Protein AF-0000000074468126 (afdb_homodimer)

pLDDT: mean 92.55, std 6.99, range [62.22, 98.62]

Organism: Aspergillus tubingensis (strain CBS 134.48) (NCBI:txid767770)

Radius of gyration: 21.04 Å; Cα contacts (8 Å, |Δi|>4): 903; chains: 2; bounding box: 59×58×47 Å

Nearest PDB structures (foldseek):
  3dtz-assembly1_A  TM=5.475E-01  e=6.975E-05  Thermoplasma acidophilum
  3dtz-assembly1_E  TM=5.423E-01  e=1.212E-04  Thermoplasma acidophilum
  3dtz-assembly1_C  TM=5.398E-01  e=1.212E-04  Thermoplasma acidophilum
  3dtz-assembly1_B  TM=5.451E-01  e=1.370E-04  Thermoplasma acidophilum
  4wws-assembly1_E  TM=4.731E-01  e=1.008E-04  Listeria monocytogenes EGD-e

Foldseek 3Di:
DKKKKKKFFPPPDFPVPDDPVLLVVLVVLVVVCVVVPQWDDKWFFADFPPRTGGMIITMGDDQDDPVSVVVVVCVRSCNVVPGIDMDMFAKAALPLLVVPPPPPCPCPPPAADAQPDDADDDPQKKKKKWKWFPDQVCCSVPASNQLSSLLVSCVVNQFWDGKIFGDPPITDIITIGGDRGDVSVCVSCCPRPCNVVPRIDMDMTITGDDDSCPVVD/DKKKKKKFFPPPDFPVPDDPVLLVVLVVLVVVCVVVPQWDDKWFFADFPPRTGGMIITMGDDQDDPVSVVVVVCVRSCNVVPGIDMDMFAKAALPLLVVVVPPPCPCPPPAADAQPDDADDDPQKKKKKWKWFPDQVCCSVPASNQLSSLLVSCVVNQFWDGKIFGDPPITDIITIGGDRGDVSVCVSCCPRPCNVVPRIDMDMTITGPDDSCPVVD

Sequence (434 aa):
MDYLFYDIFKEGKTLDDAPLALLRKESEFAWASTHSGETTRFFPSITDEENKVNGAVVHWRGIESPEQAESIKQEVPWIKHGFSDAKVIPIGNFTSVSKLFHQGGKYLHCEPVQRLQSFTTDPCVTWYVVIVARDASTYDARFEERDALHCVRLWKGGIAEEMFDVVHPQQGKVLRMKANDRAEVKQYVEEMPSLSEGAAEVDILRAKSHMVWEVFFMDYLFYDIFKEGKTLDDAPLALLRKESEFAWASTHSGETTRFFPSITDEENKVNGAVVHWRGIESPEQAESIKQEVPWIKHGFSDAKVIPIGNFTSVSKLFHQGGKYLHCEPVQRLQSFTTDPCVTWYVVIVARDASTYDARFEERDALHCVRLWKGGIAEEMFDVVHPQQGKVLRMKANDRAEVKQYVEEMPSLSEGAAEVDILRAKSHMVWEVFF

Structure (mmCIF, N/CA/C/O backbone):
data_AF-0000000074468126-model_v1
#
loop_
_entity.id
_entity.type
_entity.pdbx_description
1 polymer 'Uncharacterized protein'
#
loop_
_atom_site.group_PDB
_atom_site.id
_atom_site.type_symbol
_atom_site.label_atom_id
_atom_site.label_alt_id
_atom_site.label_comp_id
_atom_site.label_asym_id
_atom_site.label_entity_id
_atom_site.label_seq_id
_atom_site.pdbx_PDB_ins_code
_atom_site.Cartn_x
_atom_site.Cartn_y
_atom_site.Cartn_z
_atom_site.occupancy
_atom_site.B_iso_or_equiv
_atom_site.auth_seq_id
_atom_site.auth_comp_id
_atom_site.auth_asym_id
_atom_site.auth_atom_id
_atom_site.pdbx_PDB_model_num
ATOM 1 N N . MET A 1 1 ? -3.32 0.389 -17.797 1 90.38 1 MET A N 1
ATOM 2 C CA . MET A 1 1 ? -3.221 -0.844 -17.016 1 90.38 1 MET A CA 1
ATOM 3 C C . MET A 1 1 ? -2.105 -0.746 -15.984 1 90.38 1 MET A C 1
ATOM 5 O O . MET A 1 1 ? -1.161 0.028 -16.156 1 90.38 1 MET A O 1
ATOM 9 N N . ASP A 1 2 ? -2.293 -1.461 -14.922 1 96.25 2 ASP A N 1
ATOM 10 C CA . ASP A 1 2 ? -1.29 -1.501 -13.859 1 96.25 2 ASP A CA 1
ATOM 11 C C . ASP A 1 2 ? -0.469 -2.787 -13.93 1 96.25 2 ASP A C 1
ATOM 13 O O . ASP A 1 2 ? -0.967 -3.824 -14.375 1 96.25 2 ASP A O 1
ATOM 17 N N . TYR A 1 3 ? 0.753 -2.635 -13.562 1 98.25 3 TYR A N 1
ATOM 18 C CA . TYR A 1 3 ? 1.656 -3.781 -13.578 1 98.25 3 TYR A CA 1
ATOM 19 C C . TYR A 1 3 ? 2.477 -3.852 -12.297 1 98.25 3 TYR A C 1
ATOM 21 O O . TYR A 1 3 ? 2.762 -2.824 -11.68 1 98.25 3 TYR A O 1
ATOM 29 N N . LEU A 1 4 ? 2.75 -4.98 -11.922 1 98.5 4 LEU A N 1
ATOM 30 C CA . LEU A 1 4 ? 3.752 -5.23 -10.891 1 98.5 4 LEU A CA 1
ATOM 31 C C . LEU A 1 4 ? 5.07 -5.672 -11.508 1 98.5 4 LEU A C 1
ATOM 33 O O . LEU A 1 4 ? 5.129 -6.695 -12.195 1 98.5 4 LEU A O 1
ATOM 37 N N . PHE A 1 5 ? 6.035 -4.863 -11.32 1 98.38 5 PHE A N 1
ATOM 38 C CA . PHE A 1 5 ? 7.402 -5.203 -11.695 1 98.38 5 PHE A CA 1
ATOM 39 C C . PHE A 1 5 ? 8.195 -5.684 -10.484 1 98.38 5 PHE A C 1
ATOM 41 O O . PHE A 1 5 ? 8.102 -5.098 -9.406 1 98.38 5 PHE A O 1
ATOM 48 N N . TYR A 1 6 ? 8.914 -6.766 -10.648 1 98.12 6 TYR A N 1
ATOM 49 C CA . TYR A 1 6 ? 9.82 -7.152 -9.57 1 98.12 6 TYR A CA 1
ATOM 50 C C . TYR A 1 6 ? 11.055 -7.848 -10.125 1 98.12 6 TYR A C 1
ATOM 52 O O . TYR A 1 6 ? 10.992 -8.508 -11.164 1 98.12 6 TYR A O 1
ATOM 60 N N . ASP A 1 7 ? 12.172 -7.629 -9.469 1 97.06 7 ASP A N 1
ATOM 61 C CA . ASP A 1 7 ? 13.414 -8.266 -9.883 1 97.06 7 ASP A CA 1
ATOM 62 C C . ASP A 1 7 ? 14.203 -8.758 -8.672 1 97.06 7 ASP A C 1
ATOM 64 O O . ASP A 1 7 ? 13.898 -8.398 -7.535 1 97.06 7 ASP A O 1
ATOM 68 N N . ILE A 1 8 ? 15.047 -9.656 -8.938 1 96.62 8 ILE A N 1
ATOM 69 C CA . ILE A 1 8 ? 16.047 -10.164 -8 1 96.62 8 ILE A CA 1
ATOM 70 C C . ILE A 1 8 ? 17.422 -10.164 -8.656 1 96.62 8 ILE A C 1
ATOM 72 O O . ILE A 1 8 ? 17.562 -10.578 -9.812 1 96.62 8 ILE A O 1
ATOM 76 N N . PHE A 1 9 ? 18.344 -9.625 -7.938 1 97.25 9 PHE A N 1
ATOM 77 C CA . PHE A 1 9 ? 19.688 -9.602 -8.484 1 97.25 9 PHE A CA 1
ATOM 78 C C . PHE A 1 9 ? 20.219 -11.023 -8.711 1 97.25 9 PHE A C 1
ATOM 80 O O . PHE A 1 9 ? 19.969 -11.914 -7.898 1 97.25 9 PHE A O 1
ATOM 87 N N . LYS A 1 10 ? 20.969 -11.203 -9.742 1 96.69 10 LYS A N 1
ATOM 88 C CA . LYS A 1 10 ? 21.484 -12.516 -10.141 1 96.69 10 LYS A CA 1
ATOM 89 C C . LYS A 1 10 ? 22.609 -12.969 -9.211 1 96.69 10 LYS A C 1
ATOM 91 O O . LYS A 1 10 ? 23.328 -12.141 -8.648 1 96.69 10 LYS A O 1
ATOM 96 N N . GLU A 1 11 ? 22.703 -14.297 -9.047 1 95.94 11 GLU A N 1
ATOM 97 C CA . GLU A 1 11 ? 23.828 -14.961 -8.414 1 95.94 11 GLU A CA 1
ATOM 98 C C . GLU A 1 11 ? 24 -14.508 -6.973 1 95.94 11 GLU A C 1
ATOM 100 O O . GLU A 1 11 ? 25.141 -14.359 -6.492 1 95.94 11 GLU A O 1
ATOM 105 N N . GLY A 1 12 ? 22.938 -14.211 -6.324 1 93.56 12 GLY A N 1
ATOM 106 C CA . GLY A 1 12 ? 23 -13.883 -4.91 1 93.56 12 GLY A CA 1
ATOM 107 C C . GLY A 1 12 ? 23.578 -12.5 -4.641 1 93.56 12 GLY A C 1
ATOM 108 O O . GLY A 1 12 ? 23.844 -12.148 -3.492 1 93.56 12 GLY A O 1
ATOM 109 N N . LYS A 1 13 ? 23.719 -11.719 -5.707 1 95.44 13 LYS A N 1
ATOM 110 C CA . LYS A 1 13 ? 24.25 -10.367 -5.555 1 95.44 13 LYS A CA 1
ATOM 111 C C . LYS A 1 13 ? 23.312 -9.492 -4.73 1 95.44 13 LYS A C 1
ATOM 113 O O . LYS A 1 13 ? 22.109 -9.789 -4.617 1 95.44 13 LYS A O 1
ATOM 118 N N . THR A 1 14 ? 23.906 -8.5 -4.105 1 94.06 14 THR A N 1
ATOM 119 C CA . THR A 1 14 ? 23.188 -7.469 -3.379 1 94.06 14 THR A CA 1
ATOM 120 C C . THR A 1 14 ? 23.594 -6.078 -3.857 1 94.06 14 THR A C 1
ATOM 122 O O . THR A 1 14 ? 24.438 -5.949 -4.758 1 94.06 14 THR A O 1
ATOM 125 N N . LEU A 1 15 ? 22.953 -5.148 -3.305 1 91.19 15 LEU A N 1
ATOM 126 C CA . LEU A 1 15 ? 23.281 -3.773 -3.674 1 91.19 15 LEU A CA 1
ATOM 127 C C . LEU A 1 15 ? 24.75 -3.467 -3.4 1 91.19 15 LEU A C 1
ATOM 129 O O . LEU A 1 15 ? 25.344 -2.613 -4.062 1 91.19 15 LEU A O 1
ATOM 133 N N . ASP A 1 16 ? 25.375 -4.137 -2.449 1 89.62 16 ASP A N 1
ATOM 134 C CA . ASP A 1 16 ? 26.766 -3.945 -2.098 1 89.62 16 ASP A CA 1
ATOM 135 C C . ASP A 1 16 ? 27.688 -4.32 -3.262 1 89.62 16 ASP A C 1
ATOM 137 O O . ASP A 1 16 ? 28.828 -3.873 -3.326 1 89.62 16 ASP A O 1
ATOM 141 N N . ASP A 1 17 ? 27.219 -5.086 -4.184 1 93.69 17 ASP A N 1
ATOM 142 C CA . ASP A 1 17 ? 28 -5.57 -5.316 1 93.69 17 ASP A CA 1
ATOM 143 C C . ASP A 1 17 ? 27.797 -4.68 -6.539 1 93.69 17 ASP A C 1
ATOM 145 O O . ASP A 1 17 ? 28.453 -4.875 -7.566 1 93.69 17 ASP A O 1
ATOM 149 N N . ALA A 1 18 ? 26.891 -3.703 -6.418 1 91.5 18 ALA A N 1
ATOM 150 C CA . ALA A 1 18 ? 26.531 -2.887 -7.574 1 91.5 18 ALA A CA 1
ATOM 151 C C . ALA A 1 18 ? 27.594 -1.827 -7.852 1 91.5 18 ALA A C 1
ATOM 153 O O . ALA A 1 18 ? 27.984 -1.085 -6.949 1 91.5 18 ALA A O 1
ATOM 154 N N . PRO A 1 19 ? 28.031 -1.717 -9.148 1 91.62 19 PRO A N 1
ATOM 155 C CA . PRO A 1 19 ? 28.891 -0.583 -9.492 1 91.62 19 PRO A CA 1
ATOM 156 C C . PRO A 1 19 ? 28.203 0.765 -9.289 1 91.62 19 PRO A C 1
ATOM 158 O O . PRO A 1 19 ? 27.016 0.9 -9.555 1 91.62 19 PRO A O 1
ATOM 161 N N . LEU A 1 20 ? 28.969 1.745 -8.914 1 88.12 20 LEU A N 1
ATOM 162 C CA . LEU A 1 20 ? 28.422 3.066 -8.609 1 88.12 20 LEU A CA 1
ATOM 163 C C . LEU A 1 20 ? 27.75 3.672 -9.828 1 88.12 20 LEU A C 1
ATOM 165 O O . LEU A 1 20 ? 26.703 4.328 -9.703 1 88.12 20 LEU A O 1
ATOM 169 N N . ALA A 1 21 ? 28.359 3.504 -10.961 1 91.38 21 ALA A N 1
ATOM 170 C CA . ALA A 1 21 ? 27.781 4.047 -12.188 1 91.38 21 ALA A CA 1
ATOM 171 C C . ALA A 1 21 ? 26.391 3.477 -12.445 1 91.38 21 ALA A C 1
ATOM 173 O O . ALA A 1 21 ? 25.484 4.203 -12.859 1 91.38 21 ALA A O 1
ATOM 174 N N . LEU A 1 22 ? 26.203 2.219 -12.172 1 92.81 22 LEU A N 1
ATOM 175 C CA . LEU A 1 22 ? 24.922 1.565 -12.375 1 92.81 22 LEU A CA 1
ATOM 176 C C . LEU A 1 22 ? 23.906 2.025 -11.336 1 92.81 22 LEU A C 1
ATOM 178 O O . LEU A 1 22 ? 22.719 2.227 -11.656 1 92.81 22 LEU A O 1
ATOM 182 N N . LEU A 1 23 ? 24.391 2.184 -10.133 1 89.38 23 LEU A N 1
ATOM 183 C CA . LEU A 1 23 ? 23.547 2.707 -9.062 1 89.38 23 LEU A CA 1
ATOM 184 C C . LEU A 1 23 ? 22.984 4.082 -9.43 1 89.38 23 LEU A C 1
ATOM 186 O O . LEU A 1 23 ? 21.812 4.371 -9.188 1 89.38 23 LEU A O 1
ATOM 190 N N . ARG A 1 24 ? 23.797 4.887 -9.992 1 87.25 24 ARG A N 1
ATOM 191 C CA . ARG A 1 24 ? 23.375 6.223 -10.406 1 87.25 24 ARG A CA 1
ATOM 192 C C . ARG A 1 24 ? 22.312 6.145 -11.508 1 87.25 24 ARG A C 1
ATOM 194 O O . ARG A 1 24 ? 21.312 6.855 -11.453 1 87.25 24 ARG A O 1
ATOM 201 N N . LYS A 1 25 ? 22.578 5.32 -12.477 1 91.62 25 LYS A N 1
ATOM 202 C CA . LYS A 1 25 ? 21.625 5.156 -13.57 1 91.62 25 LYS A CA 1
ATOM 203 C C . LYS A 1 25 ? 20.266 4.684 -13.047 1 91.62 25 LYS A C 1
ATOM 205 O O . LYS A 1 25 ? 19.219 5.188 -13.477 1 91.62 25 LYS A O 1
ATOM 210 N N . GLU A 1 26 ? 20.328 3.682 -12.148 1 91.88 26 GLU A N 1
ATOM 211 C CA . GLU A 1 26 ? 19.109 3.158 -11.562 1 91.88 26 GLU A CA 1
ATOM 212 C C . GLU A 1 26 ? 18.359 4.238 -10.781 1 91.88 26 GLU A C 1
ATOM 214 O O . GLU A 1 26 ? 17.141 4.355 -10.875 1 91.88 26 GLU A O 1
ATOM 219 N N . SER A 1 27 ? 19.109 4.977 -10.016 1 86 27 SER A N 1
ATOM 220 C CA . SER A 1 27 ? 18.516 6.047 -9.227 1 86 27 SER A CA 1
ATOM 221 C C . SER A 1 27 ? 17.828 7.078 -10.117 1 86 27 SER A C 1
ATOM 223 O O . SER A 1 27 ? 16.719 7.531 -9.812 1 86 27 SER A O 1
ATOM 225 N N . GLU A 1 28 ? 18.469 7.445 -11.219 1 89.25 28 GLU A N 1
ATOM 226 C CA . GLU A 1 28 ? 17.906 8.406 -12.156 1 89.25 28 GLU A CA 1
ATOM 227 C C . GLU A 1 28 ? 16.641 7.855 -12.805 1 89.25 28 GLU A C 1
ATOM 229 O O . GLU A 1 28 ? 15.648 8.578 -12.953 1 89.25 28 GLU A O 1
ATOM 234 N N . PHE A 1 29 ? 16.672 6.637 -13.148 1 92.12 29 PHE A N 1
ATOM 235 C CA . PHE A 1 29 ? 15.523 5.988 -13.758 1 92.12 29 PHE A CA 1
ATOM 236 C C . PHE A 1 29 ? 14.352 5.934 -12.789 1 92.12 29 PHE A C 1
ATOM 238 O O . PHE A 1 29 ? 13.227 6.293 -13.141 1 92.12 29 PHE A O 1
ATOM 245 N N . ALA A 1 30 ? 14.664 5.441 -11.562 1 89.38 30 ALA A N 1
ATOM 246 C CA . ALA A 1 30 ? 13.633 5.348 -10.523 1 89.38 30 ALA A CA 1
ATOM 247 C C . ALA A 1 30 ? 13.047 6.719 -10.211 1 89.38 30 ALA A C 1
ATOM 249 O O . ALA A 1 30 ? 11.828 6.855 -10.047 1 89.38 30 ALA A O 1
ATOM 250 N N . TRP A 1 31 ? 13.883 7.719 -10.219 1 88.06 31 TRP A N 1
ATOM 251 C CA . TRP A 1 31 ? 13.414 9.07 -9.945 1 88.06 31 TRP A CA 1
ATOM 252 C C . TRP A 1 31 ? 12.484 9.562 -11.055 1 88.06 31 TRP A C 1
ATOM 254 O O . TRP A 1 31 ? 11.398 10.086 -10.781 1 88.06 31 TRP A O 1
ATOM 264 N N . ALA A 1 32 ? 12.883 9.43 -12.242 1 91.19 32 ALA A N 1
ATOM 265 C CA . ALA A 1 32 ? 12.102 9.898 -13.375 1 91.19 32 ALA A CA 1
ATOM 266 C C . ALA A 1 32 ? 10.719 9.258 -13.391 1 91.19 32 ALA A C 1
ATOM 268 O O . ALA A 1 32 ? 9.711 9.945 -13.578 1 91.19 32 ALA A O 1
ATOM 269 N N . SER A 1 33 ? 10.664 7.965 -13.164 1 91.38 33 SER A N 1
ATOM 270 C CA . SER A 1 33 ? 9.406 7.23 -13.195 1 91.38 33 SER A CA 1
ATOM 271 C C . SER A 1 33 ? 8.516 7.605 -12.016 1 91.38 33 SER A C 1
ATOM 273 O O . SER A 1 33 ? 7.289 7.629 -12.133 1 91.38 33 SER A O 1
ATOM 275 N N . THR A 1 34 ? 9.125 7.852 -10.844 1 90.19 34 THR A N 1
ATOM 276 C CA . THR A 1 34 ? 8.383 8.281 -9.672 1 90.19 34 THR A CA 1
ATOM 277 C C . THR A 1 34 ? 7.84 9.695 -9.859 1 90.19 34 THR A C 1
ATOM 279 O O . THR A 1 34 ? 6.68 9.969 -9.547 1 90.19 34 THR A O 1
ATOM 282 N N . HIS A 1 35 ? 8.664 10.516 -10.445 1 89.56 35 HIS A N 1
ATOM 283 C CA . HIS A 1 35 ? 8.312 11.914 -10.641 1 89.56 35 HIS A CA 1
ATOM 284 C C . HIS A 1 35 ? 7.188 12.062 -11.664 1 89.56 35 HIS A C 1
ATOM 286 O O . HIS A 1 35 ? 6.297 12.898 -11.492 1 89.56 35 HIS A O 1
ATOM 292 N N . SER A 1 36 ? 7.23 11.25 -12.648 1 90.62 36 SER A N 1
ATOM 293 C CA . SER A 1 36 ? 6.223 11.328 -13.695 1 90.62 36 SER A CA 1
ATOM 294 C C . SER A 1 36 ? 4.926 10.648 -13.281 1 90.62 36 SER A C 1
ATOM 296 O O . SER A 1 36 ? 3.893 10.812 -13.922 1 90.62 36 SER A O 1
ATOM 298 N N . GLY A 1 37 ? 5.02 9.812 -12.227 1 89.12 37 GLY A N 1
ATOM 299 C CA . GLY A 1 37 ? 3.812 9.195 -11.703 1 89.12 37 GLY A CA 1
ATOM 300 C C . GLY A 1 37 ? 3.6 7.781 -12.203 1 89.12 37 GLY A C 1
ATOM 301 O O . GLY A 1 37 ? 2.635 7.117 -11.82 1 89.12 37 GLY A O 1
ATOM 302 N N . GLU A 1 38 ? 4.469 7.316 -13.07 1 91.44 38 GLU A N 1
ATOM 303 C CA . GLU A 1 38 ? 4.363 5.949 -13.57 1 91.44 38 GLU A CA 1
ATOM 304 C C . GLU A 1 38 ? 4.605 4.934 -12.453 1 91.44 38 GLU A C 1
ATOM 306 O O . GLU A 1 38 ? 3.947 3.893 -12.398 1 91.44 38 GLU A O 1
ATOM 311 N N . THR A 1 39 ? 5.613 5.238 -11.664 1 92.94 39 THR A N 1
ATOM 312 C CA . THR A 1 39 ? 5.855 4.449 -10.461 1 92.94 39 THR A CA 1
ATOM 313 C C . THR A 1 39 ? 5.059 5 -9.281 1 92.94 39 THR A C 1
ATOM 315 O O . THR A 1 39 ? 5.258 6.148 -8.875 1 92.94 39 THR A O 1
ATOM 318 N N . THR A 1 40 ? 4.207 4.113 -8.758 1 91.88 40 THR A N 1
ATOM 319 C CA . THR A 1 40 ? 3.365 4.594 -7.668 1 91.88 40 THR A CA 1
ATOM 320 C C . THR A 1 40 ? 3.832 4.031 -6.328 1 91.88 40 THR A C 1
ATOM 322 O O . THR A 1 40 ? 3.553 4.605 -5.277 1 91.88 40 THR A O 1
ATOM 325 N N . ARG A 1 41 ? 4.457 2.922 -6.352 1 92.19 41 ARG A N 1
ATOM 326 C CA . ARG A 1 41 ? 5.062 2.314 -5.172 1 92.19 41 ARG A CA 1
ATOM 327 C C . ARG A 1 41 ? 6.391 1.65 -5.516 1 92.19 41 ARG A C 1
ATOM 329 O O . ARG A 1 41 ? 6.527 1.03 -6.574 1 92.19 41 ARG A O 1
ATOM 336 N N . PHE A 1 42 ? 7.324 1.832 -4.684 1 92.19 42 PHE A N 1
ATOM 337 C CA . PHE A 1 42 ? 8.648 1.245 -4.836 1 92.19 42 PHE A CA 1
ATOM 338 C C . PHE A 1 42 ? 9.133 0.655 -3.518 1 92.19 42 PHE A C 1
ATOM 340 O O . PHE A 1 42 ? 9.344 1.382 -2.543 1 92.19 42 PHE A O 1
ATOM 347 N N . PHE A 1 43 ? 9.359 -0.68 -3.502 1 92.75 43 PHE A N 1
ATOM 348 C CA . PHE A 1 43 ? 9.852 -1.37 -2.316 1 92.75 43 PHE A CA 1
ATOM 349 C C . PHE A 1 43 ? 11.102 -2.178 -2.645 1 92.75 43 PHE A C 1
ATOM 351 O O . PHE A 1 43 ? 11.062 -3.094 -3.469 1 92.75 43 PHE A O 1
ATOM 358 N N . PRO A 1 44 ? 12.172 -1.9 -2.023 1 92.81 44 PRO A N 1
ATOM 359 C CA . PRO A 1 44 ? 13.32 -2.785 -2.205 1 92.81 44 PRO A CA 1
ATOM 360 C C . PRO A 1 44 ? 13.062 -4.203 -1.703 1 92.81 44 PRO A C 1
ATOM 362 O O . PRO A 1 44 ? 12.422 -4.387 -0.663 1 92.81 44 PRO A O 1
ATOM 365 N N . SER A 1 45 ? 13.406 -5.133 -2.5 1 94.38 45 SER A N 1
ATOM 366 C CA . SER A 1 45 ? 13.469 -6.504 -2.004 1 94.38 45 SER A CA 1
ATOM 367 C C . SER A 1 45 ? 14.734 -6.734 -1.186 1 94.38 45 SER A C 1
ATOM 369 O O . SER A 1 45 ? 15.781 -6.164 -1.482 1 94.38 45 SER A O 1
ATOM 371 N N . ILE A 1 46 ? 14.633 -7.59 -0.165 1 94.5 46 ILE A N 1
ATOM 372 C CA . ILE A 1 46 ? 15.773 -7.824 0.718 1 94.5 46 ILE A CA 1
ATOM 373 C C . ILE A 1 46 ? 15.961 -9.328 0.933 1 94.5 46 ILE A C 1
ATOM 375 O O . ILE A 1 46 ? 15 -10.094 0.828 1 94.5 46 ILE A O 1
ATOM 379 N N . THR A 1 47 ? 17.109 -9.711 1.222 1 94.81 47 THR A N 1
ATOM 380 C CA . THR A 1 47 ? 17.422 -11.117 1.473 1 94.81 47 THR A CA 1
ATOM 381 C C . THR A 1 47 ? 16.766 -11.594 2.762 1 94.81 47 THR A C 1
ATOM 383 O O . THR A 1 47 ? 16.453 -10.797 3.645 1 94.81 47 THR A O 1
ATOM 386 N N . ASP A 1 48 ? 16.609 -12.82 2.965 1 93 48 ASP A N 1
ATOM 387 C CA . ASP A 1 48 ? 15.898 -13.414 4.09 1 93 48 ASP A CA 1
ATOM 388 C C . ASP A 1 48 ? 16.688 -13.258 5.387 1 93 48 ASP A C 1
ATOM 390 O O . ASP A 1 48 ? 16.109 -13.023 6.449 1 93 48 ASP A O 1
ATOM 394 N N . GLU A 1 49 ? 18.031 -13.336 5.371 1 87.12 49 GLU A N 1
ATOM 395 C CA . GLU A 1 49 ? 18.828 -13.406 6.594 1 87.12 49 GLU A CA 1
ATOM 396 C C . GLU A 1 49 ? 19.469 -12.062 6.918 1 87.12 49 GLU A C 1
ATOM 398 O O . GLU A 1 49 ? 19.391 -11.578 8.047 1 87.12 49 GLU A O 1
ATOM 403 N N . GLU A 1 50 ? 20.047 -11.305 6.016 1 85.25 50 GLU A N 1
ATOM 404 C CA . GLU A 1 50 ? 20.891 -10.141 6.309 1 85.25 50 GLU A CA 1
ATOM 405 C C . GLU A 1 50 ? 20.172 -8.844 5.941 1 85.25 50 GLU A C 1
ATOM 407 O O . GLU A 1 50 ? 20.703 -7.754 6.164 1 85.25 50 GLU A O 1
ATOM 412 N N . ASN A 1 51 ? 18.984 -8.898 5.434 1 88.31 51 ASN A N 1
ATOM 413 C CA . ASN A 1 51 ? 18.203 -7.734 5.047 1 88.31 51 ASN A CA 1
ATOM 414 C C . ASN A 1 51 ? 18.953 -6.848 4.066 1 88.31 51 ASN A C 1
ATOM 416 O O . ASN A 1 51 ? 18.875 -5.621 4.145 1 88.31 51 ASN A O 1
ATOM 420 N N . LYS A 1 52 ? 19.75 -7.496 3.262 1 91.44 52 LYS A N 1
ATOM 421 C CA . LYS A 1 52 ? 20.438 -6.754 2.205 1 91.44 52 LYS A CA 1
ATOM 422 C C . LYS A 1 52 ? 19.547 -6.613 0.971 1 91.44 52 LYS A C 1
ATOM 424 O O . LYS A 1 52 ? 18.844 -7.559 0.595 1 91.44 52 LYS A O 1
ATOM 429 N N . VAL A 1 53 ? 19.641 -5.461 0.421 1 91.94 53 VAL A N 1
ATOM 430 C CA . VAL A 1 53 ? 18.828 -5.219 -0.762 1 91.94 53 VAL A CA 1
ATOM 431 C C . VAL A 1 53 ? 19.297 -6.102 -1.912 1 91.94 53 VAL A C 1
ATOM 433 O O . VAL A 1 53 ? 20.484 -6.109 -2.24 1 91.94 53 VAL A O 1
ATOM 436 N N . ASN A 1 54 ? 18.391 -6.859 -2.547 1 95 54 ASN A N 1
ATOM 437 C CA . ASN A 1 54 ? 18.766 -7.758 -3.635 1 95 54 ASN A CA 1
ATOM 438 C C . ASN A 1 54 ? 17.797 -7.656 -4.805 1 95 54 ASN A C 1
ATOM 440 O O . ASN A 1 54 ? 17.688 -8.594 -5.602 1 95 54 ASN A O 1
ATOM 444 N N . GLY A 1 55 ? 17.047 -6.535 -4.895 1 94.88 55 GLY A N 1
ATOM 445 C CA . GLY A 1 55 ? 16.078 -6.277 -5.949 1 94.88 55 GLY A CA 1
ATOM 446 C C . GLY A 1 55 ? 15.016 -5.27 -5.551 1 94.88 55 GLY A C 1
ATOM 447 O O . GLY A 1 55 ? 15.258 -4.395 -4.719 1 94.88 55 GLY A O 1
ATOM 448 N N . ALA A 1 56 ? 13.867 -5.348 -6.223 1 95.38 56 ALA A N 1
ATOM 449 C CA . ALA A 1 56 ? 12.781 -4.418 -5.918 1 95.38 56 ALA A CA 1
ATOM 450 C C . ALA A 1 56 ? 11.438 -4.98 -6.371 1 95.38 56 ALA A C 1
ATOM 452 O O . ALA A 1 56 ? 11.383 -5.891 -7.203 1 95.38 56 ALA A O 1
ATOM 453 N N . VAL A 1 57 ? 10.445 -4.547 -5.746 1 96.75 57 VAL A N 1
ATOM 454 C CA . VAL A 1 57 ? 9.062 -4.703 -6.18 1 96.75 57 VAL A CA 1
ATOM 455 C C . VAL A 1 57 ? 8.453 -3.332 -6.457 1 96.75 57 VAL A C 1
ATOM 457 O O . VAL A 1 57 ? 8.43 -2.465 -5.582 1 96.75 57 VAL A O 1
ATOM 460 N N . VAL A 1 58 ? 7.922 -3.156 -7.652 1 96 58 VAL A N 1
ATOM 461 C CA . VAL A 1 58 ? 7.496 -1.827 -8.078 1 96 58 VAL A CA 1
ATOM 462 C C . VAL A 1 58 ? 6.094 -1.906 -8.688 1 96 58 VAL A C 1
ATOM 464 O O . VAL A 1 58 ? 5.816 -2.777 -9.508 1 96 58 VAL A O 1
ATOM 467 N N . HIS A 1 59 ? 5.215 -1.04 -8.219 1 96.19 59 HIS A N 1
ATOM 468 C CA . HIS A 1 59 ? 3.906 -0.875 -8.836 1 96.19 59 HIS A CA 1
ATOM 469 C C . HIS A 1 59 ? 3.941 0.2 -9.914 1 96.19 59 HIS A C 1
ATOM 471 O O . HIS A 1 59 ? 4.25 1.36 -9.633 1 96.19 59 HIS A O 1
ATOM 477 N N . TRP A 1 60 ? 3.629 -0.212 -11.117 1 96.94 60 TRP A N 1
ATOM 478 C CA . TRP A 1 60 ? 3.559 0.7 -12.258 1 96.94 60 TRP A CA 1
ATOM 479 C C . TRP A 1 60 ? 2.109 0.979 -12.641 1 96.94 60 TRP A C 1
ATOM 481 O O . TRP A 1 60 ? 1.24 0.119 -12.477 1 96.94 60 TRP A O 1
ATOM 491 N N . ARG A 1 61 ? 1.949 2.145 -13.102 1 94.81 61 ARG A N 1
ATOM 492 C CA . ARG A 1 61 ? 0.609 2.525 -13.539 1 94.81 61 ARG A CA 1
ATOM 493 C C . ARG A 1 61 ? 0.649 3.211 -14.898 1 94.81 61 ARG A C 1
ATOM 495 O O . ARG A 1 61 ? 1.673 3.781 -15.281 1 94.81 61 ARG A O 1
ATOM 502 N N . GLY A 1 62 ? -0.498 3.117 -15.594 1 89.31 62 GLY A N 1
ATOM 503 C CA . GLY A 1 62 ? -0.677 3.893 -16.812 1 89.31 62 GLY A CA 1
ATOM 504 C C . GLY A 1 62 ? 0.068 3.314 -18 1 89.31 62 GLY A C 1
ATOM 505 O O . GLY A 1 62 ? 0.52 4.055 -18.875 1 89.31 62 GLY A O 1
ATOM 506 N N . ILE A 1 63 ? 0.337 2.066 -17.906 1 94.31 63 ILE A N 1
ATOM 507 C CA . ILE A 1 63 ? 0.985 1.4 -19.031 1 94.31 63 ILE A CA 1
ATOM 508 C C . ILE A 1 63 ? -0.072 0.806 -19.969 1 94.31 63 ILE A C 1
ATOM 510 O O . ILE A 1 63 ? -0.94 0.05 -19.516 1 94.31 63 ILE A O 1
ATOM 514 N N . GLU A 1 64 ? 0.032 1.055 -21.203 1 92.75 64 GLU A N 1
ATOM 515 C CA . GLU A 1 64 ? -1.068 0.861 -22.141 1 92.75 64 GLU A CA 1
ATOM 516 C C . GLU A 1 64 ? -1.224 -0.61 -22.516 1 92.75 64 GLU A C 1
ATOM 518 O O . GLU A 1 64 ? -2.312 -1.049 -22.891 1 92.75 64 GLU A O 1
ATOM 523 N N . SER A 1 65 ? -0.093 -1.348 -22.562 1 94.25 65 SER A N 1
ATOM 524 C CA . SER A 1 65 ? -0.162 -2.73 -23.016 1 94.25 65 SER A CA 1
ATOM 525 C C . SER A 1 65 ? 0.935 -3.578 -22.375 1 94.25 65 SER A C 1
ATOM 527 O O . SER A 1 65 ? 1.94 -3.049 -21.906 1 94.25 65 SER A O 1
ATOM 529 N N . PRO A 1 66 ? 0.701 -4.906 -22.422 1 94.38 66 PRO A N 1
ATOM 530 C CA . PRO A 1 66 ? 1.759 -5.793 -21.938 1 94.38 66 PRO A CA 1
ATOM 531 C C . PRO A 1 66 ? 3.064 -5.637 -22.719 1 94.38 66 PRO A C 1
ATOM 533 O O . PRO A 1 66 ? 4.148 -5.758 -22.141 1 94.38 66 PRO A O 1
ATOM 536 N N . GLU A 1 67 ? 3.002 -5.391 -24 1 96.31 67 GLU A N 1
ATOM 537 C CA . GLU A 1 67 ? 4.195 -5.195 -24.812 1 96.31 67 GLU A CA 1
ATOM 538 C C . GLU A 1 67 ? 4.984 -3.971 -24.359 1 96.31 67 GLU A C 1
ATOM 540 O O . GLU A 1 67 ? 6.215 -4.008 -24.297 1 96.31 67 GLU A O 1
ATOM 545 N N . GLN A 1 68 ? 4.254 -2.967 -24.094 1 97 68 GLN A N 1
ATOM 546 C CA . GLN A 1 68 ? 4.918 -1.763 -23.609 1 97 68 GLN A CA 1
ATOM 547 C C . GLN A 1 68 ? 5.559 -2.004 -22.234 1 97 68 GLN A C 1
ATOM 549 O O . GLN A 1 68 ? 6.66 -1.517 -21.969 1 97 68 GLN A O 1
ATOM 554 N N . ALA A 1 69 ? 4.852 -2.715 -21.344 1 96.94 69 ALA A N 1
ATOM 555 C CA . ALA A 1 69 ? 5.406 -3.051 -20.031 1 96.94 69 ALA A CA 1
ATOM 556 C C . ALA A 1 69 ? 6.715 -3.816 -20.172 1 96.94 69 ALA A C 1
ATOM 558 O O . ALA A 1 69 ? 7.684 -3.539 -19.469 1 96.94 69 ALA A O 1
ATOM 559 N N . GLU A 1 70 ? 6.727 -4.734 -21.141 1 96.81 70 GLU A N 1
ATOM 560 C CA . GLU A 1 70 ? 7.941 -5.504 -21.406 1 96.81 70 GLU A CA 1
ATOM 561 C C . GLU A 1 70 ? 9.055 -4.605 -21.938 1 96.81 70 GLU A C 1
ATOM 563 O O . GLU A 1 70 ? 10.227 -4.781 -21.562 1 96.81 70 GLU A O 1
ATOM 568 N N . SER A 1 71 ? 8.672 -3.693 -22.734 1 96.5 71 SER A N 1
ATOM 569 C CA . SER A 1 71 ? 9.648 -2.75 -23.266 1 96.5 71 SER A CA 1
ATOM 570 C C . SER A 1 71 ? 10.266 -1.908 -22.156 1 96.5 71 SER A C 1
ATOM 572 O O . SER A 1 71 ? 11.484 -1.727 -22.109 1 96.5 71 SER A O 1
ATOM 574 N N . ILE A 1 72 ? 9.438 -1.386 -21.281 1 96.38 72 ILE A N 1
ATOM 575 C CA . ILE A 1 72 ? 9.914 -0.589 -20.156 1 96.38 72 ILE A CA 1
ATOM 576 C C . ILE A 1 72 ? 10.812 -1.44 -19.266 1 96.38 72 ILE A C 1
ATOM 578 O O . ILE A 1 72 ? 11.859 -0.976 -18.797 1 96.38 72 ILE A O 1
ATOM 582 N N . LYS A 1 73 ? 10.398 -2.672 -19 1 97.38 73 LYS A N 1
ATOM 583 C CA . LYS A 1 73 ? 11.188 -3.609 -18.203 1 97.38 73 LYS A CA 1
ATOM 584 C C . LYS A 1 73 ? 12.609 -3.727 -18.75 1 97.38 73 LYS A C 1
ATOM 586 O O . LYS A 1 73 ? 13.57 -3.688 -17.984 1 97.38 73 LYS A O 1
ATOM 591 N N . GLN A 1 74 ? 12.75 -3.773 -20.062 1 96.69 74 GLN A N 1
ATOM 592 C CA . GLN A 1 74 ? 14.062 -3.945 -20.688 1 96.69 74 GLN A CA 1
ATOM 593 C C . GLN A 1 74 ? 14.898 -2.68 -20.562 1 96.69 74 GLN A C 1
ATOM 595 O O . GLN A 1 74 ? 16.125 -2.721 -20.734 1 96.69 74 GLN A O 1
ATOM 600 N N . GLU A 1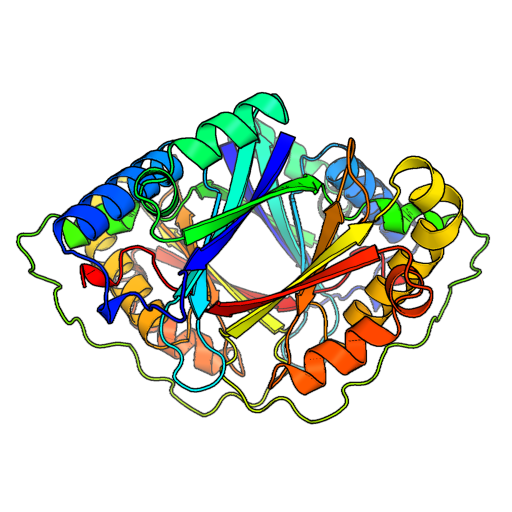 75 ? 14.289 -1.55 -20.25 1 96.31 75 GLU A N 1
ATOM 601 C CA . GLU A 1 75 ? 15 -0.282 -20.125 1 96.31 75 GLU A CA 1
ATOM 602 C C . GLU A 1 75 ? 15.469 -0.069 -18.688 1 96.31 75 GLU A C 1
ATOM 604 O O . GLU A 1 75 ? 16.266 0.835 -18.422 1 96.31 75 GLU A O 1
ATOM 609 N N . VAL A 1 76 ? 14.945 -0.835 -17.734 1 96.44 76 VAL A N 1
ATOM 610 C CA . VAL A 1 76 ? 15.414 -0.737 -16.359 1 96.44 76 VAL A CA 1
ATOM 611 C C . VAL A 1 76 ? 16.922 -1.026 -16.297 1 96.44 76 VAL A C 1
ATOM 613 O O . VAL A 1 76 ? 17.359 -2.086 -16.734 1 96.44 76 VAL A O 1
ATOM 616 N N . PRO A 1 77 ? 17.719 -0.178 -15.68 1 96.31 77 PRO A N 1
ATOM 617 C CA . PRO A 1 77 ? 19.188 -0.289 -15.766 1 96.31 77 PRO A CA 1
ATOM 618 C C . PRO A 1 77 ? 19.703 -1.621 -15.227 1 96.31 77 PRO A C 1
ATOM 620 O O . PRO A 1 77 ? 20.578 -2.24 -15.844 1 96.31 77 PRO A O 1
ATOM 623 N N . TRP A 1 78 ? 19.172 -2.137 -14.109 1 95.94 78 TRP A N 1
ATOM 624 C CA . TRP A 1 78 ? 19.594 -3.418 -13.555 1 95.94 78 TRP A CA 1
ATOM 625 C C . TRP A 1 78 ? 19.438 -4.535 -14.578 1 95.94 78 TRP A C 1
ATOM 627 O O . TRP A 1 78 ? 20.281 -5.438 -14.648 1 95.94 78 TRP A O 1
ATOM 637 N N . ILE A 1 79 ? 18.359 -4.449 -15.352 1 97.06 79 ILE A N 1
ATOM 638 C CA . ILE A 1 79 ? 18.047 -5.48 -16.328 1 97.06 79 ILE A CA 1
ATOM 639 C C . ILE A 1 79 ? 18.891 -5.281 -17.594 1 97.06 79 ILE A C 1
ATOM 641 O O . ILE A 1 79 ? 19.516 -6.223 -18.078 1 97.06 79 ILE A O 1
ATOM 645 N N . LYS A 1 80 ? 18.906 -4.109 -18.078 1 96.5 80 LYS A N 1
ATOM 646 C CA . LYS A 1 80 ? 19.609 -3.75 -19.312 1 96.5 80 LYS A CA 1
ATOM 647 C C . LYS A 1 80 ? 21.078 -4.164 -19.234 1 96.5 80 LYS A C 1
ATOM 649 O O . LYS A 1 80 ? 21.672 -4.543 -20.25 1 96.5 80 LYS A O 1
ATOM 654 N N . HIS A 1 81 ? 21.656 -4.148 -18.094 1 96.44 81 HIS A N 1
ATOM 655 C CA . HIS A 1 81 ? 23.078 -4.438 -17.938 1 96.44 81 HIS A CA 1
ATOM 656 C C . HIS A 1 81 ? 23.312 -5.828 -17.359 1 96.44 81 HIS A C 1
ATOM 658 O O . HIS A 1 81 ? 24.406 -6.148 -16.906 1 96.44 81 HIS A O 1
ATOM 664 N N . GLY A 1 82 ? 22.297 -6.645 -17.266 1 95.44 82 GLY A N 1
ATOM 665 C CA . GLY A 1 82 ? 22.406 -8.055 -16.922 1 95.44 82 GLY A CA 1
ATOM 666 C C . GLY A 1 82 ? 22.641 -8.289 -15.445 1 95.44 82 GLY A C 1
ATOM 667 O O . GLY A 1 82 ? 23.172 -9.336 -15.055 1 95.44 82 GLY A O 1
ATOM 668 N N . PHE A 1 83 ? 22.281 -7.336 -14.609 1 96.69 83 PHE A N 1
ATOM 669 C CA . PHE A 1 83 ? 22.531 -7.441 -13.18 1 96.69 83 PHE A CA 1
ATOM 670 C C . PHE A 1 83 ? 21.391 -8.188 -12.484 1 96.69 83 PHE A C 1
ATOM 672 O O . PHE A 1 83 ? 21.594 -8.836 -11.453 1 96.69 83 PHE A O 1
ATOM 679 N N . SER A 1 84 ? 20.234 -8.117 -13.055 1 96.19 84 SER A N 1
ATOM 680 C CA . SER A 1 84 ? 19.047 -8.695 -12.43 1 96.19 84 SER A CA 1
ATOM 681 C C . SER A 1 84 ? 18.172 -9.422 -13.453 1 96.19 84 SER A C 1
ATOM 683 O O . SER A 1 84 ? 18.328 -9.211 -14.656 1 96.19 84 SER A O 1
ATOM 685 N N . ASP A 1 85 ? 17.406 -10.328 -12.891 1 94.94 85 ASP A N 1
ATOM 686 C CA . ASP A 1 85 ? 16.281 -10.906 -13.609 1 94.94 85 ASP A CA 1
ATOM 687 C C . ASP A 1 85 ? 14.953 -10.328 -13.125 1 94.94 85 ASP A C 1
ATOM 689 O O . ASP A 1 85 ? 14.773 -10.117 -11.922 1 94.94 85 ASP A O 1
ATOM 693 N N . ALA A 1 86 ? 14.117 -10.031 -14.094 1 97.69 86 ALA A N 1
ATOM 694 C CA . ALA A 1 86 ? 12.883 -9.359 -13.68 1 97.69 86 ALA A CA 1
ATOM 695 C C . ALA A 1 86 ? 11.664 -10.016 -14.32 1 97.69 86 ALA A C 1
ATOM 697 O O . ALA A 1 86 ? 11.781 -10.703 -15.336 1 97.69 86 ALA A O 1
ATOM 698 N N . LYS A 1 87 ? 10.57 -9.875 -13.703 1 97.62 87 LYS A N 1
ATOM 699 C CA . LYS A 1 87 ? 9.25 -10.203 -14.234 1 97.62 87 LYS A CA 1
ATOM 700 C C . LYS A 1 87 ? 8.312 -9 -14.156 1 97.62 87 LYS A C 1
ATOM 702 O O . LYS A 1 87 ? 8.539 -8.078 -13.367 1 97.62 87 LYS A O 1
ATOM 707 N N . VAL A 1 88 ? 7.391 -8.969 -15.016 1 98.06 88 VAL A N 1
ATOM 708 C CA . VAL A 1 88 ? 6.332 -7.961 -15.016 1 98.06 88 VAL A CA 1
ATOM 709 C C . VAL A 1 88 ? 4.977 -8.633 -15.234 1 98.06 88 VAL A C 1
ATOM 711 O O . VAL A 1 88 ? 4.809 -9.414 -16.172 1 98.06 88 VAL A O 1
ATOM 714 N N . ILE A 1 89 ? 4.062 -8.383 -14.367 1 97.88 89 ILE A N 1
ATOM 715 C CA . ILE A 1 89 ? 2.76 -9.031 -14.438 1 97.88 89 ILE A CA 1
ATOM 716 C C . ILE A 1 89 ? 1.654 -7.98 -14.367 1 97.88 89 ILE A C 1
ATOM 718 O O . ILE A 1 89 ? 1.746 -7.027 -13.594 1 97.88 89 ILE A O 1
ATOM 722 N N . PRO A 1 90 ? 0.64 -8.125 -15.227 1 98.12 90 PRO A N 1
ATOM 723 C CA . PRO A 1 90 ? -0.49 -7.195 -15.125 1 98.12 90 PRO A CA 1
ATOM 724 C C . PRO A 1 90 ? -1.342 -7.434 -13.883 1 98.12 90 PRO A C 1
ATOM 726 O O . PRO A 1 90 ? -1.684 -8.578 -13.57 1 98.12 90 PRO A O 1
ATOM 729 N N . ILE A 1 91 ? -1.683 -6.387 -13.195 1 97.69 91 ILE A N 1
ATOM 730 C CA . ILE A 1 91 ? -2.469 -6.539 -11.977 1 97.69 91 ILE A CA 1
ATOM 731 C C . ILE A 1 91 ? -3.637 -5.559 -11.992 1 97.69 91 ILE A C 1
ATOM 733 O O . ILE A 1 91 ? -3.631 -4.586 -12.75 1 97.69 91 ILE A O 1
ATOM 737 N N . GLY A 1 92 ? -4.648 -5.844 -11.273 1 95.5 92 GLY A N 1
ATOM 738 C CA . GLY A 1 92 ? -5.785 -4.98 -10.992 1 95.5 92 GLY A CA 1
ATOM 739 C C . GLY A 1 92 ? -6.293 -5.109 -9.57 1 95.5 92 GLY A C 1
ATOM 740 O O . GLY A 1 92 ? -5.715 -5.84 -8.758 1 95.5 92 GLY A O 1
ATOM 741 N N . ASN A 1 93 ? -7.285 -4.312 -9.305 1 93.56 93 ASN A N 1
ATOM 742 C CA . ASN A 1 93 ? -7.922 -4.43 -7.992 1 93.56 93 ASN A CA 1
ATOM 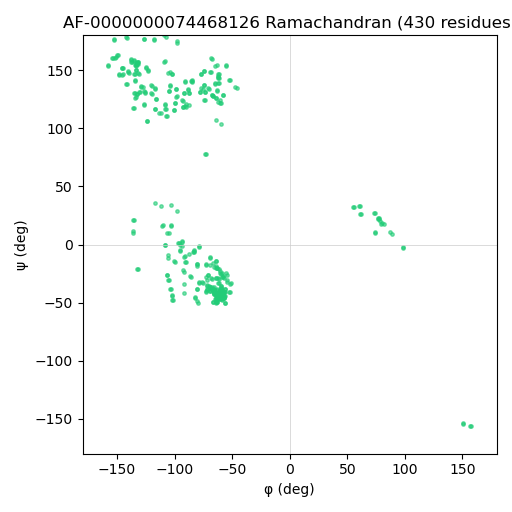743 C C . ASN A 1 93 ? -8.406 -5.852 -7.734 1 93.56 93 ASN A C 1
ATOM 745 O O . ASN A 1 93 ? -8.633 -6.617 -8.672 1 93.56 93 ASN A O 1
ATOM 749 N N . PHE A 1 94 ? -8.484 -6.203 -6.469 1 92.94 94 PHE A N 1
ATOM 750 C CA . PHE A 1 94 ? -8.992 -7.512 -6.062 1 92.94 94 PHE A CA 1
ATOM 751 C C . PHE A 1 94 ? -10.5 -7.586 -6.246 1 92.94 94 PHE A C 1
ATOM 753 O O . PHE A 1 94 ? -11.25 -7.633 -5.266 1 92.94 94 PHE A O 1
ATOM 760 N N . THR A 1 95 ? -10.953 -7.785 -7.484 1 90.69 95 THR A N 1
ATOM 761 C CA . THR A 1 95 ? -12.383 -7.762 -7.789 1 90.69 95 THR A CA 1
ATOM 762 C C . THR A 1 95 ? -12.938 -9.18 -7.895 1 90.69 95 THR A C 1
ATOM 764 O O . THR A 1 95 ? -14.148 -9.383 -7.848 1 90.69 95 THR A O 1
ATOM 767 N N . SER A 1 96 ? -12.07 -10.141 -8 1 90.25 96 SER A N 1
ATOM 768 C CA . SER A 1 96 ? -12.516 -11.531 -8.086 1 90.25 96 SER A CA 1
ATOM 769 C C . SER A 1 96 ? -13.234 -11.961 -6.812 1 90.25 96 SER A C 1
ATOM 771 O O . SER A 1 96 ? -13.922 -12.984 -6.793 1 90.25 96 SER A O 1
ATOM 773 N N . VAL A 1 97 ? -13.117 -11.203 -5.777 1 88.31 97 VAL A N 1
ATOM 774 C CA . VAL A 1 97 ? -13.82 -11.461 -4.527 1 88.31 97 VAL A CA 1
ATOM 775 C C . VAL A 1 97 ? -15.328 -11.43 -4.766 1 88.31 97 VAL A C 1
ATOM 777 O O . VAL A 1 97 ? -16.094 -12.008 -3.994 1 88.31 97 VAL A O 1
ATOM 780 N N . SER A 1 98 ? -15.75 -10.742 -5.793 1 85.38 98 SER A N 1
ATOM 781 C CA . SER A 1 98 ? -17.172 -10.656 -6.102 1 85.38 98 SER A CA 1
ATOM 782 C C . SER A 1 98 ? -17.781 -12.039 -6.332 1 85.38 98 SER A C 1
ATOM 784 O O . SER A 1 98 ? -18.984 -12.234 -6.145 1 85.38 98 SER A O 1
ATOM 786 N N . LYS A 1 99 ? -16.953 -12.922 -6.707 1 85.81 99 LYS A N 1
ATOM 787 C CA . LYS A 1 99 ? -17.422 -14.289 -6.93 1 85.81 99 LYS A CA 1
ATOM 788 C C . LYS A 1 99 ? -17.891 -14.93 -5.625 1 85.81 99 LYS A C 1
ATOM 790 O O . LYS A 1 99 ? -18.609 -15.93 -5.637 1 85.81 99 LYS A O 1
ATOM 795 N N . LEU A 1 100 ? -17.484 -14.398 -4.535 1 86 100 LEU A N 1
ATOM 796 C CA . LEU A 1 100 ? -17.812 -14.961 -3.229 1 86 100 LEU A CA 1
ATOM 797 C C . LEU A 1 100 ? -19.078 -14.344 -2.67 1 86 100 LEU A C 1
ATOM 799 O O . LEU A 1 100 ? -19.844 -15.008 -1.965 1 86 100 LEU A O 1
ATOM 803 N N . PHE A 1 101 ? -19.359 -13.125 -2.738 1 76.44 101 PHE A N 1
ATOM 804 C CA . PHE A 1 101 ? -20.453 -12.508 -1.996 1 76.44 101 PHE A CA 1
ATOM 805 C C . PHE A 1 101 ? -21.75 -12.594 -2.781 1 76.44 101 PHE A C 1
ATOM 807 O O . PHE A 1 101 ? -22.828 -12.398 -2.223 1 76.44 101 PHE A O 1
ATOM 814 N N . HIS A 1 102 ? -21.781 -13.039 -4.086 1 70.31 102 HIS A N 1
ATOM 815 C CA . HIS A 1 102 ? -23.016 -13.203 -4.828 1 70.31 102 HIS A CA 1
ATOM 816 C C . HIS A 1 102 ? -23.484 -14.656 -4.805 1 70.31 102 HIS A C 1
ATOM 818 O O . HIS A 1 102 ? -24.156 -15.109 -5.73 1 70.31 102 HIS A O 1
ATOM 824 N N . GLN A 1 103 ? -23.125 -15.336 -3.75 1 77.12 103 GLN A N 1
ATOM 825 C CA . GLN A 1 103 ? -23.438 -16.766 -3.721 1 77.12 103 GLN A CA 1
ATOM 826 C C . GLN A 1 103 ? -24.5 -17.078 -2.664 1 77.12 103 GLN A C 1
ATOM 828 O O . GLN A 1 103 ? -24.422 -18.109 -1.991 1 77.12 103 GLN A O 1
ATOM 833 N N . GLY A 1 104 ? -25.453 -16.109 -2.432 1 71.94 104 GLY A N 1
ATOM 834 C CA . GLY A 1 104 ? -26.531 -16.391 -1.505 1 71.94 104 GLY A CA 1
ATOM 835 C C . GLY A 1 104 ? -26.062 -16.656 -0.091 1 71.94 104 GLY A C 1
ATOM 836 O O . GLY A 1 104 ? -26.625 -17.516 0.601 1 71.94 104 GLY A O 1
ATOM 837 N N . GLY A 1 105 ? -24.859 -16.078 0.257 1 74.88 105 GLY A N 1
ATOM 838 C CA . GLY A 1 105 ? -24.359 -16.203 1.616 1 74.88 105 GLY A CA 1
ATOM 839 C C . GLY A 1 105 ? -23.516 -17.453 1.83 1 74.88 105 GLY A C 1
ATOM 840 O O . GLY A 1 105 ? -23.172 -17.797 2.967 1 74.88 105 GLY A O 1
ATOM 841 N N . LYS A 1 106 ? -23.156 -18.188 0.855 1 84 106 LYS A N 1
ATOM 842 C CA . LYS A 1 106 ? -22.391 -19.438 0.91 1 84 106 LYS A CA 1
ATOM 843 C C . LYS A 1 106 ? -21.109 -19.25 1.743 1 84 106 LYS A C 1
ATOM 845 O O . LYS A 1 106 ? -20.703 -20.172 2.461 1 84 106 LYS A O 1
ATOM 850 N N . TYR A 1 107 ? -20.578 -18.125 1.684 1 85.25 107 TYR A N 1
ATOM 851 C CA . TYR A 1 107 ? -19.281 -17.938 2.324 1 85.25 107 TYR A CA 1
ATOM 852 C C . TYR A 1 107 ? -19.406 -17.031 3.551 1 85.25 107 TYR A C 1
ATOM 854 O O . TYR A 1 107 ? -18.406 -16.547 4.07 1 85.25 107 TYR A O 1
ATOM 862 N N . LEU A 1 108 ? -20.609 -16.906 3.926 1 78.56 108 LEU A N 1
ATOM 863 C CA . LEU A 1 108 ? -20.844 -16.156 5.16 1 78.56 108 LEU A CA 1
ATOM 864 C C . LEU A 1 108 ? -20.156 -16.828 6.34 1 78.56 108 LEU A C 1
ATOM 866 O O . LEU A 1 108 ? -20.188 -18.062 6.465 1 78.56 108 LEU A O 1
ATOM 870 N N . HIS A 1 109 ? -19.344 -16.219 7.07 1 80.38 109 HIS A N 1
ATOM 871 C CA . HIS A 1 109 ? -18.672 -16.656 8.289 1 80.38 109 HIS A CA 1
ATOM 872 C C . HIS A 1 109 ? -17.5 -17.578 7.965 1 80.38 109 HIS A C 1
ATOM 874 O O . HIS A 1 109 ? -17.188 -18.5 8.719 1 80.38 109 HIS A O 1
ATOM 880 N N . CYS A 1 110 ? -17.078 -17.484 6.773 1 85.31 110 CYS A N 1
ATOM 881 C CA . CYS A 1 110 ? -15.859 -18.234 6.484 1 85.31 110 CYS A CA 1
ATOM 882 C C . CYS A 1 110 ? -14.805 -18 7.555 1 85.31 110 CYS A C 1
ATOM 884 O O . CYS A 1 110 ? -14.594 -16.859 7.98 1 85.31 110 CYS A O 1
ATOM 886 N N . GLU A 1 111 ? -14.164 -19.062 8 1 90.5 111 GLU A N 1
ATOM 887 C CA . GLU A 1 111 ? -13.188 -19 9.086 1 90.5 111 GLU A CA 1
ATOM 888 C C . GLU A 1 111 ? -11.875 -18.375 8.609 1 90.5 111 GLU A C 1
ATOM 890 O O . GLU A 1 111 ? -11.383 -18.703 7.527 1 90.5 111 GLU A O 1
ATOM 895 N N . PRO A 1 112 ? -11.344 -17.531 9.414 1 92.19 112 PRO A N 1
ATOM 896 C CA . PRO A 1 112 ? -10.047 -16.953 9.062 1 92.19 112 PRO A CA 1
ATOM 897 C C . PRO A 1 112 ? -8.914 -17.984 9.133 1 92.19 112 PRO A C 1
ATOM 899 O O . PRO A 1 112 ? -9.008 -18.969 9.867 1 92.19 112 PRO A O 1
ATOM 902 N N . VAL A 1 113 ? -7.949 -17.828 8.32 1 94.69 113 VAL A N 1
ATOM 903 C CA . VAL A 1 113 ? -6.691 -18.547 8.531 1 94.69 113 VAL A CA 1
ATOM 904 C C . VAL A 1 113 ? -6 -18.016 9.781 1 94.69 113 VAL A C 1
ATOM 906 O O . VAL A 1 113 ? -5.832 -16.812 9.953 1 94.69 113 VAL A O 1
ATOM 909 N N . GLN A 1 114 ? -5.645 -18.891 10.609 1 94.88 114 GLN A N 1
ATOM 910 C CA . GLN A 1 114 ? -4.996 -18.5 11.852 1 94.88 114 GLN A CA 1
ATOM 911 C C . GLN A 1 114 ? -3.494 -18.312 11.656 1 94.88 114 GLN A C 1
ATOM 913 O O . GLN A 1 114 ? -2.859 -19.078 10.938 1 94.88 114 GLN A O 1
ATOM 918 N N . ARG A 1 115 ? -3.043 -17.328 12.312 1 94.5 115 ARG A N 1
ATOM 919 C CA . ARG A 1 115 ? -1.594 -17.141 12.289 1 94.5 115 ARG A CA 1
ATOM 920 C C . ARG A 1 115 ? -0.889 -18.344 12.922 1 94.5 115 ARG A C 1
ATOM 922 O O . ARG A 1 115 ? -1.3 -18.812 13.984 1 94.5 115 ARG A O 1
ATOM 929 N N . LEU A 1 116 ? 0.128 -18.75 12.367 1 94.88 116 LEU A N 1
ATOM 930 C CA . LEU A 1 116 ? 0.859 -19.938 12.805 1 94.88 116 LEU A CA 1
ATOM 931 C C . LEU A 1 116 ? 1.665 -19.641 14.07 1 94.88 116 LEU A C 1
ATOM 933 O O . LEU A 1 116 ? 1.877 -20.531 14.898 1 94.88 116 LEU A O 1
ATOM 937 N N . GLN A 1 117 ? 2.16 -18.422 14.211 1 93.94 117 GLN A N 1
ATOM 938 C CA . GLN A 1 117 ? 2.949 -17.953 15.344 1 93.94 117 GLN A CA 1
ATOM 939 C C . GLN A 1 117 ? 2.799 -16.453 15.523 1 93.94 117 GLN A C 1
ATOM 941 O O . GLN A 1 117 ? 2.369 -15.742 14.602 1 93.94 117 GLN A O 1
ATOM 946 N N . SER A 1 118 ? 3.129 -16.016 16.688 1 93.19 118 SER A N 1
ATOM 947 C CA . SER A 1 118 ? 3.072 -14.578 16.938 1 93.19 118 SER A CA 1
ATOM 948 C C . SER A 1 118 ? 4.023 -13.812 16.031 1 93.19 118 SER A C 1
ATOM 950 O O . SER A 1 118 ? 5.121 -14.289 15.727 1 93.19 118 SER A O 1
ATOM 952 N N . PHE A 1 119 ? 3.633 -12.68 15.602 1 93.69 119 PHE A N 1
ATOM 953 C CA . PHE A 1 119 ? 4.461 -11.836 14.75 1 93.69 119 PHE A CA 1
ATOM 954 C C . PHE A 1 119 ? 5.578 -11.188 15.555 1 93.69 119 PHE A C 1
ATOM 956 O O . PHE A 1 119 ? 5.312 -10.445 16.516 1 93.69 119 PHE A O 1
ATOM 963 N N . THR A 1 120 ? 6.844 -11.336 15.195 1 91.19 120 THR A N 1
ATOM 964 C CA . THR A 1 120 ? 7.957 -10.875 16.016 1 91.19 120 THR A CA 1
ATOM 965 C C . THR A 1 120 ? 9.008 -10.172 15.164 1 91.19 120 THR A C 1
ATOM 967 O O . THR A 1 120 ? 10.148 -9.992 15.594 1 91.19 120 THR A O 1
ATOM 970 N N . THR A 1 121 ? 8.734 -9.867 13.977 1 89.81 121 THR A N 1
ATOM 971 C CA . THR A 1 121 ? 9.719 -9.281 13.078 1 89.81 121 THR A CA 1
ATOM 972 C C . THR A 1 121 ? 9.398 -7.816 12.805 1 89.81 121 THR A C 1
ATOM 974 O O . THR A 1 121 ? 8.492 -7.246 13.414 1 89.81 121 THR A O 1
ATOM 977 N N . ASP A 1 122 ? 10.25 -7.195 11.992 1 90.44 122 ASP A N 1
ATOM 978 C CA . ASP A 1 122 ? 10.102 -5.785 11.641 1 90.44 122 ASP A CA 1
ATOM 979 C C . ASP A 1 122 ? 8.773 -5.535 10.922 1 90.44 122 ASP A C 1
ATOM 981 O O . ASP A 1 122 ? 8.516 -6.109 9.867 1 90.44 122 ASP A O 1
ATOM 985 N N . PRO A 1 123 ? 7.977 -4.652 11.5 1 91.06 123 PRO A N 1
ATOM 986 C CA . PRO A 1 123 ? 6.641 -4.469 10.922 1 91.06 123 PRO A CA 1
ATOM 987 C C . PRO A 1 123 ? 6.676 -3.799 9.555 1 91.06 123 PRO A C 1
ATOM 989 O O . PRO A 1 123 ? 5.66 -3.77 8.852 1 91.06 123 PRO A O 1
ATOM 992 N N . CYS A 1 124 ? 7.809 -3.281 9.18 1 92.44 124 CYS A N 1
ATOM 993 C CA . CYS A 1 124 ? 7.902 -2.633 7.875 1 92.44 124 CYS A CA 1
ATOM 994 C C . CYS A 1 124 ? 8.398 -3.609 6.816 1 92.44 124 CYS A C 1
ATOM 996 O O . CYS A 1 124 ? 8.641 -3.221 5.668 1 92.44 124 CYS A O 1
ATOM 998 N N . VAL A 1 125 ? 8.586 -4.836 7.242 1 93.2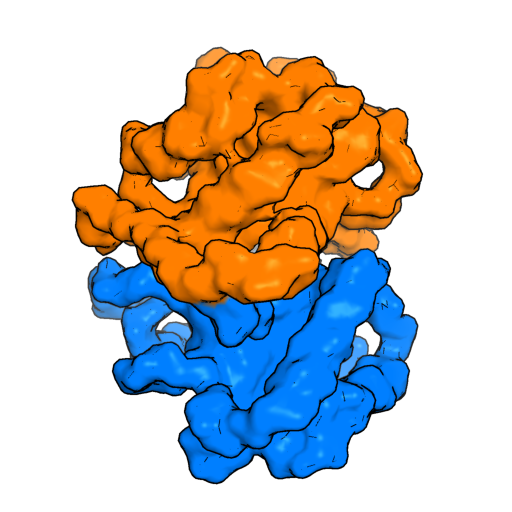5 125 VAL A N 1
ATOM 999 C CA . VAL A 1 125 ? 8.852 -5.902 6.289 1 93.25 125 VAL A CA 1
ATOM 1000 C C . VAL A 1 125 ? 7.543 -6.516 5.809 1 93.25 125 VAL A C 1
ATOM 1002 O O . VAL A 1 125 ? 6.625 -6.738 6.605 1 93.25 125 VAL A O 1
ATOM 1005 N N . THR A 1 126 ? 7.43 -6.68 4.562 1 95.31 126 THR A N 1
ATOM 1006 C CA . THR A 1 126 ? 6.25 -7.273 3.938 1 95.31 126 THR A CA 1
ATOM 1007 C C . THR A 1 126 ? 6.652 -8.312 2.896 1 95.31 126 THR A C 1
ATOM 1009 O O . THR A 1 126 ? 7.637 -8.125 2.176 1 95.31 126 THR A O 1
ATOM 1012 N N . TRP A 1 127 ? 5.906 -9.359 2.875 1 97.69 127 TRP A N 1
ATOM 1013 C CA . TRP A 1 127 ? 6.148 -10.383 1.865 1 97.69 127 TRP A CA 1
ATOM 1014 C C . TRP A 1 127 ? 5.203 -10.219 0.68 1 97.69 127 TRP A C 1
ATOM 1016 O O . TRP A 1 127 ? 3.994 -10.07 0.86 1 97.69 127 TRP A O 1
ATOM 1026 N N . TYR A 1 128 ? 5.73 -10.172 -0.486 1 98.12 128 TYR A N 1
ATOM 1027 C CA . TYR A 1 128 ? 4.941 -10.258 -1.709 1 98.12 128 TYR A CA 1
ATOM 1028 C C . TYR A 1 128 ? 4.867 -11.703 -2.203 1 98.12 128 TYR A C 1
ATOM 1030 O O . TYR A 1 128 ? 5.898 -12.344 -2.402 1 98.12 128 TYR A O 1
ATOM 1038 N N . VAL A 1 129 ? 3.709 -12.164 -2.371 1 98.62 129 VAL A N 1
ATOM 1039 C CA . VAL A 1 129 ? 3.455 -13.477 -2.953 1 98.62 129 VAL A CA 1
ATOM 1040 C C . VAL A 1 129 ? 2.766 -13.312 -4.309 1 98.62 129 VAL A C 1
ATOM 1042 O O . VAL A 1 129 ? 1.632 -12.836 -4.383 1 98.62 129 VAL A O 1
ATOM 1045 N N . VAL A 1 130 ? 3.467 -13.688 -5.332 1 98.56 130 VAL A N 1
ATOM 1046 C CA . VAL A 1 130 ? 2.949 -13.555 -6.691 1 98.56 130 VAL A CA 1
ATOM 1047 C C . VAL A 1 130 ? 2.586 -14.922 -7.246 1 98.56 130 VAL A C 1
ATOM 1049 O O . VAL A 1 130 ? 3.465 -15.75 -7.496 1 98.56 130 VAL A O 1
ATOM 1052 N N . ILE A 1 131 ? 1.356 -15.156 -7.406 1 98.44 131 ILE A N 1
ATOM 1053 C CA . ILE A 1 131 ? 0.832 -16.422 -7.906 1 98.44 131 ILE A CA 1
ATOM 1054 C C . ILE A 1 131 ? 0.299 -16.234 -9.328 1 98.44 131 ILE A C 1
ATOM 1056 O O . ILE A 1 131 ? -0.631 -15.461 -9.547 1 98.44 131 ILE A O 1
ATOM 1060 N N . VAL A 1 132 ? 0.836 -16.953 -10.234 1 98.38 132 VAL A N 1
ATOM 1061 C CA . VAL A 1 132 ? 0.419 -16.844 -11.633 1 98.38 132 VAL A CA 1
ATOM 1062 C C . VAL A 1 132 ? 0.031 -18.203 -12.18 1 98.38 132 VAL A C 1
ATOM 1064 O O . VAL A 1 132 ? 0.79 -19.172 -12.047 1 98.38 132 VAL A O 1
ATOM 1067 N N . ALA A 1 133 ? -1.094 -18.25 -12.789 1 98.5 133 ALA A N 1
ATOM 1068 C CA . ALA A 1 133 ? -1.593 -19.5 -13.367 1 98.5 133 ALA A CA 1
ATOM 1069 C C . ALA A 1 133 ? -0.688 -19.969 -14.5 1 98.5 133 ALA A C 1
ATOM 1071 O O . ALA A 1 133 ? -0.226 -19.172 -15.312 1 98.5 133 ALA A O 1
ATOM 1072 N N . ARG A 1 134 ? -0.431 -21.25 -14.562 1 97.69 134 ARG A N 1
ATOM 1073 C CA . ARG A 1 134 ? 0.322 -21.828 -15.672 1 97.69 134 ARG A CA 1
ATOM 1074 C C . ARG A 1 134 ? -0.475 -21.766 -16.969 1 97.69 134 ARG A C 1
ATOM 1076 O O . ARG A 1 134 ? 0.095 -21.547 -18.047 1 97.69 134 ARG A O 1
ATOM 1083 N N . ASP A 1 135 ? -1.756 -22 -16.781 1 96.31 135 ASP A N 1
ATOM 1084 C CA . ASP A 1 135 ? -2.709 -21.891 -17.875 1 96.31 135 ASP A CA 1
ATOM 1085 C C . ASP A 1 135 ? -3.83 -20.906 -17.531 1 96.31 135 ASP A C 1
ATOM 1087 O O . ASP A 1 135 ? -4.762 -21.25 -16.812 1 96.31 135 ASP A O 1
ATOM 1091 N N . ALA A 1 136 ? -3.82 -19.75 -18.109 1 94.31 136 ALA A N 1
ATOM 1092 C CA . ALA A 1 136 ? -4.758 -18.672 -17.812 1 94.31 136 ALA A CA 1
ATOM 1093 C C . ALA A 1 136 ? -6.172 -19.031 -18.266 1 94.31 136 ALA A C 1
ATOM 1095 O O . ALA A 1 136 ? -7.152 -18.594 -17.656 1 94.31 136 ALA A O 1
ATOM 1096 N N . SER A 1 137 ? -6.301 -19.797 -19.234 1 94.31 137 SER A N 1
ATOM 1097 C CA . SER A 1 137 ? -7.598 -20.062 -19.859 1 94.31 137 SER A CA 1
ATOM 1098 C C . SER A 1 137 ? -8.477 -20.906 -18.953 1 94.31 137 SER A C 1
ATOM 1100 O O . SER A 1 137 ? -9.711 -20.812 -19 1 94.31 137 SER A O 1
ATOM 1102 N N . THR A 1 138 ? -7.887 -21.688 -18.094 1 94.19 138 THR A N 1
ATOM 1103 C CA . THR A 1 138 ? -8.68 -22.594 -17.266 1 94.19 138 THR A CA 1
ATOM 1104 C C . THR A 1 138 ? -8.75 -22.078 -15.836 1 94.19 138 THR A C 1
ATOM 1106 O O . THR A 1 138 ? -9.57 -22.547 -15.047 1 94.19 138 THR A O 1
ATOM 1109 N N . TYR A 1 139 ? -7.992 -21.125 -15.477 1 96.81 139 TYR A N 1
ATOM 1110 C CA . TYR A 1 139 ? -7.824 -20.688 -14.094 1 96.81 139 TYR A CA 1
ATOM 1111 C C . TYR A 1 139 ? -9.133 -20.156 -13.531 1 96.81 139 TYR A C 1
ATOM 1113 O O . TYR A 1 139 ? -9.555 -20.562 -12.445 1 96.81 139 TYR A O 1
ATOM 1121 N N . ASP A 1 140 ? -9.75 -19.281 -14.266 1 94.44 140 ASP A N 1
ATOM 1122 C CA . ASP A 1 140 ? -10.953 -18.625 -13.773 1 94.44 140 ASP A CA 1
ATOM 1123 C C . ASP A 1 140 ? -12.023 -19.656 -13.406 1 94.44 140 ASP A C 1
ATOM 1125 O O . ASP A 1 140 ? -12.586 -19.609 -12.305 1 94.44 140 ASP A O 1
ATOM 1129 N N . ALA A 1 141 ? -12.234 -20.609 -14.25 1 94.12 141 ALA A N 1
ATOM 1130 C CA . ALA A 1 141 ? -13.297 -21.578 -14.062 1 94.12 141 ALA A CA 1
ATOM 1131 C C . ALA A 1 141 ? -12.953 -22.562 -12.938 1 94.12 141 ALA A C 1
ATOM 1133 O O . ALA A 1 141 ? -13.836 -22.984 -12.188 1 94.12 141 ALA A O 1
ATOM 1134 N N . ARG A 1 142 ? -11.727 -22.797 -12.719 1 95.81 142 ARG A N 1
ATOM 1135 C CA . ARG A 1 142 ? -11.367 -23.922 -11.852 1 95.81 142 ARG A CA 1
ATOM 1136 C C . ARG A 1 142 ? -10.891 -23.422 -10.492 1 95.81 142 ARG A C 1
ATOM 1138 O O . ARG A 1 142 ? -11.07 -24.109 -9.484 1 95.81 142 ARG A O 1
ATOM 1145 N N . PHE A 1 143 ? -10.258 -22.203 -10.445 1 96.69 143 PHE A N 1
ATOM 1146 C CA . PHE A 1 143 ? -9.523 -21.922 -9.227 1 96.69 143 PHE A CA 1
ATOM 1147 C C . PHE A 1 143 ? -9.867 -20.531 -8.703 1 96.69 143 PHE A C 1
ATOM 1149 O O . PHE A 1 143 ? -9.672 -20.234 -7.52 1 96.69 143 PHE A O 1
ATOM 1156 N N . GLU A 1 144 ? -10.367 -19.641 -9.523 1 96.44 144 GLU A N 1
ATOM 1157 C CA . GLU A 1 144 ? -10.508 -18.234 -9.156 1 96.44 144 GLU A CA 1
ATOM 1158 C C . GLU A 1 144 ? -11.336 -18.078 -7.887 1 96.44 144 GLU A C 1
ATOM 1160 O O . GLU A 1 144 ? -10.938 -17.359 -6.961 1 96.44 144 GLU A O 1
ATOM 1165 N N . GLU A 1 145 ? -12.484 -18.703 -7.867 1 93.69 145 GLU A N 1
ATOM 1166 C CA . GLU A 1 145 ? -13.359 -18.594 -6.707 1 93.69 145 GLU A CA 1
ATOM 1167 C C . GLU A 1 145 ? -12.68 -19.141 -5.449 1 93.69 145 GLU A C 1
ATOM 1169 O O . GLU A 1 145 ? -12.68 -18.469 -4.41 1 93.69 145 GLU A O 1
ATOM 1174 N N . ARG A 1 146 ? -12.031 -20.25 -5.496 1 95.12 146 ARG A N 1
ATOM 1175 C CA . ARG A 1 146 ? -11.414 -20.906 -4.352 1 95.12 146 ARG A CA 1
ATOM 1176 C C . ARG A 1 146 ? -10.172 -20.172 -3.891 1 95.12 146 ARG A C 1
ATOM 1178 O O . ARG A 1 146 ? -9.914 -20.047 -2.689 1 95.12 146 ARG A O 1
ATOM 1185 N N . ASP A 1 147 ? -9.383 -19.703 -4.82 1 97 147 ASP A N 1
ATOM 1186 C CA . ASP A 1 147 ? -8.219 -18.891 -4.473 1 97 147 ASP A CA 1
ATOM 1187 C C . ASP A 1 147 ? -8.641 -17.594 -3.807 1 97 147 ASP A C 1
ATOM 1189 O O . ASP A 1 147 ? -8.039 -17.172 -2.818 1 97 147 ASP A O 1
ATOM 1193 N N . ALA A 1 148 ? -9.688 -16.953 -4.434 1 94.06 148 ALA A N 1
ATOM 1194 C CA . ALA A 1 148 ? -10.203 -15.727 -3.838 1 94.06 148 ALA A CA 1
ATOM 1195 C C . ALA A 1 148 ? -10.664 -15.961 -2.404 1 94.06 148 ALA A C 1
ATOM 1197 O O . ALA A 1 148 ? -10.406 -15.141 -1.518 1 94.06 148 ALA A O 1
ATOM 1198 N N . LEU A 1 149 ? -11.297 -17.062 -2.195 1 93.31 149 LEU A N 1
ATOM 1199 C CA . LEU A 1 149 ? -11.75 -17.406 -0.851 1 93.31 149 LEU A CA 1
ATOM 1200 C C . LEU A 1 149 ? -10.57 -17.547 0.103 1 93.31 149 LEU A C 1
ATOM 1202 O O . LEU A 1 149 ? -10.602 -17.016 1.221 1 93.31 149 LEU A O 1
ATOM 1206 N N . HIS A 1 150 ? -9.594 -18.203 -0.277 1 95.38 150 HIS A N 1
ATOM 1207 C CA . HIS A 1 150 ? -8.422 -18.375 0.573 1 95.38 150 HIS A CA 1
ATOM 1208 C C . HIS A 1 150 ? -7.766 -17.031 0.88 1 95.38 150 HIS A C 1
ATOM 1210 O O . HIS A 1 150 ? -7.344 -16.781 2.012 1 95.38 150 HIS A O 1
ATOM 1216 N N . CYS A 1 151 ? -7.68 -16.172 -0.152 1 93.81 151 CYS A N 1
ATOM 1217 C CA . CYS A 1 151 ? -7.16 -14.82 0.053 1 93.81 151 CYS A CA 1
ATOM 1218 C C . CYS A 1 151 ? -7.961 -14.086 1.122 1 93.81 151 CYS A C 1
ATOM 1220 O O . CYS A 1 151 ? -7.383 -13.469 2.02 1 93.81 151 CYS A O 1
ATOM 1222 N N . VAL A 1 152 ? -9.258 -14.203 1.035 1 91.25 152 VAL A N 1
ATOM 1223 C CA . VAL A 1 152 ? -10.133 -13.547 2 1 91.25 152 VAL A CA 1
ATOM 1224 C C . VAL A 1 152 ? -9.883 -14.117 3.395 1 91.25 152 VAL A C 1
ATOM 1226 O O . VAL A 1 152 ? -9.844 -13.367 4.379 1 91.25 152 VAL A O 1
ATOM 1229 N N . ARG A 1 153 ? -9.68 -15.359 3.498 1 93 153 ARG A N 1
ATOM 1230 C CA . ARG A 1 153 ? -9.422 -15.992 4.789 1 93 153 ARG A CA 1
ATOM 1231 C C . ARG A 1 153 ? -8.102 -15.516 5.379 1 93 153 ARG A C 1
ATOM 1233 O O . ARG A 1 153 ? -7.98 -15.352 6.598 1 93 153 ARG A O 1
ATOM 1240 N N . LEU A 1 154 ? -7.121 -15.367 4.512 1 94.25 154 LEU A N 1
ATOM 1241 C CA . LEU A 1 154 ? -5.844 -14.82 4.961 1 94.25 154 LEU A CA 1
ATOM 1242 C C . LEU A 1 154 ? -6 -13.383 5.43 1 94.25 154 LEU A C 1
ATOM 1244 O O . LEU A 1 154 ? -5.375 -12.977 6.414 1 94.25 154 LEU A O 1
ATOM 1248 N N . TRP A 1 155 ? -6.734 -12.672 4.703 1 91.5 155 TRP A N 1
ATOM 1249 C CA . TRP A 1 155 ? -7.039 -11.297 5.07 1 91.5 155 TRP A CA 1
ATOM 1250 C C . TRP A 1 155 ? -7.727 -11.234 6.434 1 91.5 155 TRP A C 1
ATOM 1252 O O . TRP A 1 155 ? -7.324 -10.461 7.305 1 91.5 155 TRP A O 1
ATOM 1262 N N . LYS A 1 156 ? -8.719 -12.023 6.68 1 87.81 156 LYS A N 1
ATOM 1263 C CA . LYS A 1 156 ? -9.469 -12.086 7.934 1 87.81 156 LYS A CA 1
ATOM 1264 C C . LYS A 1 156 ? -8.57 -12.492 9.094 1 87.81 156 LYS A C 1
ATOM 1266 O O . LYS A 1 156 ? -8.781 -12.07 10.234 1 87.81 156 LYS A O 1
ATOM 1271 N N . GLY A 1 157 ? -7.637 -13.305 8.773 1 90.19 157 GLY A N 1
ATOM 1272 C CA . GLY A 1 157 ? -6.727 -13.805 9.797 1 90.19 157 GLY A CA 1
ATOM 1273 C C . GLY A 1 157 ? -5.645 -12.805 10.164 1 90.19 157 GLY A C 1
ATOM 1274 O O . GLY A 1 157 ? -4.805 -13.078 11.023 1 90.19 157 GLY A O 1
ATOM 1275 N N . GLY A 1 158 ? -5.637 -11.672 9.523 1 90.31 158 GLY A N 1
ATOM 1276 C CA . GLY A 1 158 ? -4.605 -10.68 9.781 1 90.31 158 GLY A CA 1
ATOM 1277 C C . GLY A 1 158 ? -3.254 -11.062 9.219 1 90.31 158 GLY A C 1
ATOM 1278 O O . GLY A 1 158 ? -2.217 -10.727 9.789 1 90.31 158 GLY A O 1
ATOM 1279 N N . ILE A 1 159 ? -3.266 -11.836 8.203 1 94.69 159 ILE A N 1
ATOM 1280 C CA . ILE A 1 159 ? -2.037 -12.281 7.555 1 94.69 159 ILE A CA 1
ATOM 1281 C C . ILE A 1 159 ? -1.794 -11.469 6.285 1 94.69 159 ILE A C 1
ATOM 1283 O O . ILE A 1 159 ? -0.681 -10.992 6.051 1 94.69 159 ILE A O 1
ATOM 1287 N N . ALA A 1 160 ? -2.791 -11.32 5.469 1 94.31 160 ALA A N 1
ATOM 1288 C CA . ALA A 1 160 ? -2.686 -10.516 4.25 1 94.31 160 ALA A CA 1
ATOM 1289 C C . ALA A 1 160 ? -3.098 -9.07 4.504 1 94.31 160 ALA A C 1
ATOM 1291 O O . ALA A 1 160 ? -4.074 -8.812 5.215 1 94.31 160 ALA A O 1
ATOM 1292 N N . GLU A 1 161 ? -2.365 -8.172 3.889 1 92.38 161 GLU A N 1
ATOM 1293 C CA . GLU A 1 161 ? -2.662 -6.75 4.016 1 92.38 161 GLU A CA 1
ATOM 1294 C C . GLU A 1 161 ? -3.34 -6.215 2.76 1 92.38 161 GLU A C 1
ATOM 1296 O O . GLU A 1 161 ? -4.18 -5.312 2.836 1 92.38 161 GLU A O 1
ATOM 1301 N N . GLU A 1 162 ? -2.932 -6.668 1.683 1 93.12 162 GLU A N 1
ATOM 1302 C CA . GLU A 1 162 ? -3.447 -6.238 0.386 1 93.12 162 GLU A CA 1
ATOM 1303 C C . GLU A 1 162 ? -3.471 -7.395 -0.609 1 93.12 162 GLU A C 1
ATOM 1305 O O . GLU A 1 162 ? -2.604 -8.273 -0.572 1 93.12 162 GLU A O 1
ATOM 1310 N N . MET A 1 163 ? -4.445 -7.324 -1.411 1 93.94 163 MET A N 1
ATOM 1311 C CA . MET A 1 163 ? -4.578 -8.336 -2.457 1 93.94 163 MET A CA 1
ATOM 1312 C C . MET A 1 163 ? -4.82 -7.684 -3.814 1 93.94 163 MET A C 1
ATOM 1314 O O . MET A 1 163 ? -5.488 -6.652 -3.904 1 93.94 163 MET A O 1
ATOM 1318 N N . PHE A 1 164 ? -4.316 -8.305 -4.84 1 96.38 164 PHE A N 1
ATOM 1319 C CA . PHE A 1 164 ? -4.551 -7.918 -6.223 1 96.38 164 PHE A CA 1
ATOM 1320 C C . PHE A 1 164 ? -4.91 -9.133 -7.074 1 96.38 164 PHE A C 1
ATOM 1322 O O . PHE A 1 164 ? -4.523 -10.258 -6.754 1 96.38 164 PHE A O 1
ATOM 1329 N N . ASP A 1 165 ? -5.684 -8.867 -8.07 1 97.19 165 ASP A N 1
ATOM 1330 C CA . ASP A 1 165 ? -5.867 -9.859 -9.125 1 97.19 165 ASP A CA 1
ATOM 1331 C C . ASP A 1 165 ? -4.797 -9.719 -10.203 1 97.19 165 ASP A C 1
ATOM 1333 O O . ASP A 1 165 ? -4.434 -8.602 -10.586 1 97.19 165 ASP A O 1
ATOM 1337 N N . VAL A 1 166 ? -4.203 -10.82 -10.523 1 98.19 166 VAL A N 1
ATOM 1338 C CA . VAL A 1 166 ? -3.498 -10.844 -11.797 1 98.19 166 VAL A CA 1
ATOM 1339 C C . VAL A 1 166 ? -4.504 -10.914 -12.945 1 98.19 166 VAL A C 1
ATOM 1341 O O . VAL A 1 166 ? -5.41 -11.75 -12.93 1 98.19 166 VAL A O 1
ATOM 1344 N N . VAL A 1 167 ? -4.344 -10.07 -13.93 1 96.31 167 VAL A N 1
ATOM 1345 C CA . VAL A 1 167 ? -5.41 -9.945 -14.922 1 96.31 167 VAL A CA 1
ATOM 1346 C C . VAL A 1 167 ? -4.895 -10.359 -16.297 1 96.31 167 VAL A C 1
ATOM 1348 O O . VAL A 1 167 ? -3.74 -10.766 -16.438 1 96.31 167 VAL A O 1
ATOM 1351 N N . HIS A 1 168 ? -5.742 -10.359 -17.281 1 93.69 168 HIS A N 1
ATOM 1352 C CA . HIS A 1 168 ? -5.438 -10.789 -18.641 1 93.69 168 HIS A CA 1
ATOM 1353 C C . HIS A 1 168 ? -4.207 -10.07 -19.188 1 93.69 168 HIS A C 1
ATOM 1355 O O . HIS A 1 168 ? -4.059 -8.859 -19 1 93.69 168 HIS A O 1
ATOM 1361 N N . PRO A 1 169 ? -3.438 -10.781 -19.906 1 94.5 169 PRO A N 1
ATOM 1362 C CA . PRO A 1 169 ? -3.543 -12.133 -20.469 1 94.5 169 PRO A CA 1
ATOM 1363 C C . PRO A 1 169 ? -3.15 -13.219 -19.469 1 94.5 169 PRO A C 1
ATOM 1365 O O . PRO A 1 169 ? -3.27 -14.406 -19.766 1 94.5 169 PRO A O 1
ATOM 1368 N N . GLN A 1 170 ? -2.701 -12.867 -18.344 1 96.06 170 GLN A N 1
ATOM 1369 C CA . GLN A 1 170 ? -2.391 -13.812 -17.281 1 96.06 170 GLN A CA 1
ATOM 1370 C C . GLN A 1 170 ? -3.531 -13.906 -16.266 1 96.06 170 GLN A C 1
ATOM 1372 O O . GLN A 1 170 ? -4.582 -13.289 -16.453 1 96.06 170 GLN A O 1
ATOM 1377 N N . GLN A 1 171 ? -3.426 -14.797 -15.312 1 97.88 171 GLN A N 1
ATOM 1378 C CA . GLN A 1 171 ? -4.371 -14.93 -14.211 1 97.88 171 GLN A CA 1
ATOM 1379 C C . GLN A 1 171 ? -3.668 -15.367 -12.93 1 97.88 171 GLN A C 1
ATOM 1381 O O . GLN A 1 171 ? -2.617 -16.016 -12.984 1 97.88 171 GLN A O 1
ATOM 1386 N N . GLY A 1 172 ? -4.262 -14.969 -11.859 1 98.25 172 GLY A N 1
ATOM 1387 C CA . GLY A 1 172 ? -3.686 -15.328 -10.578 1 98.25 172 GLY A CA 1
ATOM 1388 C C . GLY A 1 172 ? -3.963 -14.312 -9.484 1 98.25 172 GLY A C 1
ATOM 1389 O O . GLY A 1 172 ? -5.004 -13.656 -9.5 1 98.25 172 GLY A O 1
ATOM 1390 N N . LYS A 1 173 ? -3.07 -14.273 -8.492 1 98.12 173 LYS A N 1
ATOM 1391 C CA . LYS A 1 173 ? -3.211 -13.383 -7.34 1 98.12 173 LYS A CA 1
ATOM 1392 C C . LYS A 1 173 ? -1.861 -12.797 -6.93 1 98.12 173 LYS A C 1
ATOM 1394 O O . LYS A 1 173 ? -0.818 -13.414 -7.156 1 98.12 173 LYS A O 1
ATOM 1399 N N . VAL A 1 174 ? -1.917 -11.656 -6.449 1 98.25 174 VAL A N 1
ATOM 1400 C CA . VAL A 1 174 ? -0.786 -11.094 -5.715 1 98.25 174 VAL A CA 1
ATOM 1401 C C . VAL A 1 174 ? -1.215 -10.742 -4.293 1 98.25 174 VAL A C 1
ATOM 1403 O O . VAL A 1 174 ? -2.25 -10.102 -4.094 1 98.25 174 VAL A O 1
ATOM 1406 N N . LEU A 1 175 ? -0.443 -11.188 -3.33 1 97.38 175 LEU A N 1
ATOM 1407 C CA . LEU A 1 175 ? -0.721 -10.883 -1.93 1 97.38 175 LEU A CA 1
ATOM 1408 C C . LEU A 1 175 ? 0.449 -10.148 -1.292 1 97.38 175 LEU A C 1
ATOM 1410 O O . LEU A 1 175 ? 1.61 -10.477 -1.541 1 97.38 175 LEU A O 1
ATOM 1414 N N . ARG A 1 176 ? 0.167 -9.164 -0.54 1 96.56 176 ARG A N 1
ATOM 1415 C CA . ARG A 1 176 ? 1.081 -8.586 0.443 1 96.56 176 ARG A CA 1
ATOM 1416 C C . ARG A 1 176 ? 0.77 -9.102 1.845 1 96.56 176 ARG A C 1
ATOM 1418 O O . ARG A 1 176 ? -0.328 -8.883 2.361 1 96.56 176 ARG A O 1
ATOM 1425 N N . MET A 1 177 ? 1.756 -9.719 2.449 1 96.12 177 MET A N 1
ATOM 1426 C CA . MET A 1 177 ? 1.471 -10.445 3.682 1 96.12 177 MET A CA 1
ATOM 1427 C C . MET A 1 177 ? 2.486 -10.094 4.766 1 96.12 177 MET A C 1
ATOM 1429 O O . MET A 1 177 ? 3.592 -9.641 4.465 1 96.12 177 MET A O 1
ATOM 1433 N N . LYS A 1 178 ? 2.051 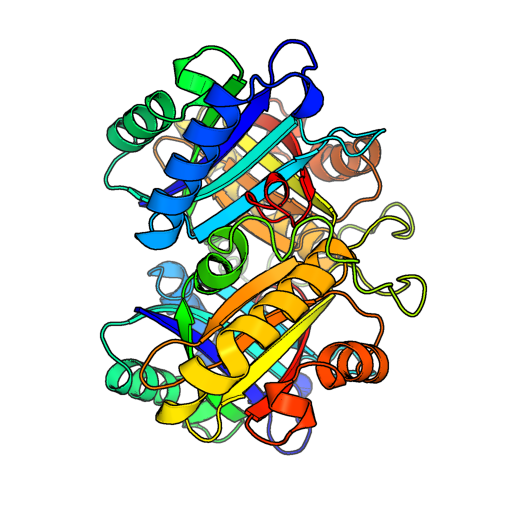-10.297 5.949 1 96.06 178 LYS A N 1
ATOM 1434 C CA . LYS A 1 178 ? 2.902 -10.18 7.129 1 96.06 178 LYS A CA 1
ATOM 1435 C C . LYS A 1 178 ? 3.205 -11.547 7.73 1 96.06 178 LYS A C 1
ATOM 1437 O O . LYS A 1 178 ? 2.295 -12.25 8.164 1 96.06 178 LYS A O 1
ATOM 1442 N N . ALA A 1 179 ? 4.383 -11.922 7.734 1 96.69 179 ALA A N 1
ATOM 1443 C CA . ALA A 1 179 ? 4.891 -13.18 8.289 1 96.69 179 ALA A CA 1
ATOM 1444 C C . ALA A 1 179 ? 6.324 -13.016 8.781 1 96.69 179 ALA A C 1
ATOM 1446 O O . ALA A 1 179 ? 7.004 -12.047 8.43 1 96.69 179 ALA A O 1
ATOM 1447 N N . ASN A 1 180 ? 6.746 -13.938 9.586 1 95.94 180 ASN A N 1
ATOM 1448 C CA . ASN A 1 180 ? 8.062 -13.805 10.195 1 95.94 180 ASN A CA 1
ATOM 1449 C C . ASN A 1 180 ? 9.172 -14.242 9.242 1 95.94 180 ASN A C 1
ATOM 1451 O O . ASN A 1 180 ? 10.25 -13.648 9.227 1 95.94 180 ASN A O 1
ATOM 1455 N N . ASP A 1 181 ? 8.938 -15.281 8.492 1 96.75 181 ASP A N 1
ATOM 1456 C CA . ASP A 1 181 ? 9.961 -15.797 7.586 1 96.75 181 ASP A CA 1
ATOM 1457 C C . ASP A 1 181 ? 9.336 -16.5 6.391 1 96.75 181 ASP A C 1
ATOM 1459 O O . ASP A 1 181 ? 8.109 -16.609 6.297 1 96.75 181 ASP A O 1
ATOM 1463 N N . ARG A 1 182 ? 10.18 -16.938 5.5 1 97.31 182 ARG A N 1
ATOM 1464 C CA . ARG A 1 182 ? 9.734 -17.531 4.246 1 97.31 182 ARG A CA 1
ATOM 1465 C C . ARG A 1 182 ? 8.992 -18.828 4.496 1 97.31 182 ARG A C 1
ATOM 1467 O O . ARG A 1 182 ? 8.039 -19.156 3.785 1 97.31 182 ARG A O 1
ATOM 1474 N N . ALA A 1 183 ? 9.453 -19.594 5.406 1 97.12 183 ALA A N 1
ATOM 1475 C CA . ALA A 1 183 ? 8.797 -20.875 5.723 1 97.12 183 ALA A CA 1
ATOM 1476 C C . ALA A 1 183 ? 7.352 -20.641 6.152 1 97.12 183 ALA A C 1
ATOM 1478 O O . ALA A 1 183 ? 6.453 -21.375 5.73 1 97.12 183 ALA A O 1
ATOM 1479 N N . GLU A 1 184 ? 7.137 -19.672 6.996 1 97.5 184 GLU A N 1
ATOM 1480 C CA . GLU A 1 184 ? 5.781 -19.328 7.422 1 97.5 184 GLU A CA 1
ATOM 1481 C C . GLU A 1 184 ? 4.914 -18.922 6.234 1 97.5 184 GLU A C 1
ATOM 1483 O O . GLU A 1 184 ? 3.779 -19.375 6.102 1 97.5 184 GLU A O 1
ATOM 1488 N N . VAL A 1 185 ? 5.449 -18.062 5.344 1 97.88 185 VAL A N 1
ATOM 1489 C CA . VAL A 1 185 ? 4.727 -17.625 4.152 1 97.88 185 VAL A CA 1
ATOM 1490 C C . VAL A 1 185 ? 4.328 -18.828 3.314 1 97.88 185 VAL A C 1
ATOM 1492 O O . VAL A 1 185 ? 3.176 -18.953 2.887 1 97.88 185 VAL A O 1
ATOM 1495 N N . LYS A 1 186 ? 5.242 -19.703 3.117 1 97.75 186 LYS A N 1
ATOM 1496 C CA . LYS A 1 186 ? 4.996 -20.891 2.303 1 97.75 186 LYS A CA 1
ATOM 1497 C C . LYS A 1 186 ? 3.855 -21.734 2.877 1 97.75 186 LYS A C 1
ATOM 1499 O O . LYS A 1 186 ? 3.016 -22.234 2.133 1 97.75 186 LYS A O 1
ATOM 1504 N N . GLN A 1 187 ? 3.777 -21.828 4.133 1 96.81 187 GLN A N 1
ATOM 1505 C CA . GLN A 1 187 ? 2.723 -22.609 4.777 1 96.81 187 GLN A CA 1
ATOM 1506 C C . GLN A 1 187 ? 1.351 -21.984 4.52 1 96.81 187 GLN A C 1
ATOM 1508 O O . GLN A 1 187 ? 0.377 -22.703 4.281 1 96.81 187 GLN A O 1
ATOM 1513 N N . TYR A 1 188 ? 1.261 -20.672 4.578 1 96.75 188 TYR A N 1
ATOM 1514 C CA . TYR A 1 188 ? -0.013 -20.016 4.328 1 96.75 188 TYR A CA 1
ATOM 1515 C C . TYR A 1 188 ? -0.457 -20.203 2.885 1 96.75 188 TYR A C 1
ATOM 1517 O O . TYR A 1 188 ? -1.647 -20.375 2.611 1 96.75 188 TYR A O 1
ATOM 1525 N N . VAL A 1 189 ? 0.516 -20.188 1.92 1 95.38 189 VAL A N 1
ATOM 1526 C CA . VAL A 1 189 ? 0.174 -20.094 0.505 1 95.38 189 VAL A CA 1
ATOM 1527 C C . VAL A 1 189 ? 0.04 -21.5 -0.086 1 95.38 189 VAL A C 1
ATOM 1529 O O . VAL A 1 189 ? -0.637 -21.688 -1.099 1 95.38 189 VAL A O 1
ATOM 1532 N N . GLU A 1 190 ? 0.667 -22.438 0.537 1 92.75 190 GLU A N 1
ATOM 1533 C CA . GLU A 1 190 ? 0.591 -23.812 0.042 1 92.75 190 GLU A CA 1
ATOM 1534 C C . GLU A 1 190 ? -0.844 -24.328 0.066 1 92.75 190 GLU A C 1
ATOM 1536 O O . GLU A 1 190 ? -1.187 -25.266 -0.668 1 92.75 190 GLU A O 1
ATOM 1541 N N . GLU A 1 191 ? -1.647 -23.75 0.837 1 91 191 GLU A N 1
ATOM 1542 C CA . GLU A 1 191 ? -3.043 -24.156 0.951 1 91 191 GLU A CA 1
ATOM 1543 C C . GLU A 1 191 ? -3.895 -23.531 -0.149 1 91 191 GLU A C 1
ATOM 1545 O O . GLU A 1 191 ? -5.078 -23.859 -0.288 1 91 191 GLU A O 1
ATOM 1550 N N . MET A 1 192 ? -3.318 -22.656 -0.911 1 95.44 192 MET A N 1
ATOM 1551 C CA . MET A 1 192 ? -4.023 -22.109 -2.066 1 95.44 192 MET A CA 1
ATOM 1552 C C . MET A 1 192 ? -4.312 -23.188 -3.094 1 95.44 192 MET A C 1
ATOM 1554 O O . MET A 1 192 ? -3.396 -23.875 -3.561 1 95.44 192 MET A O 1
ATOM 1558 N N . PRO A 1 193 ? -5.484 -23.359 -3.498 1 96.5 193 PRO A N 1
ATOM 1559 C CA . PRO A 1 193 ? -5.867 -24.484 -4.363 1 96.5 193 PRO A CA 1
ATOM 1560 C C . PRO A 1 193 ? -5.078 -24.516 -5.672 1 96.5 193 PRO A C 1
ATOM 1562 O O . PRO A 1 193 ? -4.617 -25.578 -6.094 1 96.5 193 PRO A O 1
ATOM 1565 N N . SER A 1 194 ? -4.914 -23.375 -6.363 1 97.62 194 SER A N 1
ATOM 1566 C CA . SER A 1 194 ? -4.188 -23.359 -7.629 1 97.62 194 SER A CA 1
ATOM 1567 C C . SER A 1 194 ? -2.742 -23.812 -7.441 1 97.62 194 SER A C 1
ATOM 1569 O O . SER A 1 194 ? -2.143 -24.375 -8.359 1 97.62 194 SER A O 1
ATOM 1571 N N . LEU A 1 195 ? -2.178 -23.562 -6.266 1 97.31 195 LEU A N 1
ATOM 1572 C CA . LEU A 1 195 ? -0.802 -23.953 -5.988 1 97.31 195 LEU A CA 1
ATOM 1573 C C . LEU A 1 195 ? -0.73 -25.422 -5.574 1 97.31 195 LEU A C 1
ATOM 1575 O O . LEU A 1 195 ? 0.12 -26.172 -6.066 1 97.31 195 LEU A O 1
ATOM 1579 N N . SER A 1 196 ? -1.618 -25.828 -4.711 1 96.38 196 SER A N 1
ATOM 1580 C CA . SER A 1 196 ? -1.607 -27.203 -4.203 1 96.38 196 SER A CA 1
ATOM 1581 C C . SER A 1 196 ? -1.874 -28.203 -5.32 1 96.38 196 SER A C 1
ATOM 1583 O O . SER A 1 196 ? -1.375 -29.328 -5.281 1 96.38 196 SER A O 1
ATOM 1585 N N . GLU A 1 197 ? -2.578 -27.844 -6.316 1 96.56 197 GLU A N 1
ATOM 1586 C CA . GLU A 1 197 ? -2.918 -28.75 -7.414 1 96.56 197 GLU A CA 1
ATOM 1587 C C . GLU A 1 197 ? -1.962 -28.578 -8.586 1 96.56 197 GLU A C 1
ATOM 1589 O O . GLU A 1 197 ? -2.164 -29.156 -9.656 1 96.56 197 GLU A O 1
ATOM 1594 N N . GLY A 1 198 ? -1.003 -27.688 -8.422 1 95.81 198 GLY A N 1
ATOM 1595 C CA . GLY A 1 198 ? 0.064 -27.531 -9.398 1 95.81 198 GLY A CA 1
ATOM 1596 C C . GLY A 1 198 ? -0.348 -26.719 -10.609 1 95.81 198 GLY A C 1
ATOM 1597 O O . GLY A 1 198 ? 0.305 -26.781 -11.656 1 95.81 198 GLY A O 1
ATOM 1598 N N . ALA A 1 199 ? -1.41 -25.969 -10.516 1 97.69 199 ALA A N 1
ATOM 1599 C CA . ALA A 1 199 ? -1.962 -25.234 -11.656 1 97.69 199 ALA A CA 1
ATOM 1600 C C . ALA A 1 199 ? -1.366 -23.828 -11.734 1 97.69 199 ALA A C 1
ATOM 1602 O O . ALA A 1 199 ? -1.568 -23.125 -12.727 1 97.69 199 ALA A O 1
ATOM 1603 N N . ALA A 1 200 ? -0.647 -23.391 -10.734 1 98 200 ALA A N 1
ATOM 1604 C CA . ALA A 1 200 ? -0.02 -22.078 -10.695 1 98 200 ALA A CA 1
ATOM 1605 C C . ALA A 1 200 ? 1.413 -22.172 -10.18 1 98 200 ALA A C 1
ATOM 1607 O O . ALA A 1 200 ? 1.817 -23.188 -9.617 1 98 200 ALA A O 1
ATOM 1608 N N . GLU A 1 201 ? 2.164 -21.203 -10.492 1 97.44 201 GLU A N 1
ATOM 1609 C CA . GLU A 1 201 ? 3.496 -21 -9.93 1 97.44 201 GLU A CA 1
ATOM 1610 C C . GLU A 1 201 ? 3.518 -19.797 -8.984 1 97.44 201 GLU A C 1
ATOM 1612 O O . GLU A 1 201 ? 2.623 -18.953 -9.031 1 97.44 201 GLU A O 1
ATOM 1617 N N . VAL A 1 202 ? 4.5 -19.828 -8.094 1 98.12 202 VAL A N 1
ATOM 1618 C CA . VAL A 1 202 ? 4.508 -18.797 -7.07 1 98.12 202 VAL A CA 1
ATOM 1619 C C . VAL A 1 202 ? 5.918 -18.219 -6.918 1 98.12 202 VAL A C 1
ATOM 1621 O O . VAL A 1 202 ? 6.898 -18.969 -6.957 1 98.12 202 VAL A O 1
ATOM 1624 N N . ASP A 1 203 ? 6.059 -16.922 -6.926 1 97.81 203 ASP A N 1
ATOM 1625 C CA . ASP A 1 203 ? 7.242 -16.203 -6.48 1 97.81 203 ASP A CA 1
ATOM 1626 C C . ASP A 1 203 ? 7.008 -15.539 -5.125 1 97.81 203 ASP A C 1
ATOM 1628 O O . ASP A 1 203 ? 5.957 -14.93 -4.902 1 97.81 203 ASP A O 1
ATOM 1632 N N . ILE A 1 204 ? 7.914 -15.688 -4.184 1 98 204 ILE A N 1
ATOM 1633 C CA . ILE A 1 204 ? 7.82 -15.094 -2.854 1 98 204 ILE A CA 1
ATOM 1634 C C . ILE A 1 204 ? 8.969 -14.109 -2.646 1 98 204 ILE A C 1
ATOM 1636 O O . ILE A 1 204 ? 10.141 -14.5 -2.676 1 98 204 ILE A O 1
ATOM 1640 N N . LEU A 1 205 ? 8.664 -12.867 -2.467 1 97.94 205 LEU A N 1
ATOM 1641 C CA . LEU A 1 205 ? 9.664 -11.82 -2.287 1 97.94 205 LEU A CA 1
ATOM 1642 C C . LEU A 1 205 ? 9.531 -11.18 -0.911 1 97.94 205 LEU A C 1
ATOM 1644 O O . LEU A 1 205 ? 8.414 -10.914 -0.449 1 97.94 205 LEU A O 1
ATOM 1648 N N . ARG A 1 206 ? 10.648 -11 -0.262 1 97.31 206 ARG A N 1
ATOM 1649 C CA . ARG A 1 206 ? 10.727 -10.227 0.978 1 97.31 206 ARG A CA 1
ATOM 1650 C C . ARG A 1 206 ? 11.078 -8.773 0.7 1 97.31 206 ARG A C 1
ATOM 1652 O O . ARG A 1 206 ? 12.086 -8.484 0.047 1 97.31 206 ARG A O 1
ATOM 1659 N N . ALA A 1 207 ? 10.195 -7.906 1.065 1 95.12 207 ALA A N 1
ATOM 1660 C CA . ALA A 1 207 ? 10.398 -6.492 0.759 1 95.12 207 ALA A CA 1
ATOM 1661 C C . ALA A 1 207 ? 10.367 -5.648 2.029 1 95.12 207 ALA A C 1
ATOM 1663 O O . ALA A 1 207 ? 9.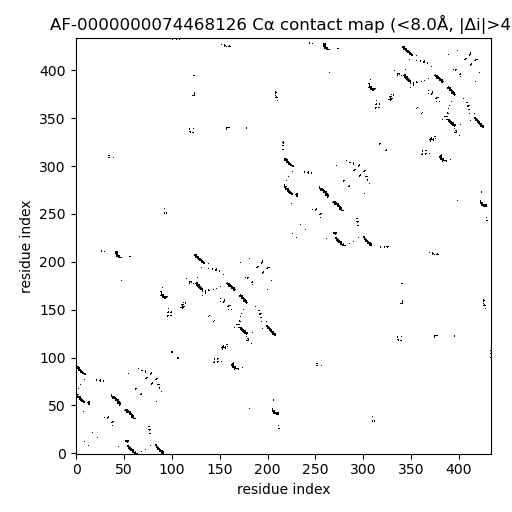742 -6.023 3.02 1 95.12 207 ALA A O 1
ATOM 1664 N N . LYS A 1 208 ? 11.062 -4.613 1.998 1 90.69 208 LYS A N 1
ATOM 1665 C CA . LYS A 1 208 ? 11.055 -3.652 3.098 1 90.69 208 LYS A CA 1
ATOM 1666 C C . LYS A 1 208 ? 10.766 -2.24 2.594 1 90.69 208 LYS A C 1
ATOM 1668 O O . LYS A 1 208 ? 11.219 -1.857 1.513 1 90.69 208 LYS A O 1
ATOM 1673 N N . SER A 1 209 ? 9.922 -1.636 3.338 1 78.31 209 SER A N 1
ATOM 1674 C CA . SER A 1 209 ? 9.656 -0.245 2.979 1 78.31 209 SER A CA 1
ATOM 1675 C C . SER A 1 209 ? 10.914 0.608 3.135 1 78.31 209 SER A C 1
ATOM 1677 O O . SER A 1 209 ? 11.477 0.701 4.227 1 78.31 209 SER A O 1
ATOM 1679 N N . HIS A 1 210 ? 11.492 0.978 2.023 1 68.5 210 HIS A N 1
ATOM 1680 C CA . HIS A 1 210 ? 12.688 1.812 1.984 1 68.5 210 HIS A CA 1
ATOM 1681 C C . HIS A 1 210 ? 12.672 2.736 0.771 1 68.5 210 HIS A C 1
ATOM 1683 O O . HIS A 1 210 ? 12.016 2.443 -0.229 1 68.5 210 HIS A O 1
ATOM 1689 N N . MET A 1 211 ? 13.305 3.75 1.005 1 66.12 211 MET A N 1
ATOM 1690 C CA . MET A 1 211 ? 13.422 4.676 -0.12 1 66.12 211 MET A CA 1
ATOM 1691 C C . MET A 1 211 ? 14.469 4.188 -1.116 1 66.12 211 MET A C 1
ATOM 1693 O O . MET A 1 211 ? 15.531 3.709 -0.72 1 66.12 211 MET A O 1
ATOM 1697 N N . VAL A 1 212 ? 14.156 4.238 -2.346 1 63.88 212 VAL A N 1
ATOM 1698 C CA . VAL A 1 212 ? 15.078 3.859 -3.41 1 63.88 212 VAL A CA 1
ATOM 1699 C C . VAL A 1 212 ? 16.375 4.648 -3.275 1 63.88 212 VAL A C 1
ATOM 1701 O O . VAL A 1 212 ? 17.453 4.145 -3.604 1 63.88 212 VAL A O 1
ATOM 1704 N N . TRP A 1 213 ? 16.234 5.809 -2.664 1 70.38 213 TRP A N 1
ATOM 1705 C CA . TRP A 1 213 ? 17.359 6.727 -2.709 1 70.38 213 TRP A CA 1
ATOM 1706 C C . TRP A 1 213 ? 18.109 6.734 -1.379 1 70.38 213 TRP A C 1
ATOM 1708 O O . TRP A 1 213 ? 18.969 7.594 -1.145 1 70.38 213 TRP A O 1
ATOM 1718 N N . GLU A 1 214 ? 17.812 5.691 -0.652 1 71 214 GLU A N 1
ATOM 1719 C CA . GLU A 1 214 ? 18.469 5.617 0.649 1 71 214 GLU A CA 1
ATOM 1720 C C . GLU A 1 214 ? 19.984 5.637 0.5 1 71 214 GLU A C 1
ATOM 1722 O O . GLU A 1 214 ? 20.703 6.172 1.358 1 71 214 GLU A O 1
ATOM 1727 N N . VAL A 1 215 ? 20.391 5.18 -0.573 1 65.25 215 VAL A N 1
ATOM 1728 C CA . VAL A 1 215 ? 21.828 5.047 -0.787 1 65.25 215 VAL A CA 1
ATOM 1729 C C . VAL A 1 215 ? 22.469 6.434 -0.905 1 65.25 215 VAL A C 1
ATOM 1731 O O . VAL A 1 215 ? 23.672 6.582 -0.724 1 65.25 215 VAL A O 1
ATOM 1734 N N . PHE A 1 216 ? 21.594 7.344 -1.155 1 64.88 216 PHE A N 1
ATOM 1735 C CA . PHE A 1 216 ? 22.141 8.688 -1.299 1 64.88 216 PHE A CA 1
ATOM 1736 C C . PHE A 1 216 ? 22.094 9.43 0.028 1 64.88 216 PHE A C 1
ATOM 1738 O O . PHE A 1 216 ? 22.484 10.602 0.101 1 64.88 216 PHE A O 1
ATOM 1745 N N . PHE A 1 217 ? 21.562 8.727 0.996 1 69.25 217 PHE A N 1
ATOM 1746 C CA . PHE A 1 217 ? 21.578 9.273 2.346 1 69.25 217 PHE A CA 1
ATOM 1747 C C . PHE A 1 217 ? 22.578 8.531 3.225 1 69.25 217 PHE A C 1
ATOM 1749 O O . PHE A 1 217 ? 23.156 9.117 4.148 1 69.25 217 PHE A O 1
ATOM 1756 N N . MET B 1 1 ? -5.34 13.266 -11.086 1 90.31 1 MET B N 1
ATOM 1757 C CA . MET B 1 1 ? -4.797 13.531 -9.758 1 90.31 1 MET B CA 1
ATOM 1758 C C . MET B 1 1 ? -5.277 12.492 -8.758 1 90.31 1 MET B C 1
ATOM 1760 O O . MET B 1 1 ? -6.336 11.883 -8.938 1 90.31 1 MET B O 1
ATOM 1764 N N . ASP B 1 2 ? -4.445 12.266 -7.789 1 96.19 2 ASP B N 1
ATOM 1765 C CA . ASP B 1 2 ? -4.785 11.312 -6.734 1 96.19 2 ASP B CA 1
ATOM 1766 C C . ASP B 1 2 ? -5.23 12.039 -5.465 1 96.19 2 ASP B C 1
ATOM 1768 O O . ASP B 1 2 ? -4.797 13.164 -5.199 1 96.19 2 ASP B O 1
ATOM 1772 N N . TYR B 1 3 ? -6.125 11.398 -4.797 1 98.25 3 TYR B N 1
ATOM 1773 C CA . TYR B 1 3 ? -6.645 11.977 -3.562 1 98.25 3 TYR B CA 1
ATOM 1774 C C . TYR B 1 3 ? -6.711 10.922 -2.459 1 98.25 3 TYR B C 1
ATOM 1776 O O . TYR B 1 3 ? -6.883 9.734 -2.734 1 98.25 3 TYR B O 1
ATOM 1784 N N . LEU B 1 4 ? -6.504 11.352 -1.328 1 98.44 4 LEU B N 1
ATOM 1785 C CA . LEU B 1 4 ? -6.797 10.555 -0.14 1 98.44 4 LEU B CA 1
ATOM 1786 C C . LEU B 1 4 ? -8.117 10.992 0.491 1 98.44 4 LEU B C 1
ATOM 1788 O O . LEU B 1 4 ? -8.266 12.148 0.892 1 98.44 4 LEU B O 1
ATOM 1792 N N . PHE B 1 5 ? -9.023 10.109 0.486 1 98.38 5 PHE B N 1
ATOM 1793 C CA . PHE B 1 5 ? -10.289 10.289 1.191 1 98.38 5 PHE B CA 1
ATOM 1794 C C . PHE B 1 5 ? -10.266 9.57 2.535 1 98.38 5 PHE B C 1
ATOM 1796 O O . PHE B 1 5 ? -9.797 8.438 2.629 1 98.38 5 PHE B O 1
ATOM 1803 N N . TYR B 1 6 ? -10.703 10.242 3.555 1 98.12 6 TYR B N 1
ATOM 1804 C CA . TYR B 1 6 ? -10.867 9.523 4.816 1 98.12 6 TYR B CA 1
ATOM 1805 C C . TYR B 1 6 ? -12.023 10.102 5.621 1 98.12 6 TYR B C 1
ATOM 1807 O O . TYR B 1 6 ? -12.312 11.297 5.531 1 98.12 6 TYR B O 1
ATOM 1815 N N . ASP B 1 7 ? -12.688 9.242 6.336 1 97.12 7 ASP B N 1
ATOM 1816 C CA . ASP B 1 7 ? -13.797 9.672 7.176 1 97.12 7 ASP B CA 1
ATOM 1817 C C . ASP B 1 7 ? -13.773 8.969 8.531 1 97.12 7 ASP B C 1
ATOM 1819 O O . ASP B 1 7 ? -13.055 7.98 8.711 1 97.12 7 ASP B O 1
ATOM 1823 N N . ILE B 1 8 ? -14.422 9.555 9.445 1 96.69 8 ILE B N 1
ATOM 1824 C CA . ILE B 1 8 ? -14.703 9 10.766 1 96.69 8 ILE B CA 1
ATOM 1825 C C . ILE B 1 8 ? -16.188 9.156 11.086 1 96.69 8 ILE B C 1
ATOM 1827 O O . ILE B 1 8 ? -16.766 10.219 10.859 1 96.69 8 ILE B O 1
ATOM 1831 N N . PHE B 1 9 ? -16.734 8.078 11.523 1 97.31 9 PHE B N 1
ATOM 1832 C CA . PHE B 1 9 ? -18.156 8.141 11.875 1 97.31 9 PHE B CA 1
ATOM 1833 C C . PHE B 1 9 ? -18.375 9.125 13.016 1 97.31 9 PHE B C 1
ATOM 1835 O O . PHE B 1 9 ? -17.578 9.203 13.953 1 97.31 9 PHE B O 1
ATOM 1842 N N . LYS B 1 10 ? -19.484 9.805 12.977 1 96.75 10 LYS B N 1
ATOM 1843 C CA . LYS B 1 10 ? -19.812 10.844 13.953 1 96.75 10 LYS B CA 1
ATOM 1844 C C . LYS B 1 10 ? -20.219 10.227 15.297 1 96.75 10 LYS B C 1
ATOM 1846 O O . LYS B 1 10 ? -20.719 9.109 15.344 1 96.75 10 LYS B O 1
ATOM 1851 N N . GLU B 1 11 ? -19.922 10.984 16.344 1 95.88 11 GLU B N 1
ATOM 1852 C CA . GLU B 1 11 ? -20.422 10.727 17.703 1 95.88 11 GLU B CA 1
ATOM 1853 C C . GLU B 1 11 ? -19.969 9.359 18.203 1 95.88 11 GLU B C 1
ATOM 1855 O O . GLU B 1 11 ? -20.719 8.656 18.875 1 95.88 11 GLU B O 1
ATOM 1860 N N . GLY B 1 12 ? -18.797 8.938 17.797 1 93.5 12 GLY B N 1
ATOM 1861 C CA . GLY B 1 12 ? -18.234 7.699 18.312 1 93.5 12 GLY B CA 1
ATOM 1862 C C . GLY B 1 12 ? -18.906 6.457 17.75 1 93.5 12 GLY B C 1
ATOM 1863 O O . GLY B 1 12 ? -18.656 5.344 18.219 1 93.5 12 GLY B O 1
ATOM 1864 N N . LYS B 1 13 ? -19.75 6.66 16.734 1 95.5 13 LYS B N 1
ATOM 1865 C CA . LYS B 1 13 ? -20.422 5.531 16.109 1 95.5 13 LYS B CA 1
ATOM 1866 C C . LYS B 1 13 ? -19.422 4.578 15.461 1 95.5 13 LYS B C 1
ATOM 1868 O O . LYS B 1 13 ? -18.297 4.969 15.148 1 95.5 13 LYS B O 1
ATOM 1873 N N . THR B 1 14 ? -19.844 3.348 15.352 1 94.06 14 THR B N 1
ATOM 1874 C CA . THR B 1 14 ? -19.109 2.305 14.641 1 94.06 14 THR B CA 1
ATOM 1875 C C . THR B 1 14 ? -20.016 1.629 13.602 1 94.06 14 THR B C 1
ATOM 1877 O O . THR B 1 14 ? -21.188 1.987 13.461 1 94.06 14 THR B O 1
ATOM 1880 N N . LEU B 1 15 ? -19.422 0.76 12.914 1 91.06 15 LEU B N 1
ATOM 1881 C CA . LEU B 1 15 ? -20.172 0.038 11.898 1 91.06 15 LEU B CA 1
ATOM 1882 C C . LEU B 1 15 ? -21.359 -0.694 12.523 1 91.06 15 LEU B C 1
ATOM 1884 O O . LEU B 1 15 ? -22.375 -0.929 11.859 1 91.06 15 LEU B O 1
ATOM 1888 N N . ASP B 1 16 ? -21.281 -1.073 13.781 1 89.56 16 ASP B N 1
ATOM 1889 C CA . ASP B 1 16 ? -22.344 -1.771 14.5 1 89.56 16 ASP B CA 1
ATOM 1890 C C . ASP B 1 16 ? -23.594 -0.9 14.609 1 89.56 16 ASP B C 1
ATOM 1892 O O . ASP B 1 16 ? -24.703 -1.413 14.797 1 89.56 16 ASP B O 1
ATOM 1896 N N . ASP B 1 17 ? -23.453 0.372 14.461 1 93.56 17 ASP B N 1
ATOM 1897 C CA . ASP B 1 17 ? -24.562 1.318 14.609 1 93.56 17 ASP B CA 1
ATOM 1898 C C . ASP B 1 17 ? -25.188 1.643 13.266 1 93.56 17 ASP B C 1
ATOM 1900 O O . ASP B 1 17 ? -26.203 2.354 13.195 1 93.56 17 ASP B O 1
ATOM 1904 N N . ALA B 1 18 ? -24.594 1.13 12.172 1 91.5 18 ALA B N 1
ATOM 1905 C CA . ALA B 1 18 ? -25.031 1.498 10.836 1 91.5 18 ALA B CA 1
ATOM 1906 C C . ALA B 1 18 ? -26.312 0.745 10.453 1 91.5 18 ALA B C 1
ATOM 1908 O O . ALA B 1 18 ? -26.375 -0.482 10.562 1 91.5 18 ALA B O 1
ATOM 1909 N N . PRO B 1 19 ? -27.328 1.506 9.938 1 91.31 19 PRO B N 1
ATOM 1910 C CA . PRO B 1 19 ? -28.484 0.796 9.367 1 91.31 19 PRO B CA 1
ATOM 1911 C C . PRO B 1 19 ? -28.109 -0.087 8.18 1 91.31 19 PRO B C 1
ATOM 1913 O O . PRO B 1 19 ? -27.25 0.29 7.371 1 91.31 19 PRO B O 1
ATOM 1916 N N . LEU B 1 20 ? -28.797 -1.192 8.039 1 87.75 20 LEU B N 1
ATOM 1917 C CA . LEU B 1 20 ? -28.484 -2.168 6.996 1 87.75 20 LEU B CA 1
ATOM 1918 C C . LEU B 1 20 ? -28.641 -1.546 5.613 1 87.75 20 LEU B C 1
ATOM 1920 O O . LEU B 1 20 ? -27.844 -1.836 4.711 1 87.75 20 LEU B O 1
ATOM 1924 N N . ALA B 1 21 ? -29.641 -0.766 5.438 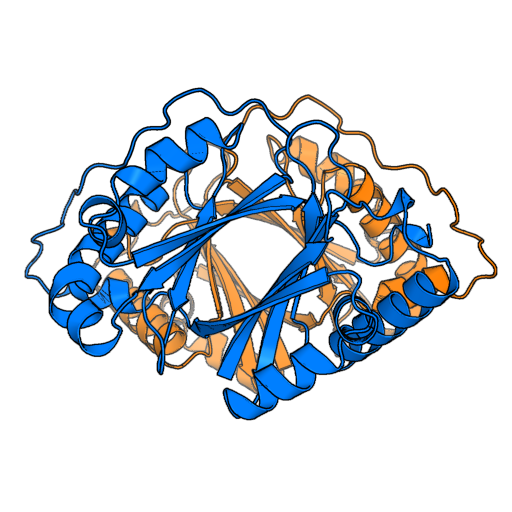1 90.81 21 ALA B N 1
ATOM 1925 C CA . ALA B 1 21 ? -29.875 -0.121 4.148 1 90.81 21 ALA B CA 1
ATOM 1926 C C . ALA B 1 21 ? -28.688 0.753 3.754 1 90.81 21 ALA B C 1
ATOM 1928 O O . ALA B 1 21 ? -28.281 0.772 2.59 1 90.81 21 ALA B O 1
ATOM 1929 N N . LEU B 1 22 ? -28.109 1.449 4.703 1 92.69 22 LEU B N 1
ATOM 1930 C CA . LEU B 1 22 ? -26.969 2.324 4.449 1 92.69 22 LEU B CA 1
ATOM 1931 C C . LEU B 1 22 ? -25.719 1.51 4.176 1 92.69 22 LEU B C 1
ATOM 1933 O O . LEU B 1 22 ? -24.906 1.873 3.312 1 92.69 22 LEU B O 1
ATOM 1937 N N . LEU B 1 23 ? -25.578 0.433 4.902 1 89.12 23 LEU B N 1
ATOM 1938 C CA . LEU B 1 23 ? -24.469 -0.483 4.68 1 89.12 23 LEU B CA 1
ATOM 1939 C C . LEU B 1 23 ? -24.484 -1.014 3.248 1 89.12 23 LEU B C 1
ATOM 1941 O O . LEU B 1 23 ? -23.422 -1.116 2.611 1 89.12 23 LEU B O 1
ATOM 1945 N N . ARG B 1 24 ? -25.625 -1.34 2.779 1 86.88 24 ARG B N 1
ATOM 1946 C CA . ARG B 1 24 ? -25.766 -1.841 1.415 1 86.88 24 ARG B CA 1
ATOM 1947 C C . ARG B 1 24 ? -25.375 -0.774 0.398 1 86.88 24 ARG B C 1
ATOM 1949 O O . ARG B 1 24 ? -24.641 -1.057 -0.559 1 86.88 24 ARG B O 1
ATOM 1956 N N . LYS B 1 25 ? -25.875 0.414 0.601 1 91.38 25 LYS B N 1
ATOM 1957 C CA . LYS B 1 25 ? -25.562 1.514 -0.303 1 91.38 25 LYS B CA 1
ATOM 1958 C C . LYS B 1 25 ? -24.062 1.769 -0.346 1 91.38 25 LYS B C 1
ATOM 1960 O O . LYS B 1 25 ? -23.484 1.969 -1.42 1 91.38 25 LYS B O 1
ATOM 1965 N N . GLU B 1 26 ? -23.438 1.786 0.855 1 91.69 26 GLU B N 1
ATOM 1966 C CA . GLU B 1 26 ? -22 1.996 0.948 1 91.69 26 GLU B CA 1
ATOM 1967 C C . GLU B 1 26 ? -21.234 0.886 0.234 1 91.69 26 GLU B C 1
ATOM 1969 O O . GLU B 1 26 ? -20.266 1.153 -0.479 1 91.69 26 GLU B O 1
ATOM 1974 N N . SER B 1 27 ? -21.656 -0.312 0.453 1 85.75 27 SER B N 1
ATOM 1975 C CA . SER B 1 27 ? -21 -1.457 -0.177 1 85.75 27 SER B CA 1
ATOM 1976 C C . SER B 1 27 ? -21.078 -1.366 -1.697 1 85.75 27 SER B C 1
ATOM 1978 O O . SER B 1 27 ? -20.094 -1.635 -2.389 1 85.75 27 SER B O 1
ATOM 1980 N N . GLU B 1 28 ? -22.25 -0.989 -2.223 1 88.56 28 GLU B N 1
ATOM 1981 C CA . GLU B 1 28 ? -22.438 -0.839 -3.662 1 88.56 28 GLU B CA 1
ATOM 1982 C C . GLU B 1 28 ? -21.547 0.274 -4.219 1 88.56 28 GLU B C 1
ATOM 1984 O O . GLU B 1 28 ? -20.938 0.119 -5.281 1 88.56 28 GLU B O 1
ATOM 1989 N N . PHE B 1 29 ? -21.484 1.345 -3.512 1 91.56 29 PHE B N 1
ATOM 1990 C CA . PHE B 1 29 ? -20.656 2.473 -3.926 1 91.56 29 PHE B CA 1
ATOM 1991 C C . PHE B 1 29 ? -19.188 2.086 -3.953 1 91.56 29 PHE B C 1
ATOM 1993 O O . PHE B 1 29 ? -18.484 2.346 -4.938 1 91.56 29 PHE B O 1
ATOM 2000 N N . ALA B 1 30 ? -18.734 1.461 -2.82 1 89.06 30 ALA B N 1
ATOM 2001 C CA . ALA B 1 30 ? -17.344 1.021 -2.713 1 89.06 30 ALA B CA 1
ATOM 2002 C C . ALA B 1 30 ? -17 0.014 -3.807 1 89.06 30 ALA B C 1
ATOM 2004 O O . ALA B 1 30 ? -15.922 0.075 -4.398 1 89.06 30 ALA B O 1
ATOM 2005 N N . TRP B 1 31 ? -17.938 -0.833 -4.113 1 87.62 31 TRP B N 1
ATOM 2006 C CA . TRP B 1 31 ? -17.719 -1.828 -5.16 1 87.62 31 TRP B CA 1
ATOM 2007 C C . TRP B 1 31 ? -17.578 -1.163 -6.523 1 87.62 31 TRP B C 1
ATOM 2009 O O . TRP B 1 31 ? -16.656 -1.468 -7.277 1 87.62 31 TRP B O 1
ATOM 2019 N N . ALA B 1 32 ? -18.469 -0.32 -6.844 1 90.81 32 ALA B N 1
ATOM 2020 C CA . ALA B 1 32 ? -18.469 0.351 -8.141 1 90.81 32 ALA B CA 1
ATOM 2021 C C . ALA B 1 32 ? -17.156 1.107 -8.359 1 90.81 32 ALA B C 1
ATOM 2023 O O . ALA B 1 32 ? -16.547 1.01 -9.422 1 90.81 32 ALA B O 1
ATOM 2024 N N . SER B 1 33 ? -16.703 1.818 -7.344 1 90.88 33 SER B N 1
ATOM 2025 C CA . SER B 1 33 ? -15.492 2.619 -7.445 1 90.88 33 SER B CA 1
ATOM 2026 C C . SER B 1 33 ? -14.258 1.733 -7.535 1 90.88 33 SER B C 1
ATOM 2028 O O . SER B 1 33 ? -13.281 2.086 -8.203 1 90.88 33 SER B O 1
ATOM 2030 N N . THR B 1 34 ? -14.258 0.599 -6.832 1 89.88 34 THR B N 1
ATOM 2031 C CA . THR B 1 34 ? -13.156 -0.353 -6.895 1 89.88 34 THR B CA 1
ATOM 2032 C C . THR B 1 34 ? -13.109 -1.034 -8.258 1 89.88 34 THR B C 1
ATOM 2034 O O . THR B 1 34 ? -12.039 -1.175 -8.852 1 89.88 34 THR B O 1
ATOM 2037 N N . HIS B 1 35 ? -14.281 -1.346 -8.742 1 89.06 35 HIS B N 1
ATOM 2038 C CA . HIS B 1 35 ? -14.391 -2.061 -10.008 1 89.06 35 HIS B CA 1
ATOM 2039 C C . HIS B 1 35 ? -13.969 -1.176 -11.18 1 89.06 35 HIS B C 1
ATOM 2041 O O . HIS B 1 35 ? -13.328 -1.648 -12.117 1 89.06 35 HIS B O 1
ATOM 2047 N N . SER B 1 36 ? -14.297 0.053 -11.078 1 90.19 36 SER B N 1
ATOM 2048 C CA . SER B 1 36 ? -13.977 0.975 -12.164 1 90.19 36 SER B CA 1
ATOM 2049 C C . SER B 1 36 ? -12.516 1.419 -12.094 1 90.19 36 SER B C 1
ATOM 2051 O O . SER B 1 36 ? -11.992 2 -13.047 1 90.19 36 SER B O 1
ATOM 2053 N N . GLY B 1 37 ? -11.883 1.206 -10.898 1 88.69 37 GLY B N 1
ATOM 2054 C CA . GLY B 1 37 ? -10.469 1.533 -10.773 1 88.69 37 GLY B CA 1
ATOM 2055 C C . GLY B 1 37 ? -10.227 2.885 -10.133 1 88.69 37 GLY B C 1
ATOM 2056 O O . GLY B 1 37 ? -9.078 3.283 -9.922 1 88.69 37 GLY B O 1
ATOM 2057 N N . GLU B 1 38 ? -11.273 3.611 -9.82 1 91.06 38 GLU B N 1
ATOM 2058 C CA . GLU B 1 38 ? -11.133 4.902 -9.148 1 91.06 38 GLU B CA 1
ATOM 2059 C C . GLU B 1 38 ? -10.57 4.734 -7.742 1 91.06 38 GLU B C 1
ATOM 2061 O O . GLU B 1 38 ? -9.766 5.547 -7.289 1 91.06 38 GLU B O 1
ATOM 2066 N N . THR B 1 39 ? -11.086 3.713 -7.082 1 92.56 39 THR B N 1
ATOM 2067 C CA . THR B 1 39 ? -10.531 3.332 -5.785 1 92.56 39 THR B CA 1
ATOM 2068 C C . THR B 1 39 ? -9.414 2.303 -5.957 1 92.56 39 THR B C 1
ATOM 2070 O O . THR B 1 39 ? -9.648 1.207 -6.469 1 92.56 39 THR B O 1
ATOM 2073 N N . THR B 1 40 ? -8.25 2.715 -5.461 1 91.75 40 THR B N 1
ATOM 2074 C CA . THR B 1 40 ? -7.125 1.805 -5.648 1 91.75 40 THR B CA 1
ATOM 2075 C C . THR B 1 40 ? -6.758 1.124 -4.336 1 91.75 40 THR B C 1
ATOM 2077 O O . THR B 1 40 ? -6.152 0.05 -4.332 1 91.75 40 THR B O 1
ATOM 2080 N N . ARG B 1 41 ? -7.047 1.739 -3.271 1 91.94 41 ARG B N 1
ATOM 2081 C CA . ARG B 1 41 ? -6.855 1.17 -1.941 1 91.94 41 ARG B CA 1
ATOM 2082 C C . ARG B 1 41 ? -8 1.555 -1.011 1 91.94 41 ARG B C 1
ATOM 2084 O O . ARG B 1 41 ? -8.484 2.688 -1.048 1 91.94 41 ARG B O 1
ATOM 2091 N N . PHE B 1 42 ? -8.43 0.637 -0.26 1 91.62 42 PHE B N 1
ATOM 2092 C CA . PHE B 1 42 ? -9.492 0.837 0.717 1 91.62 42 PHE B CA 1
ATOM 2093 C C . PHE B 1 42 ? -9.141 0.177 2.045 1 91.62 42 PHE B C 1
ATOM 2095 O O . PHE B 1 42 ? -9.016 -1.047 2.123 1 91.62 42 PHE B O 1
ATOM 2102 N N . PHE B 1 43 ? -9.023 0.991 3.105 1 92.25 43 PHE B N 1
ATOM 2103 C CA . PHE B 1 43 ? -8.719 0.49 4.441 1 92.25 43 PHE B CA 1
ATOM 2104 C C . PHE B 1 43 ? -9.75 0.974 5.449 1 92.25 43 PHE B C 1
ATOM 2106 O O . PHE B 1 43 ? -9.914 2.18 5.652 1 92.25 43 PHE B O 1
ATOM 2113 N N . PRO B 1 44 ? -10.406 0.13 6.098 1 92.31 44 PRO B N 1
ATOM 2114 C CA . PRO B 1 44 ? -11.266 0.586 7.191 1 92.31 44 PRO B CA 1
ATOM 2115 C C . PRO B 1 44 ? -10.477 1.236 8.328 1 92.31 44 PRO B C 1
ATOM 2117 O O . PRO B 1 44 ? -9.398 0.763 8.688 1 92.31 44 PRO B O 1
ATOM 2120 N N . SER B 1 45 ? -10.938 2.34 8.727 1 94.12 45 SER B N 1
ATOM 2121 C CA . SER B 1 45 ? -10.445 2.881 9.984 1 94.12 45 SER B CA 1
ATOM 2122 C C . SER B 1 45 ? -11.07 2.16 11.18 1 94.12 45 SER B C 1
ATOM 2124 O O . SER B 1 45 ? -12.227 1.748 11.125 1 94.12 45 SER B O 1
ATOM 2126 N N . ILE B 1 46 ? -10.305 2.023 12.273 1 94.31 46 ILE B N 1
ATOM 2127 C CA . ILE B 1 46 ? -10.789 1.293 13.438 1 94.31 46 ILE B CA 1
ATOM 2128 C C . ILE B 1 46 ? -10.5 2.094 14.711 1 94.31 46 ILE B C 1
ATOM 2130 O O . ILE B 1 46 ? -9.562 2.896 14.742 1 94.31 46 ILE B O 1
ATOM 2134 N N . THR B 1 47 ? -11.25 1.896 15.688 1 94.88 47 THR B N 1
ATOM 2135 C CA . THR B 1 47 ? -11.078 2.574 16.969 1 94.88 47 THR B CA 1
ATOM 2136 C C . THR B 1 47 ? -9.797 2.119 17.656 1 94.88 47 THR B C 1
ATOM 2138 O O . THR B 1 47 ? -9.305 1.019 17.391 1 94.88 47 THR B O 1
ATOM 2141 N N . ASP B 1 48 ? -9.281 2.826 18.531 1 93.12 48 ASP B N 1
ATOM 2142 C CA . ASP B 1 48 ? -7.996 2.578 19.172 1 93.12 48 ASP B CA 1
ATOM 2143 C C . ASP B 1 48 ? -8.078 1.379 20.125 1 93.12 48 ASP B C 1
ATOM 2145 O O . ASP B 1 48 ? -7.145 0.584 20.203 1 93.12 48 ASP B O 1
ATOM 2149 N N . GLU B 1 49 ? -9.211 1.166 20.812 1 87.25 49 GLU B N 1
ATOM 2150 C CA . GLU B 1 49 ? -9.281 0.172 21.891 1 87.25 49 GLU B CA 1
ATOM 2151 C C . GLU B 1 49 ? -9.969 -1.102 21.406 1 87.25 49 GLU B C 1
ATOM 2153 O O . GLU B 1 49 ? -9.469 -2.205 21.625 1 87.25 49 GLU B O 1
ATOM 2158 N N . GLU B 1 50 ? -11.062 -1.108 20.688 1 85.81 50 GLU B N 1
ATOM 2159 C CA . GLU B 1 50 ? -11.898 -2.277 20.422 1 85.81 50 GLU B CA 1
ATOM 2160 C C . GLU B 1 50 ? -11.766 -2.73 18.969 1 85.81 50 GLU B C 1
ATOM 2162 O O . GLU B 1 50 ? -12.367 -3.729 18.562 1 85.81 50 GLU B O 1
ATOM 2167 N N . ASN B 1 51 ? -10.984 -2.062 18.156 1 88.44 51 ASN B N 1
ATOM 2168 C CA . ASN B 1 51 ? -10.773 -2.391 16.766 1 88.44 51 ASN B CA 1
ATOM 2169 C C . ASN B 1 51 ? -12.086 -2.453 15.992 1 88.44 51 ASN B C 1
ATOM 2171 O O . ASN B 1 51 ? -12.266 -3.303 15.117 1 88.44 51 ASN B O 1
ATOM 2175 N N . LYS B 1 52 ? -13.008 -1.623 16.422 1 91.19 52 LYS B N 1
ATOM 2176 C CA . LYS B 1 52 ? -14.266 -1.518 15.68 1 91.19 52 LYS B CA 1
ATOM 2177 C C . LYS B 1 52 ? -14.141 -0.533 14.523 1 91.19 52 LYS B C 1
ATOM 2179 O O . LYS B 1 52 ? -13.508 0.521 14.664 1 91.19 52 LYS B O 1
ATOM 2184 N N . VAL B 1 53 ? -14.75 -0.941 13.461 1 91.62 53 VAL B N 1
ATOM 2185 C CA . VAL B 1 53 ? -14.68 -0.076 12.289 1 91.62 53 VAL B CA 1
ATOM 2186 C C . VAL B 1 53 ? -15.438 1.223 12.555 1 91.62 53 VAL B C 1
ATOM 2188 O O . VAL B 1 53 ? -16.594 1.196 12.961 1 91.62 53 VAL B O 1
ATOM 2191 N N . ASN B 1 54 ? -14.805 2.387 12.328 1 94.81 54 ASN B N 1
ATOM 2192 C CA . ASN B 1 54 ? -15.438 3.674 12.594 1 94.81 54 ASN B CA 1
ATOM 2193 C C . ASN B 1 54 ? -15.195 4.664 11.461 1 94.81 54 ASN B C 1
ATOM 2195 O O . ASN B 1 54 ? -15.266 5.879 11.664 1 94.81 54 ASN B O 1
ATOM 2199 N N . GLY B 1 55 ? -14.859 4.145 10.234 1 94.62 55 GLY B N 1
ATOM 2200 C CA . GLY B 1 55 ? -14.609 4.945 9.047 1 94.62 55 GLY B CA 1
ATOM 2201 C C . GLY B 1 55 ? -13.75 4.234 8.023 1 94.62 55 GLY B C 1
ATOM 2202 O O . GLY B 1 55 ? -13.75 3.006 7.941 1 94.62 55 GLY B O 1
ATOM 2203 N N . ALA B 1 56 ? -13.086 5.027 7.191 1 95.25 56 ALA B N 1
ATOM 2204 C CA . ALA B 1 56 ? -12.234 4.441 6.164 1 95.25 56 ALA B CA 1
ATOM 2205 C C . ALA B 1 56 ? -11.18 5.438 5.691 1 95.25 56 ALA B C 1
ATOM 2207 O O . ALA B 1 56 ? -11.328 6.645 5.879 1 95.25 56 ALA B O 1
ATOM 2208 N N . VAL B 1 57 ? -10.133 4.914 5.23 1 96.56 57 VAL B N 1
ATOM 2209 C CA . VAL B 1 57 ? -9.133 5.637 4.457 1 96.56 57 VAL B CA 1
ATOM 2210 C C . VAL B 1 57 ? -9.055 5.062 3.045 1 96.56 57 VAL B C 1
ATOM 2212 O O . VAL B 1 57 ? -8.82 3.865 2.865 1 96.56 57 VAL B O 1
ATOM 2215 N N . VAL B 1 58 ? -9.219 5.922 2.045 1 95.75 58 VAL B N 1
ATOM 2216 C CA . VAL B 1 58 ? -9.367 5.441 0.676 1 95.75 58 VAL B CA 1
ATOM 2217 C C . VAL B 1 58 ? -8.453 6.238 -0.252 1 95.75 58 VAL B C 1
ATOM 2219 O O . VAL B 1 58 ? -8.422 7.473 -0.19 1 95.75 58 VAL B O 1
ATOM 2222 N N . HIS B 1 59 ? -7.676 5.535 -1.046 1 96.06 59 HIS B N 1
ATOM 2223 C CA . HIS B 1 59 ? -6.898 6.16 -2.111 1 96.06 59 HIS B CA 1
ATOM 2224 C C . HIS B 1 59 ? -7.691 6.207 -3.414 1 96.06 59 HIS B C 1
ATOM 2226 O O . HIS B 1 59 ? -8.078 5.164 -3.949 1 96.06 59 HIS B O 1
ATOM 2232 N N . TRP B 1 60 ? -7.926 7.418 -3.879 1 96.81 60 TRP B N 1
ATOM 2233 C CA . TRP B 1 60 ? -8.617 7.633 -5.145 1 96.81 60 TRP B CA 1
ATOM 2234 C C . TRP B 1 60 ? -7.637 8.039 -6.238 1 96.81 60 TRP B C 1
ATOM 2236 O O . TRP B 1 60 ? -6.617 8.68 -5.961 1 96.81 60 TRP B O 1
ATOM 2246 N N . ARG B 1 61 ? -7.992 7.629 -7.379 1 94.75 61 ARG B N 1
ATOM 2247 C CA . ARG B 1 61 ? -7.152 7.973 -8.523 1 94.75 61 ARG B CA 1
ATOM 2248 C C . ARG B 1 61 ? -7.996 8.469 -9.688 1 94.75 61 ARG B C 1
ATOM 2250 O O . ARG B 1 61 ? -9.18 8.141 -9.797 1 94.75 61 ARG B O 1
ATOM 2257 N N . GLY B 1 62 ? -7.344 9.289 -10.531 1 89.38 62 GLY B N 1
ATOM 2258 C CA . GLY B 1 62 ? -7.953 9.68 -11.797 1 89.38 62 GLY B CA 1
ATOM 2259 C C . GLY B 1 62 ? -9.023 10.75 -11.633 1 89.38 62 GLY B C 1
ATOM 2260 O O . GLY B 1 62 ? -9.992 10.781 -12.391 1 89.38 62 GLY B O 1
ATOM 2261 N N . ILE B 1 63 ? -8.93 11.453 -10.57 1 94.44 63 ILE B N 1
ATOM 2262 C CA . ILE B 1 63 ? -9.867 12.547 -10.359 1 94.44 63 ILE B CA 1
ATOM 2263 C C . ILE B 1 63 ? -9.281 13.844 -10.922 1 94.44 63 ILE B C 1
ATOM 2265 O O . ILE B 1 63 ? -8.172 14.234 -10.57 1 94.44 63 ILE B O 1
ATOM 2269 N N . GLU B 1 64 ? -10.016 14.523 -11.688 1 93 64 GLU B N 1
ATOM 2270 C CA . GLU B 1 64 ? -9.492 15.57 -12.562 1 93 64 GLU B CA 1
ATOM 2271 C C . GLU B 1 64 ? -9.219 16.859 -11.781 1 93 64 GLU B C 1
ATOM 2273 O O . GLU B 1 64 ? -8.375 17.656 -12.18 1 93 64 GLU B O 1
ATOM 2278 N N . SER B 1 65 ? -10.039 17.109 -10.734 1 94.19 65 SER B N 1
ATOM 2279 C CA . SER B 1 65 ? -9.906 18.375 -10.016 1 94.19 65 SER B CA 1
ATOM 2280 C C . SER B 1 65 ? -10.336 18.234 -8.562 1 94.19 65 SER B C 1
ATOM 2282 O O . SER B 1 65 ? -11.062 17.312 -8.211 1 94.19 65 SER B O 1
ATOM 2284 N N . PRO B 1 66 ? -9.859 19.219 -7.762 1 94.44 66 PRO B N 1
ATOM 2285 C CA . PRO B 1 66 ? -10.32 19.219 -6.371 1 94.44 66 PRO B CA 1
ATOM 2286 C C . PRO B 1 66 ? -11.836 19.359 -6.254 1 94.44 66 PRO B C 1
ATOM 2288 O O . PRO B 1 66 ? -12.445 18.781 -5.348 1 94.44 66 PRO B O 1
ATOM 2291 N N . GLU B 1 67 ? -12.453 20.125 -7.113 1 96.25 67 GLU B N 1
ATOM 2292 C CA . GLU B 1 67 ? -13.898 20.297 -7.098 1 96.25 67 GLU B CA 1
ATOM 2293 C C . GLU B 1 67 ? -14.625 18.984 -7.355 1 96.25 67 GLU B C 1
ATOM 2295 O O . GLU B 1 67 ? -15.625 18.672 -6.703 1 96.25 67 GLU B O 1
ATOM 2300 N N . GLN B 1 68 ? -14.102 18.266 -8.273 1 97.06 68 GLN B N 1
ATOM 2301 C CA . GLN B 1 68 ? -14.695 16.969 -8.547 1 97.06 68 GLN B CA 1
ATOM 2302 C C . GLN B 1 68 ? -14.523 16.031 -7.363 1 97.06 68 GLN B C 1
ATOM 2304 O O . GLN B 1 68 ? -15.438 15.266 -7.035 1 97.06 68 GLN B O 1
ATOM 2309 N N . ALA B 1 69 ? -13.328 16.031 -6.754 1 97.06 69 ALA B N 1
ATOM 2310 C CA . ALA B 1 69 ? -13.094 15.211 -5.574 1 97.06 69 ALA B CA 1
ATOM 2311 C C . ALA B 1 69 ? -14.102 15.523 -4.469 1 97.06 69 ALA B C 1
ATOM 2313 O O . ALA B 1 69 ? -14.641 14.617 -3.836 1 97.06 69 ALA B O 1
ATOM 2314 N N . GLU B 1 70 ? -14.367 16.828 -4.316 1 96.88 70 GLU B N 1
ATOM 2315 C CA . GLU B 1 70 ? -15.352 17.25 -3.322 1 96.88 70 GLU B CA 1
ATOM 2316 C C . GLU B 1 70 ? -16.75 16.766 -3.689 1 96.88 70 GLU B C 1
ATOM 2318 O O . GLU B 1 70 ? -17.531 16.359 -2.816 1 96.88 70 GLU B O 1
ATOM 2323 N N . SER B 1 71 ? -17.016 16.812 -4.934 1 96.56 71 SER B N 1
ATOM 2324 C CA . SER B 1 71 ? -18.312 16.344 -5.402 1 96.56 71 SER B CA 1
ATOM 2325 C C . SER B 1 71 ? -18.484 14.844 -5.129 1 96.56 71 SER B C 1
ATOM 2327 O O . SER B 1 71 ? -19.531 14.414 -4.652 1 96.56 71 SER B O 1
ATOM 2329 N N . ILE B 1 72 ? -17.484 14.07 -5.441 1 96.38 72 ILE B N 1
ATOM 2330 C CA . ILE B 1 72 ? -17.531 12.633 -5.195 1 96.38 72 ILE B CA 1
ATOM 2331 C C . ILE B 1 72 ? -17.672 12.367 -3.699 1 96.38 72 ILE B C 1
ATOM 2333 O O . ILE B 1 72 ? -18.438 11.492 -3.287 1 96.38 72 ILE B O 1
ATOM 2337 N N . LYS B 1 73 ? -16.906 13.109 -2.887 1 97.31 73 LYS B N 1
ATOM 2338 C CA . LYS B 1 73 ? -16.984 12.992 -1.434 1 97.31 73 LYS B CA 1
ATOM 2339 C C . LYS B 1 73 ? -18.422 13.133 -0.947 1 97.31 73 LYS B C 1
ATOM 2341 O O . LYS B 1 73 ? -18.875 12.352 -0.113 1 97.31 73 LYS B O 1
ATOM 2346 N N . GLN B 1 74 ? -19.172 14.062 -1.532 1 96.75 74 GLN B N 1
ATOM 2347 C CA . GLN B 1 74 ? -20.547 14.328 -1.106 1 96.75 74 GLN B CA 1
ATOM 2348 C C . GLN B 1 74 ? -21.484 13.203 -1.535 1 96.75 74 GLN B C 1
ATOM 2350 O O . GLN B 1 74 ? -22.594 13.078 -1.003 1 96.75 74 GLN B O 1
ATOM 2355 N N . GLU B 1 75 ? -21.062 12.383 -2.479 1 96.31 75 GLU B N 1
ATOM 2356 C CA . GLU B 1 75 ? -21.891 11.281 -2.965 1 96.31 75 GLU B CA 1
ATOM 2357 C C . GLU B 1 75 ? -21.656 10.008 -2.154 1 96.31 75 GLU B C 1
ATOM 2359 O O . GLU B 1 75 ? -22.391 9.039 -2.277 1 96.31 75 GLU B O 1
ATOM 2364 N N . VAL B 1 76 ? -20.578 9.969 -1.371 1 96.38 76 VAL B N 1
ATOM 2365 C CA . VAL B 1 76 ? -20.328 8.82 -0.507 1 96.38 76 VAL B CA 1
ATOM 2366 C C . VAL B 1 76 ? -21.5 8.625 0.446 1 96.38 76 VAL B C 1
ATOM 2368 O O . VAL B 1 76 ? -21.875 9.547 1.188 1 96.38 76 VAL B O 1
ATOM 2371 N N . PRO B 1 77 ? -22.078 7.457 0.549 1 96.12 77 PRO B N 1
ATOM 2372 C CA . PRO B 1 77 ? -23.328 7.258 1.286 1 96.12 77 PRO B CA 1
ATOM 2373 C C . PRO B 1 77 ? -23.203 7.645 2.758 1 96.12 77 PRO B C 1
ATOM 2375 O O . PRO B 1 77 ? -24.109 8.289 3.303 1 96.12 77 PRO B O 1
ATOM 2378 N N . TRP B 1 78 ? -22.094 7.309 3.43 1 95.94 78 TRP B N 1
ATOM 2379 C CA . TRP B 1 78 ? -21.891 7.672 4.828 1 95.94 78 TRP B CA 1
ATOM 2380 C C . TRP B 1 78 ? -22.016 9.18 5.023 1 95.94 78 TRP B C 1
ATOM 2382 O O . TRP B 1 78 ? -22.562 9.641 6.027 1 95.94 78 TRP B O 1
ATOM 2392 N N . ILE B 1 79 ? -21.5 9.914 4.059 1 97.12 79 ILE B N 1
ATOM 2393 C CA . ILE B 1 79 ? -21.453 11.375 4.133 1 97.12 79 ILE B CA 1
ATOM 2394 C C . ILE B 1 79 ? -22.828 11.945 3.756 1 97.12 79 ILE B C 1
ATOM 2396 O O . ILE B 1 79 ? -23.375 12.781 4.473 1 97.12 79 ILE B O 1
ATOM 2400 N N . LYS B 1 80 ? -23.344 11.508 2.678 1 96.5 80 LYS B N 1
ATOM 2401 C CA . LYS B 1 80 ? -24.609 11.977 2.137 1 96.5 80 LYS B CA 1
ATOM 2402 C C . LYS B 1 80 ? -25.734 11.867 3.174 1 96.5 80 LYS B C 1
ATOM 2404 O O . LYS B 1 80 ? -26.641 12.703 3.207 1 96.5 80 LYS B O 1
ATOM 2409 N N . HIS B 1 81 ? -25.656 10.93 4.035 1 96.5 81 HIS B N 1
ATOM 2410 C CA . HIS B 1 81 ? -26.734 10.688 4.992 1 96.5 81 HIS B CA 1
ATOM 2411 C C . HIS B 1 81 ? -26.328 11.141 6.395 1 96.5 81 HIS B C 1
ATOM 2413 O O . HIS B 1 81 ? -26.969 10.766 7.379 1 96.5 81 HIS B O 1
ATOM 2419 N N . GLY B 1 82 ? -25.25 11.828 6.543 1 95.56 82 GLY B N 1
ATOM 2420 C CA . GLY B 1 82 ? -24.859 12.5 7.773 1 95.56 82 GLY B CA 1
ATOM 2421 C C . GLY B 1 82 ? -24.297 11.547 8.812 1 95.56 82 GLY B C 1
ATOM 2422 O O . GLY B 1 82 ? -24.328 11.844 10.008 1 95.56 82 GLY B O 1
ATOM 2423 N N . PHE B 1 83 ? -23.812 10.398 8.375 1 96.75 83 PHE B N 1
ATOM 2424 C CA . PHE B 1 83 ? -23.297 9.391 9.297 1 96.75 83 PHE B CA 1
ATOM 2425 C C . PHE B 1 83 ? -21.844 9.656 9.633 1 96.75 83 PHE B C 1
ATOM 2427 O O . PHE B 1 83 ? -21.375 9.289 10.711 1 96.75 83 PHE B O 1
ATOM 2434 N N . SER B 1 84 ? -21.125 10.281 8.734 1 96.31 84 SER B N 1
ATOM 2435 C CA . SER B 1 84 ? -19.688 10.484 8.891 1 96.31 84 SER B CA 1
ATOM 2436 C C . SER B 1 84 ? -19.297 11.891 8.477 1 96.31 84 SER B C 1
ATOM 2438 O O . SER B 1 84 ? -20.047 12.586 7.781 1 96.31 84 SER B O 1
ATOM 2440 N N . ASP B 1 85 ? -18.172 12.273 9.039 1 95.19 85 ASP B N 1
ATOM 2441 C CA . ASP B 1 85 ? -17.422 13.43 8.531 1 95.19 85 ASP B CA 1
ATOM 2442 C C . ASP B 1 85 ? -16.203 12.992 7.73 1 95.19 85 ASP B C 1
ATOM 2444 O O . ASP B 1 85 ? -15.523 12.031 8.102 1 95.19 85 ASP B O 1
ATOM 2448 N N . ALA B 1 86 ? -16.016 13.672 6.625 1 97.75 86 ALA B N 1
ATOM 2449 C CA . ALA B 1 86 ? -14.93 13.211 5.77 1 97.75 86 ALA B CA 1
ATOM 2450 C C . ALA B 1 86 ? -14.062 14.375 5.316 1 97.75 86 ALA B C 1
ATOM 2452 O O . ALA B 1 86 ? -14.492 15.531 5.344 1 97.75 86 ALA B O 1
ATOM 2453 N N . LYS B 1 87 ? -12.875 14.102 5 1 97.62 87 LYS B N 1
ATOM 2454 C CA . LYS B 1 87 ? -11.938 14.992 4.324 1 97.62 87 LYS B CA 1
ATOM 2455 C C . LYS B 1 87 ? -11.375 14.352 3.057 1 97.62 87 LYS B C 1
ATOM 2457 O O . LYS B 1 87 ? -11.391 13.125 2.918 1 97.62 87 LYS B O 1
ATOM 2462 N N . VAL B 1 88 ? -11.031 15.156 2.148 1 98.06 88 VAL B N 1
ATOM 2463 C CA . VAL B 1 88 ? -10.359 14.727 0.924 1 98.06 88 VAL B CA 1
ATOM 2464 C C . VAL B 1 88 ? -9.164 15.641 0.646 1 98.06 88 VAL B C 1
ATOM 2466 O O . VAL B 1 88 ? -9.305 16.859 0.635 1 98.06 88 VAL B O 1
ATOM 2469 N N . ILE B 1 89 ? -8.023 15.062 0.471 1 97.81 89 ILE B N 1
ATOM 2470 C CA . ILE B 1 89 ? -6.809 15.836 0.273 1 97.81 89 ILE B CA 1
ATOM 2471 C C . ILE B 1 89 ? -6.074 15.344 -0.969 1 97.81 89 ILE B C 1
ATOM 2473 O O . ILE B 1 89 ? -5.988 14.133 -1.206 1 97.81 89 ILE B O 1
ATOM 2477 N N . PRO B 1 90 ? -5.598 16.266 -1.794 1 98.12 90 PRO B N 1
ATOM 2478 C CA . PRO B 1 90 ? -4.797 15.844 -2.943 1 98.12 90 PRO B CA 1
ATOM 2479 C C . PRO B 1 90 ? -3.424 15.312 -2.543 1 98.12 90 PRO B C 1
ATOM 2481 O O . PRO B 1 90 ? -2.732 15.93 -1.73 1 98.12 90 PRO B O 1
ATOM 2484 N N . ILE B 1 91 ? -3.041 14.203 -3.109 1 97.81 91 ILE B N 1
ATOM 2485 C CA . ILE B 1 91 ? -1.753 13.617 -2.752 1 97.81 91 ILE B CA 1
ATOM 2486 C C . ILE B 1 91 ? -0.991 13.242 -4.02 1 97.81 91 ILE B C 1
ATOM 2488 O O . ILE B 1 91 ? -1.58 13.125 -5.098 1 97.81 91 ILE B O 1
ATOM 2492 N N . GLY B 1 92 ? 0.268 13.156 -3.943 1 95.62 92 GLY B N 1
ATOM 2493 C CA . GLY B 1 92 ? 1.174 12.633 -4.953 1 95.62 92 GLY B CA 1
ATOM 2494 C C . GLY B 1 92 ? 2.32 11.828 -4.371 1 95.62 92 GLY B C 1
ATOM 2495 O O . GLY B 1 92 ? 2.389 11.625 -3.158 1 95.62 92 GLY B O 1
ATOM 2496 N N . ASN B 1 93 ? 3.119 11.312 -5.281 1 93.75 93 ASN B N 1
ATOM 2497 C CA . ASN B 1 93 ? 4.312 10.609 -4.824 1 93.75 93 ASN B CA 1
ATOM 2498 C C . ASN B 1 93 ? 5.172 11.492 -3.924 1 93.75 93 ASN B C 1
ATOM 2500 O O . ASN B 1 93 ? 5.074 12.719 -3.979 1 93.75 93 ASN B O 1
ATOM 2504 N N . PHE B 1 94 ? 5.934 10.859 -3.062 1 93.31 94 PHE B N 1
ATOM 2505 C CA . PHE B 1 94 ? 6.844 11.57 -2.172 1 93.31 94 PHE B CA 1
ATOM 2506 C C . PHE B 1 94 ? 8.055 12.086 -2.938 1 93.31 94 PHE B C 1
ATOM 2508 O O . PHE B 1 94 ? 9.172 11.609 -2.744 1 93.31 94 PHE B O 1
ATOM 2515 N N . THR B 1 95 ? 7.875 13.195 -3.674 1 91 95 THR B N 1
ATOM 2516 C CA . THR B 1 95 ? 8.93 13.719 -4.539 1 91 95 THR B CA 1
ATOM 2517 C C . THR B 1 95 ? 9.664 14.867 -3.863 1 91 95 THR B C 1
ATOM 2519 O O . THR B 1 95 ? 10.758 15.25 -4.285 1 91 95 THR B O 1
ATOM 2522 N N . SER B 1 96 ? 9.086 15.398 -2.822 1 90.75 96 SER B N 1
ATOM 2523 C CA . SER B 1 96 ? 9.727 16.5 -2.105 1 90.75 96 SER B CA 1
ATOM 2524 C C . SER B 1 96 ? 11.047 16.047 -1.483 1 90.75 96 SER B C 1
ATOM 2526 O O . SER B 1 96 ? 11.859 16.875 -1.077 1 90.75 96 SER B O 1
ATOM 2528 N N . VAL B 1 97 ? 11.281 14.789 -1.415 1 88.81 97 VAL B N 1
ATOM 2529 C CA . VAL B 1 97 ? 12.531 14.234 -0.907 1 88.81 97 VAL B CA 1
ATOM 2530 C C . VAL B 1 97 ? 13.695 14.711 -1.775 1 88.81 97 VAL B C 1
ATOM 2532 O O . VAL B 1 97 ? 14.844 14.734 -1.327 1 88.81 97 VAL B O 1
ATOM 2535 N N . SER B 1 98 ? 13.414 15.086 -3.006 1 86.12 98 SER B N 1
ATOM 2536 C CA . SER B 1 98 ? 14.453 15.555 -3.912 1 86.12 98 SER B CA 1
ATOM 2537 C C . SER B 1 98 ? 15.156 16.781 -3.355 1 86.12 98 SER B C 1
ATOM 2539 O O . SER B 1 98 ? 16.312 17.062 -3.699 1 86.12 98 SER B O 1
ATOM 2541 N N . LYS B 1 99 ? 14.461 17.469 -2.539 1 86.5 99 LYS B N 1
ATOM 2542 C CA . LYS B 1 99 ? 15.047 18.656 -1.917 1 86.5 99 LYS B CA 1
ATOM 2543 C C . LYS B 1 99 ? 16.234 18.281 -1.023 1 86.5 99 LYS B C 1
ATOM 2545 O O . LYS B 1 99 ? 17.047 19.125 -0.683 1 86.5 99 LYS B O 1
ATOM 2550 N N . LEU B 1 100 ? 16.297 17.047 -0.665 1 86.94 100 LEU B N 1
ATOM 2551 C CA . LEU B 1 100 ? 17.344 16.578 0.239 1 86.94 100 LEU B CA 1
ATOM 2552 C C . LEU B 1 100 ? 18.547 16.078 -0.542 1 86.94 100 LEU B C 1
ATOM 2554 O O . LEU B 1 100 ? 19.688 16.125 -0.043 1 86.94 100 LEU B O 1
ATOM 2558 N N . PHE B 1 101 ? 18.484 15.461 -1.713 1 77.69 101 PHE B N 1
ATOM 2559 C CA . PHE B 1 101 ? 19.562 14.781 -2.441 1 77.69 101 PHE B CA 1
ATOM 2560 C C . PHE B 1 101 ? 20.422 15.789 -3.188 1 77.69 101 PHE B C 1
ATOM 2562 O O . PHE B 1 101 ? 21.594 15.523 -3.457 1 77.69 101 PHE B O 1
ATOM 2569 N N . HIS B 1 102 ? 19.984 17.031 -3.457 1 69.88 102 HIS B N 1
ATOM 2570 C CA . HIS B 1 102 ? 20.734 17.984 -4.266 1 69.88 102 HIS B CA 1
ATOM 2571 C C . HIS B 1 102 ? 21.406 19.031 -3.391 1 69.88 102 HIS B C 1
ATOM 2573 O O . HIS B 1 102 ? 21.547 20.188 -3.801 1 69.88 102 HIS B O 1
ATOM 2579 N N . GLN B 1 103 ? 21.812 18.5 -2.193 1 77.94 103 GLN B N 1
ATOM 2580 C CA . GLN B 1 103 ? 22.359 19.5 -1.285 1 77.94 103 GLN B CA 1
ATOM 2581 C C . GLN B 1 103 ? 23.828 19.219 -0.975 1 77.94 103 GLN B C 1
ATOM 2583 O O . GLN B 1 103 ? 24.266 19.359 0.167 1 77.94 103 GLN B O 1
ATOM 2588 N N . GLY B 1 104 ? 24.594 18.688 -2.01 1 72.44 104 GLY B N 1
ATOM 2589 C CA . GLY B 1 104 ? 26.016 18.469 -1.808 1 72.44 104 GLY B CA 1
ATOM 2590 C C . GLY B 1 104 ? 26.312 17.5 -0.687 1 72.44 104 GLY B C 1
ATOM 2591 O O . GLY B 1 104 ? 27.281 17.672 0.052 1 72.44 104 GLY B O 1
ATOM 2592 N N . GLY B 1 105 ? 25.328 16.594 -0.44 1 75.5 105 GLY B N 1
ATOM 2593 C CA . GLY B 1 105 ? 25.562 15.555 0.559 1 75.5 105 GLY B CA 1
ATOM 2594 C C . GLY B 1 105 ? 25.203 16 1.966 1 75.5 105 GLY B C 1
ATOM 2595 O O . GLY B 1 105 ? 25.531 15.32 2.939 1 75.5 105 GLY B O 1
ATOM 2596 N N . LYS B 1 106 ? 24.578 17.062 2.166 1 84.25 106 LYS B N 1
ATOM 2597 C CA . LYS B 1 106 ? 24.219 17.656 3.453 1 84.25 106 LYS B CA 1
ATOM 2598 C C . LYS B 1 106 ? 23.5 16.641 4.336 1 84.25 106 LYS B C 1
ATOM 2600 O O . LYS B 1 106 ? 23.703 16.609 5.555 1 84.25 106 LYS B O 1
ATOM 2605 N N . TYR B 1 107 ? 22.766 15.805 3.74 1 85.69 107 TYR B N 1
ATOM 2606 C CA . TYR B 1 107 ? 21.938 14.906 4.535 1 85.69 107 TYR B CA 1
ATOM 2607 C C . TYR B 1 107 ? 22.453 13.477 4.453 1 85.69 107 TYR B C 1
ATOM 2609 O O . TYR B 1 107 ? 21.75 12.531 4.828 1 85.69 107 TYR B O 1
ATOM 2617 N N . LEU B 1 108 ? 23.656 13.461 4 1 79.75 108 LEU B N 1
ATOM 2618 C CA . LEU B 1 108 ? 24.281 12.148 3.982 1 79.75 108 LEU B CA 1
ATOM 2619 C C . LEU B 1 108 ? 24.406 11.586 5.395 1 79.75 108 LEU B C 1
ATOM 2621 O O . LEU B 1 108 ? 24.812 12.297 6.32 1 79.75 108 LEU B O 1
ATOM 2625 N N . HIS B 1 109 ? 23.906 10.5 5.73 1 80.94 109 HIS B N 1
ATOM 2626 C CA . HIS B 1 109 ? 24.016 9.766 6.988 1 80.94 109 HIS B CA 1
ATOM 2627 C C . HIS B 1 109 ? 23.047 10.305 8.031 1 80.94 109 HIS B C 1
ATOM 2629 O O . HIS B 1 109 ? 23.359 10.305 9.227 1 80.94 109 HIS B O 1
ATOM 2635 N N . CYS B 1 110 ? 22.125 11 7.57 1 86.44 110 CYS B N 1
ATOM 2636 C CA . CYS B 1 110 ? 21.109 11.398 8.539 1 86.44 110 CYS B CA 1
ATOM 2637 C C . CYS B 1 110 ? 20.688 10.227 9.414 1 86.44 110 CYS B C 1
ATOM 2639 O O . CYS B 1 110 ? 20.484 9.117 8.914 1 86.44 110 CYS B O 1
ATOM 2641 N N . GLU B 1 111 ? 20.594 10.453 10.719 1 90.94 111 GLU B N 1
ATOM 2642 C CA . GLU B 1 111 ? 20.281 9.406 11.688 1 90.94 111 GLU B CA 1
ATOM 2643 C C . GLU B 1 111 ? 18.812 9.016 11.633 1 90.94 111 GLU B C 1
ATOM 2645 O O . GLU B 1 111 ? 17.938 9.883 11.539 1 90.94 111 GLU B O 1
ATOM 2650 N N . PRO B 1 112 ? 18.578 7.758 11.695 1 92.38 112 PRO B N 1
ATOM 2651 C CA . PRO B 1 112 ? 17.172 7.32 11.75 1 92.38 112 PRO B CA 1
ATOM 2652 C C . PRO B 1 112 ? 16.484 7.703 13.055 1 92.38 112 PRO B C 1
ATOM 2654 O O . PRO B 1 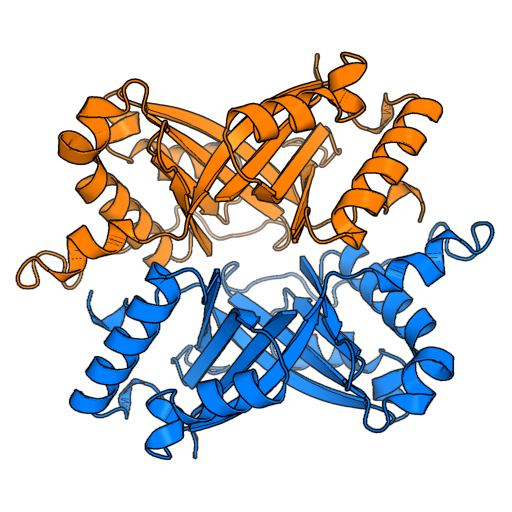112 ? 17.141 7.859 14.086 1 92.38 112 PRO B O 1
ATOM 2657 N N . VAL B 1 113 ? 15.242 7.953 12.984 1 94.75 113 VAL B N 1
ATOM 2658 C CA . VAL B 1 113 ? 14.438 7.996 14.203 1 94.75 113 VAL B CA 1
ATOM 2659 C C . VAL B 1 113 ? 14.344 6.598 14.812 1 94.75 113 VAL B C 1
ATOM 2661 O O . VAL B 1 113 ? 14.023 5.633 14.117 1 94.75 113 VAL B O 1
ATOM 2664 N N . GLN B 1 114 ? 14.641 6.52 16.047 1 94.88 114 GLN B N 1
ATOM 2665 C CA . GLN B 1 114 ? 14.602 5.219 16.719 1 94.88 114 GLN B CA 1
ATOM 2666 C C . GLN B 1 114 ? 13.195 4.898 17.219 1 94.88 114 GLN B C 1
ATOM 2668 O O . GLN B 1 114 ? 12.484 5.781 17.703 1 94.88 114 GLN B O 1
ATOM 2673 N N . ARG B 1 115 ? 12.906 3.674 17.062 1 94.56 115 ARG B N 1
ATOM 2674 C CA . ARG B 1 115 ? 11.633 3.242 17.625 1 94.56 115 ARG B CA 1
ATOM 2675 C C . ARG B 1 115 ? 11.609 3.432 19.141 1 94.56 115 ARG B C 1
ATOM 2677 O O . ARG B 1 115 ? 12.578 3.105 19.828 1 94.56 115 ARG B O 1
ATOM 2684 N N . LEU B 1 116 ? 10.562 3.861 19.641 1 95 116 LEU B N 1
ATOM 2685 C CA . LEU B 1 116 ? 10.414 4.176 21.062 1 95 116 LEU B CA 1
ATOM 2686 C C . LEU B 1 116 ? 10.266 2.904 21.891 1 95 116 LEU B C 1
ATOM 2688 O O . LEU B 1 116 ? 10.664 2.865 23.062 1 95 116 LEU B O 1
ATOM 2692 N N . GLN B 1 117 ? 9.656 1.876 21.328 1 94 117 GLN B N 1
ATOM 2693 C CA . GLN B 1 117 ? 9.43 0.575 21.953 1 94 117 GLN B CA 1
ATOM 2694 C C . GLN B 1 117 ? 9.305 -0.523 20.906 1 94 117 GLN B C 1
ATOM 2696 O O . GLN B 1 117 ? 9.07 -0.239 19.719 1 94 117 GLN B O 1
ATOM 2701 N N . SER B 1 118 ? 9.492 -1.715 21.359 1 93.12 118 SER B N 1
ATOM 2702 C CA . SER B 1 118 ? 9.344 -2.838 20.438 1 93.12 118 SER B CA 1
ATOM 2703 C C . SER B 1 118 ? 7.922 -2.92 19.891 1 93.12 118 SER B C 1
ATOM 2705 O O . SER B 1 118 ? 6.957 -2.648 20.609 1 93.12 118 SER B O 1
ATOM 2707 N N . PHE B 1 119 ? 7.781 -3.287 18.672 1 93.69 119 PHE B N 1
ATOM 2708 C CA . PHE B 1 119 ? 6.477 -3.439 18.031 1 93.69 119 PHE B CA 1
ATOM 2709 C C . PHE B 1 119 ? 5.777 -4.699 18.531 1 93.69 119 PHE B C 1
ATOM 2711 O O . PHE B 1 119 ? 6.305 -5.805 18.391 1 93.69 119 PHE B O 1
ATOM 2718 N N . THR B 1 120 ? 4.547 -4.617 19.062 1 90.94 120 THR B N 1
ATOM 2719 C CA . THR B 1 120 ? 3.898 -5.762 19.688 1 90.94 120 THR B CA 1
ATOM 2720 C C . THR B 1 120 ? 2.441 -5.867 19.25 1 90.94 120 THR B C 1
ATOM 2722 O O . THR B 1 120 ? 1.65 -6.586 19.859 1 90.94 120 THR B O 1
ATOM 2725 N N . THR B 1 121 ? 2.041 -5.141 18.312 1 89.5 121 THR B N 1
ATOM 2726 C CA . THR B 1 121 ? 0.638 -5.117 17.906 1 89.5 121 THR B CA 1
ATOM 2727 C C . THR B 1 121 ? 0.446 -5.82 16.562 1 89.5 121 THR B C 1
ATOM 2729 O O . THR B 1 121 ? 1.384 -6.414 16.031 1 89.5 121 THR B O 1
ATOM 2732 N N . ASP B 1 122 ? -0.82 -5.867 16.125 1 90.31 122 ASP B N 1
ATOM 2733 C CA . ASP B 1 122 ? -1.186 -6.523 14.867 1 90.31 122 ASP B CA 1
ATOM 2734 C C . ASP B 1 122 ? -0.465 -5.883 13.688 1 90.31 122 ASP B C 1
ATOM 2736 O O . ASP B 1 122 ? -0.626 -4.691 13.422 1 90.31 122 ASP B O 1
ATOM 2740 N N . PRO B 1 123 ? 0.297 -6.699 12.977 1 91.38 123 PRO B N 1
ATOM 2741 C CA . PRO B 1 123 ? 1.111 -6.113 11.906 1 91.38 123 PRO B CA 1
ATOM 2742 C C . PRO B 1 123 ? 0.272 -5.602 10.734 1 91.38 123 PRO B C 1
ATOM 2744 O O . PRO B 1 123 ? 0.788 -4.898 9.867 1 91.38 123 PRO B O 1
ATOM 2747 N N . CYS B 1 124 ? -0.987 -5.934 10.719 1 92.44 124 CYS B N 1
ATOM 2748 C CA . CYS B 1 124 ? -1.841 -5.469 9.633 1 92.44 124 CYS B CA 1
ATOM 2749 C C . CYS B 1 124 ? -2.547 -4.172 10.016 1 92.44 124 CYS B C 1
ATOM 2751 O O . CYS B 1 124 ? -3.377 -3.668 9.25 1 92.44 124 CYS B O 1
ATOM 2753 N N . VAL B 1 125 ? -2.225 -3.701 11.195 1 93.25 125 VAL B N 1
ATOM 2754 C CA . VAL B 1 125 ? -2.672 -2.369 11.586 1 93.25 125 VAL B CA 1
ATOM 2755 C C . VAL B 1 125 ? -1.653 -1.325 11.133 1 93.25 125 VAL B C 1
ATOM 2757 O O . VAL B 1 125 ? -0.444 -1.535 11.258 1 93.25 125 VAL B O 1
ATOM 2760 N N . THR B 1 126 ? -2.127 -0.301 10.562 1 95.25 126 THR B N 1
ATOM 2761 C CA . THR B 1 126 ? -1.3 0.806 10.094 1 95.25 126 THR B CA 1
ATOM 2762 C C . THR B 1 126 ? -1.908 2.145 10.5 1 95.25 126 THR B C 1
ATOM 2764 O O . THR B 1 126 ? -3.131 2.309 10.484 1 95.25 126 THR B O 1
ATOM 2767 N N . TRP B 1 127 ? -1.046 3.037 10.859 1 97.62 127 TRP B N 1
ATOM 2768 C CA . TRP B 1 127 ? -1.508 4.379 11.203 1 97.62 127 TRP B CA 1
ATOM 2769 C C . TRP B 1 127 ? -1.317 5.332 10.023 1 97.62 127 TRP B C 1
ATOM 2771 O O . TRP B 1 127 ? -0.234 5.395 9.438 1 97.62 127 TRP B O 1
ATOM 2781 N N . TYR B 1 128 ? -2.34 6 9.641 1 98.06 128 TYR B N 1
ATOM 2782 C CA . TYR B 1 128 ? -2.244 7.113 8.703 1 98.06 128 TYR B CA 1
ATOM 2783 C C . TYR B 1 128 ? -2.104 8.438 9.438 1 98.06 128 TYR B C 1
ATOM 2785 O O . TYR B 1 128 ? -2.93 8.773 10.297 1 98.06 128 TYR B O 1
ATOM 2793 N N . VAL B 1 129 ? -1.087 9.141 9.141 1 98.56 129 VAL B N 1
ATOM 2794 C CA . VAL B 1 129 ? -0.861 10.484 9.656 1 98.56 129 VAL B CA 1
ATOM 2795 C C . VAL B 1 129 ? -0.969 11.5 8.523 1 98.56 129 VAL B C 1
ATOM 2797 O O . VAL B 1 129 ? -0.156 11.492 7.598 1 98.56 129 VAL B O 1
ATOM 2800 N N . VAL B 1 130 ? -1.979 12.305 8.602 1 98.56 130 VAL B N 1
ATOM 2801 C CA . VAL B 1 130 ? -2.229 13.297 7.562 1 98.56 130 VAL B CA 1
ATOM 2802 C C . VAL B 1 130 ? -1.879 14.695 8.078 1 98.56 130 VAL B C 1
ATOM 2804 O O . VAL B 1 130 ? -2.553 15.219 8.969 1 98.56 130 VAL B O 1
ATOM 2807 N N . ILE B 1 131 ? -0.858 15.242 7.57 1 98.44 131 ILE B N 1
ATOM 2808 C CA . ILE B 1 131 ? -0.367 16.562 7.965 1 98.44 131 ILE B CA 1
ATOM 2809 C C . ILE B 1 131 ? -0.64 17.562 6.852 1 98.44 131 ILE B C 1
ATOM 2811 O O . ILE B 1 131 ? -0.134 17.422 5.738 1 98.44 131 ILE B O 1
ATOM 2815 N N . VAL B 1 132 ? -1.38 18.562 7.148 1 98.38 132 VAL B N 1
ATOM 2816 C CA . VAL B 1 132 ? -1.726 19.578 6.152 1 98.38 132 VAL B CA 1
ATOM 2817 C C . VAL B 1 132 ? -1.348 20.953 6.664 1 98.38 132 VAL B C 1
ATOM 2819 O O . VAL B 1 132 ? -1.712 21.344 7.781 1 98.38 132 VAL B O 1
ATOM 2822 N N . ALA B 1 133 ? -0.674 21.688 5.844 1 98.5 133 ALA B N 1
ATOM 2823 C CA . ALA B 1 133 ? -0.246 23.047 6.199 1 98.5 133 ALA B CA 1
ATOM 2824 C C . ALA B 1 133 ? -1.446 23.969 6.398 1 98.5 133 ALA B C 1
ATOM 2826 O O . ALA B 1 133 ? -2.408 23.906 5.629 1 98.5 133 ALA B O 1
ATOM 2827 N N . ARG B 1 134 ? -1.399 24.797 7.398 1 97.75 134 ARG B N 1
ATOM 2828 C CA . ARG B 1 134 ? -2.438 25.812 7.609 1 97.75 134 ARG B CA 1
ATOM 2829 C C . ARG B 1 134 ? -2.408 26.859 6.516 1 97.75 134 ARG B C 1
ATOM 2831 O O . ARG B 1 134 ? -3.457 27.359 6.09 1 97.75 134 ARG B O 1
ATOM 2838 N N . ASP B 1 135 ? -1.184 27.172 6.148 1 96.38 135 ASP B N 1
ATOM 2839 C CA . ASP B 1 135 ? -0.937 28.094 5.047 1 96.38 135 ASP B CA 1
ATOM 2840 C C . ASP B 1 135 ? -0.051 27.453 3.982 1 96.38 135 ASP B C 1
ATOM 2842 O O . ASP B 1 135 ? 1.167 27.375 4.148 1 96.38 135 ASP B O 1
ATOM 2846 N N . ALA B 1 136 ? -0.613 27.094 2.867 1 94.44 136 ALA B N 1
ATOM 2847 C CA . ALA B 1 136 ? 0.077 26.375 1.797 1 94.44 136 ALA B CA 1
ATOM 2848 C C . ALA B 1 136 ? 1.139 27.266 1.143 1 94.44 136 ALA B C 1
ATOM 2850 O O . ALA B 1 136 ? 2.164 26.766 0.673 1 94.44 136 ALA B O 1
ATOM 2851 N N . SER B 1 137 ? 0.945 28.484 1.133 1 94.25 137 SER B N 1
ATOM 2852 C CA . SER B 1 137 ? 1.801 29.391 0.369 1 94.25 137 SER B CA 1
ATOM 2853 C C . SER B 1 137 ? 3.18 29.516 1.007 1 94.25 137 SER B C 1
ATOM 2855 O O . SER B 1 137 ? 4.168 29.781 0.317 1 94.25 137 SER B O 1
ATOM 2857 N N . THR B 1 138 ? 3.268 29.297 2.285 1 94.31 138 THR B N 1
ATOM 2858 C CA . THR B 1 138 ? 4.547 29.484 2.957 1 94.31 138 THR B CA 1
ATOM 2859 C C . THR B 1 138 ? 5.184 28.141 3.299 1 94.31 138 THR B C 1
ATOM 2861 O O . THR B 1 138 ? 6.363 28.078 3.648 1 94.31 138 THR B O 1
ATOM 2864 N N . TYR B 1 139 ? 4.512 27.078 3.152 1 97.06 139 TYR B N 1
ATOM 2865 C CA . TYR B 1 139 ? 4.938 25.766 3.629 1 97.06 139 TYR B CA 1
ATOM 2866 C C . TYR B 1 139 ? 6.203 25.312 2.916 1 97.06 139 TYR B C 1
ATOM 2868 O O . TYR B 1 139 ? 7.172 24.906 3.561 1 97.06 139 TYR B O 1
ATOM 2876 N N . ASP B 1 140 ? 6.168 25.406 1.616 1 94.81 140 ASP B N 1
ATOM 2877 C CA . ASP B 1 140 ? 7.281 24.891 0.823 1 94.81 140 ASP B CA 1
ATOM 2878 C C . ASP B 1 140 ? 8.594 25.562 1.228 1 94.81 140 ASP B C 1
ATOM 2880 O O . ASP B 1 140 ? 9.586 24.875 1.497 1 94.81 140 ASP B O 1
ATOM 2884 N N . ALA B 1 141 ? 8.57 26.828 1.368 1 94.56 141 ALA B N 1
ATOM 2885 C CA . ALA B 1 141 ? 9.781 27.594 1.654 1 94.56 141 ALA B CA 1
ATOM 2886 C C . ALA B 1 141 ? 10.25 27.359 3.086 1 94.56 141 ALA B C 1
ATOM 2888 O O . ALA B 1 141 ? 11.453 27.312 3.35 1 94.56 141 ALA B O 1
ATOM 2889 N N . ARG B 1 142 ? 9.352 27.094 3.973 1 96.12 142 ARG B N 1
ATOM 2890 C CA . ARG B 1 142 ? 9.719 27.141 5.387 1 96.12 142 ARG B CA 1
ATOM 2891 C C . ARG B 1 142 ? 9.867 25.734 5.953 1 96.12 142 ARG B C 1
ATOM 2893 O O . ARG B 1 142 ? 10.664 25.5 6.867 1 96.12 142 ARG B O 1
ATOM 2900 N N . PHE B 1 143 ? 9.094 24.75 5.402 1 97 143 PHE B N 1
ATOM 2901 C CA . PHE B 1 143 ? 9 23.516 6.176 1 97 143 PHE B CA 1
ATOM 2902 C C . PHE B 1 143 ? 9.234 22.297 5.285 1 97 143 PHE B C 1
ATOM 2904 O O . PHE B 1 143 ? 9.578 21.219 5.773 1 97 143 PHE B O 1
ATOM 2911 N N . GLU B 1 144 ? 9.062 22.406 3.99 1 96.62 144 GLU B N 1
ATOM 2912 C CA . GLU B 1 144 ? 9.039 21.25 3.109 1 96.62 144 GLU B CA 1
ATOM 2913 C C . GLU B 1 144 ? 10.32 20.422 3.244 1 96.62 144 GLU B C 1
ATOM 2915 O O . GLU B 1 144 ? 10.273 19.203 3.406 1 96.62 144 GLU B O 1
ATOM 2920 N N . GLU B 1 145 ? 11.438 21.109 3.158 1 94 145 GLU B N 1
ATOM 2921 C CA . GLU B 1 145 ? 12.719 20.422 3.254 1 94 145 GLU B CA 1
ATOM 2922 C C . GLU B 1 145 ? 12.875 19.734 4.609 1 94 145 GLU B C 1
ATOM 2924 O O . GLU B 1 145 ? 13.227 18.547 4.676 1 94 145 GLU B O 1
ATOM 2929 N N . ARG B 1 146 ? 12.562 20.344 5.699 1 95.44 146 ARG B N 1
ATOM 2930 C CA . ARG B 1 146 ? 12.75 19.828 7.055 1 95.44 146 ARG B CA 1
ATOM 2931 C C . ARG B 1 146 ? 11.742 18.719 7.359 1 95.44 146 ARG B C 1
ATOM 2933 O O . ARG B 1 146 ? 12.086 17.734 8.008 1 95.44 146 ARG B O 1
ATOM 2940 N N . ASP B 1 147 ? 10.523 18.891 6.93 1 97.12 147 ASP B N 1
ATOM 2941 C CA . ASP B 1 147 ? 9.523 17.844 7.09 1 97.12 147 ASP B CA 1
ATOM 2942 C C . ASP B 1 147 ? 9.906 16.594 6.297 1 97.12 147 ASP B C 1
ATOM 2944 O O . ASP B 1 147 ? 9.773 15.477 6.797 1 97.12 147 ASP B O 1
ATOM 2948 N N . ALA B 1 148 ? 10.352 16.859 5.027 1 94.44 148 ALA B N 1
ATOM 2949 C CA . ALA B 1 148 ? 10.797 15.734 4.207 1 94.44 148 ALA B CA 1
ATOM 2950 C C . ALA B 1 148 ? 11.93 14.977 4.887 1 94.44 148 ALA B C 1
ATOM 2952 O O . ALA B 1 148 ? 11.961 13.742 4.879 1 94.44 148 ALA B O 1
ATOM 2953 N N . LEU B 1 149 ? 12.82 15.703 5.469 1 93.75 149 LEU B N 1
ATOM 2954 C CA . LEU B 1 149 ? 13.93 15.078 6.18 1 93.75 149 LEU B CA 1
ATOM 2955 C C . LEU B 1 149 ? 13.422 14.219 7.336 1 93.75 149 LEU B C 1
ATOM 2957 O O . LEU B 1 149 ? 13.875 13.086 7.52 1 93.75 149 LEU B O 1
ATOM 2961 N N . HIS B 1 150 ? 12.562 14.719 8.086 1 95.62 150 HIS B N 1
ATOM 2962 C CA . HIS B 1 150 ? 12.016 13.961 9.203 1 95.62 150 HIS B CA 1
ATOM 2963 C C . HIS B 1 150 ? 11.312 12.695 8.719 1 95.62 150 HIS B C 1
ATOM 2965 O O . HIS B 1 150 ? 11.445 11.633 9.328 1 95.62 150 HIS B O 1
ATOM 2971 N N . CYS B 1 151 ? 10.547 12.836 7.617 1 94.25 151 CYS B N 1
ATOM 2972 C CA . CYS B 1 151 ? 9.898 11.672 7.016 1 94.25 151 CYS B CA 1
ATOM 2973 C C . CYS B 1 151 ? 10.93 10.609 6.652 1 94.25 151 CYS B C 1
ATOM 2975 O O . CYS B 1 151 ? 10.734 9.43 6.949 1 94.25 151 CYS B O 1
ATOM 2977 N N . VAL B 1 152 ? 12.016 11.055 6.062 1 91.69 152 VAL B N 1
ATOM 2978 C CA . VAL B 1 152 ? 13.078 10.133 5.664 1 91.69 152 VAL B CA 1
ATOM 2979 C C . VAL B 1 152 ? 13.672 9.461 6.898 1 91.69 152 VAL B C 1
ATOM 2981 O O . VAL B 1 152 ? 13.945 8.258 6.891 1 91.69 152 VAL B O 1
ATOM 2984 N N . ARG B 1 153 ? 13.82 10.156 7.945 1 93.31 153 ARG B N 1
ATOM 2985 C CA . ARG B 1 153 ? 14.367 9.594 9.172 1 93.31 153 ARG B CA 1
ATOM 2986 C C . ARG B 1 153 ? 13.43 8.555 9.773 1 93.31 153 ARG B C 1
ATOM 2988 O O . ARG B 1 153 ? 13.883 7.555 10.328 1 93.31 153 ARG B O 1
ATOM 2995 N N . LEU B 1 154 ? 12.148 8.844 9.695 1 94.44 154 LEU B N 1
ATOM 2996 C CA . LEU B 1 154 ? 11.164 7.875 10.148 1 94.44 154 LEU B CA 1
ATOM 2997 C C . LEU B 1 154 ? 11.195 6.617 9.281 1 94.44 154 LEU B C 1
ATOM 2999 O O . LEU B 1 154 ? 11.055 5.504 9.789 1 94.44 154 LEU B O 1
ATOM 3003 N N . TRP B 1 155 ? 11.328 6.84 8.047 1 92 155 TRP B N 1
ATOM 3004 C CA . TRP B 1 155 ? 11.445 5.734 7.102 1 92 155 TRP B CA 1
ATOM 3005 C C . TRP B 1 155 ? 12.672 4.883 7.418 1 92 155 TRP B C 1
ATOM 3007 O O . TRP B 1 155 ? 12.578 3.654 7.504 1 92 155 TRP B O 1
ATOM 3017 N N . LYS B 1 156 ? 13.797 5.465 7.641 1 88.5 156 LYS B N 1
ATOM 3018 C CA . LYS B 1 156 ? 15.047 4.785 7.961 1 88.5 156 LYS B CA 1
ATOM 3019 C C . LYS B 1 156 ? 14.938 4.02 9.273 1 88.5 156 LYS B C 1
ATOM 3021 O O . LYS B 1 156 ? 15.57 2.98 9.453 1 88.5 156 LYS B O 1
ATOM 3026 N N . GLY B 1 157 ? 14.172 4.566 10.141 1 90.31 157 GLY B N 1
ATOM 3027 C CA . GLY B 1 157 ? 14.008 3.961 11.453 1 90.31 157 GLY B CA 1
ATOM 3028 C C . GLY B 1 157 ? 13.047 2.787 11.453 1 90.31 157 GLY B C 1
ATOM 3029 O O . GLY B 1 157 ? 12.82 2.16 12.492 1 90.31 157 GLY B O 1
ATOM 3030 N N 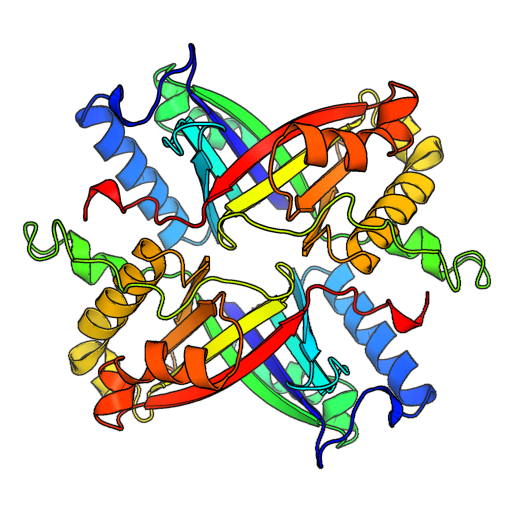. GLY B 1 158 ? 12.469 2.502 10.344 1 90.38 158 GLY B N 1
ATOM 3031 C CA . GLY B 1 158 ? 11.508 1.42 10.258 1 90.38 158 GLY B CA 1
ATOM 3032 C C . GLY B 1 158 ? 10.172 1.764 10.891 1 90.38 158 GLY B C 1
ATOM 3033 O O . GLY B 1 158 ? 9.5 0.892 11.445 1 90.38 158 GLY B O 1
ATOM 3034 N N . ILE B 1 159 ? 9.859 3.002 10.906 1 94.62 159 ILE B N 1
ATOM 3035 C CA . ILE B 1 159 ? 8.609 3.473 11.492 1 94.62 159 ILE B CA 1
ATOM 3036 C C . ILE B 1 159 ? 7.602 3.787 10.391 1 94.62 159 ILE B C 1
ATOM 3038 O O . ILE B 1 159 ? 6.441 3.373 10.461 1 94.62 159 ILE B O 1
ATOM 3042 N N . ALA B 1 160 ? 8.023 4.5 9.391 1 94.38 160 ALA B N 1
ATOM 3043 C CA . ALA B 1 160 ? 7.172 4.809 8.25 1 94.38 160 ALA B CA 1
ATOM 3044 C C . ALA B 1 160 ? 7.316 3.76 7.152 1 94.38 160 ALA B C 1
ATOM 3046 O O . ALA B 1 160 ? 8.43 3.309 6.859 1 94.38 160 ALA B O 1
ATOM 3047 N N . GLU B 1 161 ? 6.195 3.418 6.555 1 92.38 161 GLU B N 1
ATOM 3048 C CA . GLU B 1 161 ? 6.188 2.447 5.465 1 92.38 161 GLU B CA 1
ATOM 3049 C C . GLU B 1 161 ? 6.031 3.137 4.113 1 92.38 161 GLU B C 1
ATOM 3051 O O . GLU B 1 161 ? 6.57 2.672 3.107 1 92.38 161 GLU B O 1
ATOM 3056 N N . GLU B 1 162 ? 5.254 4.113 4.086 1 93.19 162 GLU B N 1
ATOM 3057 C CA . GLU B 1 162 ? 4.973 4.867 2.869 1 93.19 162 GLU B CA 1
ATOM 3058 C C . GLU B 1 162 ? 4.77 6.352 3.174 1 93.19 162 GLU B C 1
ATOM 3060 O O . GLU B 1 162 ? 4.262 6.707 4.238 1 93.19 162 GLU B O 1
ATOM 3065 N N . MET B 1 163 ? 5.176 7.105 2.252 1 94 163 MET B N 1
ATOM 3066 C CA . MET B 1 163 ? 5.012 8.547 2.377 1 94 163 MET B CA 1
ATOM 3067 C C . MET B 1 163 ? 4.422 9.141 1.102 1 94 163 MET B C 1
ATOM 3069 O O . MET B 1 163 ? 4.719 8.68 -0 1 94 163 MET B O 1
ATOM 3073 N N . PHE B 1 164 ? 3.645 10.172 1.261 1 96.56 164 PHE B N 1
ATOM 3074 C CA . PHE B 1 164 ? 3.084 10.945 0.161 1 96.56 164 PHE B CA 1
ATOM 3075 C C . PHE B 1 164 ? 3.252 12.445 0.415 1 96.56 164 PHE B C 1
ATOM 3077 O O . PHE B 1 164 ? 3.334 12.875 1.566 1 96.56 164 PHE B O 1
ATOM 3084 N N . ASP B 1 165 ? 3.369 13.148 -0.654 1 97.31 165 ASP B N 1
ATOM 3085 C CA . ASP B 1 165 ? 3.236 14.602 -0.573 1 97.31 165 ASP B CA 1
ATOM 3086 C C . ASP B 1 165 ? 1.776 15.023 -0.712 1 97.31 165 ASP B C 1
ATOM 3088 O O . ASP B 1 165 ? 1.038 14.469 -1.529 1 97.31 165 ASP B O 1
ATOM 3092 N N . VAL B 1 166 ? 1.371 15.836 0.205 1 98.19 166 VAL B N 1
ATOM 3093 C CA . VAL B 1 166 ? 0.159 16.594 -0.09 1 98.19 166 VAL B CA 1
ATOM 3094 C C . VAL B 1 166 ? 0.469 17.688 -1.107 1 98.19 166 VAL B C 1
ATOM 3096 O O . VAL B 1 166 ? 1.427 18.453 -0.94 1 98.19 166 VAL B O 1
ATOM 3099 N N . VAL B 1 167 ? -0.326 17.797 -2.139 1 96.38 167 VAL B N 1
ATOM 3100 C CA . VAL B 1 167 ? 0.067 18.656 -3.246 1 96.38 167 VAL B CA 1
ATOM 3101 C C . VAL B 1 167 ? -0.947 19.781 -3.402 1 96.38 167 VAL B C 1
ATOM 3103 O O . VAL B 1 167 ? -1.905 19.891 -2.631 1 96.38 167 VAL B O 1
ATOM 3106 N N . HIS B 1 168 ? -0.704 20.703 -4.301 1 93.56 168 HIS B N 1
ATOM 3107 C CA . HIS B 1 168 ? -1.524 21.891 -4.535 1 93.56 168 HIS B CA 1
ATOM 3108 C C . HIS B 1 168 ? -2.988 21.516 -4.742 1 93.56 168 HIS B C 1
ATOM 3110 O O . HIS B 1 168 ? -3.291 20.547 -5.449 1 93.56 168 HIS B O 1
ATOM 3116 N N . PRO B 1 169 ? -3.834 22.312 -4.227 1 94.38 169 PRO B N 1
ATOM 3117 C CA . PRO B 1 169 ? -3.715 23.625 -3.596 1 94.38 169 PRO B CA 1
ATOM 3118 C C . PRO B 1 169 ? -3.32 23.547 -2.123 1 94.38 169 PRO B C 1
ATOM 3120 O O . PRO B 1 169 ? -3.082 24.562 -1.484 1 94.38 169 PRO B O 1
ATOM 3123 N N . GLN B 1 170 ? -3.244 22.406 -1.581 1 95.94 170 GLN B N 1
ATOM 3124 C CA . GLN B 1 170 ? -2.773 22.203 -0.215 1 95.94 170 GLN B CA 1
ATOM 3125 C C . GLN B 1 170 ? -1.301 21.797 -0.194 1 95.94 170 GLN B C 1
ATOM 3127 O O . GLN B 1 170 ? -0.653 21.75 -1.241 1 95.94 170 GLN B O 1
ATOM 3132 N N . GLN B 1 171 ? -0.724 21.719 0.973 1 97.94 171 GLN B N 1
ATOM 3133 C CA . GLN B 1 171 ? 0.64 21.25 1.17 1 97.94 171 GLN B CA 1
ATOM 3134 C C . GLN B 1 171 ? 0.768 20.469 2.479 1 97.94 171 GLN B C 1
ATOM 3136 O O . GLN B 1 171 ? 0.007 20.703 3.42 1 97.94 171 GLN B O 1
ATOM 3141 N N . GLY B 1 172 ? 1.696 19.578 2.447 1 98.25 172 GLY B N 1
ATOM 3142 C CA . GLY B 1 172 ? 1.918 18.766 3.639 1 98.25 172 GLY B CA 1
ATOM 3143 C C . GLY B 1 172 ? 2.443 17.375 3.334 1 98.25 172 GLY B C 1
ATOM 3144 O O . GLY B 1 172 ? 3.168 17.188 2.357 1 98.25 172 GLY B O 1
ATOM 3145 N N . LYS B 1 173 ? 2.17 16.453 4.262 1 98.25 173 LYS B N 1
ATOM 3146 C CA . LYS B 1 173 ? 2.639 15.07 4.145 1 98.25 173 LYS B CA 1
ATOM 3147 C C . LYS B 1 173 ? 1.562 14.086 4.59 1 98.25 173 LYS B C 1
ATOM 3149 O O . LYS B 1 173 ? 0.713 14.422 5.422 1 98.25 173 LYS B O 1
ATOM 3154 N N . VAL B 1 174 ? 1.573 12.984 3.98 1 98.25 174 VAL B N 1
ATOM 3155 C CA . VAL B 1 174 ? 0.844 11.828 4.5 1 98.25 174 VAL B CA 1
ATOM 3156 C C . VAL B 1 174 ? 1.815 10.68 4.773 1 98.25 174 VAL B C 1
ATOM 3158 O O . VAL B 1 174 ? 2.643 10.344 3.922 1 98.25 174 VAL B O 1
ATOM 3161 N N . LEU B 1 175 ? 1.741 10.125 5.961 1 97.5 175 LEU B N 1
ATOM 3162 C CA . LEU B 1 175 ? 2.584 8.992 6.328 1 97.5 175 LEU B CA 1
ATOM 3163 C C . LEU B 1 175 ? 1.737 7.777 6.691 1 97.5 175 LEU B C 1
ATOM 3165 O O . LEU B 1 175 ? 0.71 7.91 7.359 1 97.5 175 LEU B O 1
ATOM 3169 N N . ARG B 1 176 ? 2.119 6.652 6.23 1 96.5 176 ARG B N 1
ATOM 3170 C CA . ARG B 1 176 ? 1.692 5.359 6.758 1 96.5 176 ARG B CA 1
ATOM 3171 C C . ARG B 1 176 ? 2.75 4.773 7.684 1 96.5 176 ARG B C 1
ATOM 3173 O O . ARG B 1 176 ? 3.879 4.512 7.262 1 96.5 176 ARG B O 1
ATOM 3180 N N . MET B 1 177 ? 2.357 4.523 8.914 1 96.12 177 MET B N 1
ATOM 3181 C CA . MET B 1 177 ? 3.367 4.188 9.914 1 96.12 177 MET B CA 1
ATOM 3182 C C . MET B 1 177 ? 2.951 2.957 10.711 1 96.12 177 MET B C 1
ATOM 3184 O O . MET B 1 177 ? 1.765 2.629 10.781 1 96.12 177 MET B O 1
ATOM 3188 N N . LYS B 1 178 ? 3.928 2.34 11.25 1 95.94 178 LYS B N 1
ATOM 3189 C CA . LYS B 1 178 ? 3.75 1.229 12.18 1 95.94 178 LYS B CA 1
ATOM 3190 C C . LYS B 1 178 ? 4.094 1.644 13.609 1 95.94 178 LYS B C 1
ATOM 3192 O O . LYS B 1 178 ? 5.23 2.025 13.891 1 95.94 178 LYS B O 1
ATOM 3197 N N . ALA B 1 179 ? 3.186 1.626 14.453 1 96.62 179 ALA B N 1
ATOM 3198 C CA . ALA B 1 179 ? 3.305 1.95 15.875 1 96.62 179 ALA B CA 1
ATOM 3199 C C . ALA B 1 179 ? 2.301 1.157 16.703 1 96.62 179 ALA B C 1
ATOM 3201 O O . ALA B 1 179 ? 1.339 0.604 16.172 1 96.62 179 ALA B O 1
ATOM 3202 N N . ASN B 1 180 ? 2.537 1.096 17.969 1 95.81 180 ASN B N 1
ATOM 3203 C CA . ASN B 1 180 ? 1.691 0.272 18.828 1 95.81 180 ASN B CA 1
ATOM 3204 C C . ASN B 1 180 ? 0.387 0.983 19.188 1 95.81 180 ASN B C 1
ATOM 3206 O O . ASN B 1 180 ? -0.665 0.348 19.281 1 95.81 180 ASN B O 1
ATOM 3210 N N . ASP B 1 181 ? 0.46 2.254 19.422 1 96.69 181 ASP B N 1
ATOM 3211 C CA . ASP B 1 181 ? -0.727 3.004 19.828 1 96.69 181 ASP B CA 1
ATOM 3212 C C . ASP B 1 181 ? -0.616 4.469 19.406 1 96.69 181 ASP B C 1
ATOM 3214 O O . ASP B 1 181 ? 0.396 4.883 18.844 1 96.69 181 ASP B O 1
ATOM 3218 N N . ARG B 1 182 ? -1.681 5.188 19.672 1 97.25 182 ARG B N 1
ATOM 3219 C CA . ARG B 1 182 ? -1.772 6.578 19.234 1 97.25 182 ARG B CA 1
ATOM 3220 C C . ARG B 1 182 ? -0.729 7.441 19.938 1 97.25 182 ARG B C 1
ATOM 3222 O O . ARG B 1 182 ? -0.192 8.383 19.344 1 97.25 182 ARG B O 1
ATOM 3229 N N . ALA B 1 183 ? -0.512 7.207 21.172 1 97.06 183 ALA B N 1
ATOM 3230 C CA . ALA B 1 183 ? 0.477 7.973 21.922 1 97.06 183 ALA B CA 1
ATOM 3231 C C . ALA B 1 183 ? 1.859 7.859 21.281 1 97.06 183 ALA B C 1
ATOM 3233 O O . ALA B 1 183 ? 2.576 8.859 21.156 1 97.06 183 ALA B O 1
ATOM 3234 N N . GLU B 1 184 ? 2.25 6.664 20.906 1 97.5 184 GLU B N 1
ATOM 3235 C CA . GLU B 1 184 ? 3.525 6.449 20.219 1 97.5 184 GLU B CA 1
ATOM 3236 C C . GLU B 1 184 ? 3.59 7.215 18.906 1 97.5 184 GLU B C 1
ATOM 3238 O O . GLU B 1 184 ? 4.59 7.875 18.609 1 97.5 184 GLU B O 1
ATOM 3243 N N . VAL B 1 185 ? 2.508 7.168 18.109 1 97.88 185 VAL B N 1
ATOM 3244 C CA . VAL B 1 185 ? 2.439 7.891 16.828 1 97.88 185 VAL B CA 1
ATOM 3245 C C . VAL B 1 185 ? 2.643 9.383 17.078 1 97.88 185 VAL B C 1
ATOM 3247 O O . VAL B 1 185 ? 3.434 10.031 16.391 1 97.88 185 VAL B O 1
ATOM 3250 N N . LYS B 1 186 ? 1.974 9.891 18.031 1 97.75 186 LYS B N 1
ATOM 3251 C CA . LYS B 1 186 ? 2.053 11.312 18.344 1 97.75 186 LYS B CA 1
ATOM 3252 C C . LYS B 1 186 ? 3.484 11.727 18.688 1 97.75 186 LYS B C 1
ATOM 3254 O O . LYS B 1 186 ? 3.947 12.781 18.25 1 97.75 186 LYS B O 1
ATOM 3259 N N . GLN B 1 187 ? 4.191 10.914 19.359 1 96.81 187 GLN B N 1
ATOM 3260 C CA . GLN B 1 187 ? 5.566 11.219 19.734 1 96.81 187 GLN B CA 1
ATOM 3261 C C . GLN B 1 187 ? 6.465 11.305 18.5 1 96.81 187 GLN B C 1
ATOM 3263 O O . GLN B 1 187 ? 7.332 12.18 18.422 1 96.81 187 GLN B O 1
ATOM 3268 N N . TYR B 1 188 ? 6.27 10.422 17.531 1 96.81 188 TYR B N 1
ATOM 3269 C CA . TYR B 1 188 ? 7.078 10.445 16.328 1 96.81 188 TYR B CA 1
ATOM 3270 C C . TYR B 1 188 ? 6.793 11.695 15.508 1 96.81 188 TYR B C 1
ATOM 3272 O O . TYR B 1 188 ? 7.703 12.273 14.898 1 96.81 188 TYR B O 1
ATOM 3280 N N . VAL B 1 189 ? 5.504 12.148 15.484 1 95.5 189 VAL B N 1
ATOM 3281 C CA . VAL B 1 189 ? 5.086 13.172 14.523 1 95.5 189 VAL B CA 1
ATOM 3282 C C . VAL B 1 189 ? 5.223 14.555 15.148 1 95.5 189 VAL B C 1
ATOM 3284 O O . VAL B 1 189 ? 5.344 15.555 14.438 1 95.5 189 VAL B O 1
ATOM 3287 N N . GLU B 1 190 ? 5.223 14.586 16.438 1 92.81 190 GLU B N 1
ATOM 3288 C CA . GLU B 1 190 ? 5.348 15.875 17.125 1 92.81 190 GLU B CA 1
ATOM 3289 C C . GLU B 1 190 ? 6.691 16.531 16.828 1 92.81 190 GLU B C 1
ATOM 3291 O O . GLU B 1 190 ? 6.836 17.75 16.938 1 92.81 190 GLU B O 1
ATOM 3296 N N . GLU B 1 191 ? 7.621 15.781 16.406 1 91.44 191 GLU B N 1
ATOM 3297 C CA . GLU B 1 191 ? 8.945 16.297 16.078 1 91.44 191 GLU B CA 1
ATOM 3298 C C . GLU B 1 191 ? 8.992 16.859 14.664 1 91.44 191 GLU B C 1
ATOM 3300 O O . GLU B 1 191 ? 9.992 17.453 14.258 1 91.44 191 GLU B O 1
ATOM 3305 N N . MET B 1 192 ? 7.941 16.688 13.93 1 95.56 192 MET B N 1
ATOM 3306 C CA . MET B 1 192 ? 7.855 17.297 12.602 1 95.56 192 MET B CA 1
ATOM 3307 C C . MET B 1 192 ? 7.852 18.828 12.711 1 95.56 192 MET B C 1
ATOM 3309 O O . MET B 1 192 ? 7.004 19.406 13.398 1 95.56 192 MET B O 1
ATOM 3313 N N . PRO B 1 193 ? 8.688 19.5 12.062 1 96.69 193 PRO B N 1
ATOM 3314 C CA . PRO B 1 193 ? 8.844 20.938 12.227 1 96.69 193 PRO B CA 1
ATOM 3315 C C . PRO B 1 193 ? 7.551 21.719 11.961 1 96.69 193 PRO B C 1
ATOM 3317 O O . PRO B 1 193 ? 7.195 22.609 12.727 1 96.69 193 PRO B O 1
ATOM 3320 N N . SER B 1 194 ? 6.816 21.406 10.891 1 97.69 194 SER B N 1
ATOM 3321 C CA . SER B 1 194 ? 5.582 22.125 10.586 1 97.69 194 SER B CA 1
ATOM 3322 C C . SER B 1 194 ? 4.555 21.953 11.695 1 97.69 194 SER B C 1
ATOM 3324 O O . SER B 1 194 ? 3.732 22.844 11.93 1 97.69 194 SER B O 1
ATOM 3326 N N . LEU B 1 195 ? 4.59 20.828 12.406 1 97.25 195 LEU B N 1
ATOM 3327 C CA . LEU B 1 195 ? 3.654 20.578 13.492 1 97.25 195 LEU B CA 1
ATOM 3328 C C . LEU B 1 195 ? 4.125 21.25 14.781 1 97.25 195 LEU B C 1
ATOM 3330 O O . LEU B 1 195 ? 3.34 21.891 15.469 1 97.25 195 LEU B O 1
ATOM 3334 N N . SER B 1 196 ? 5.383 21.094 15.086 1 96.5 196 SER B N 1
ATOM 3335 C CA . SER B 1 196 ? 5.93 21.641 16.328 1 96.5 196 SER B CA 1
ATOM 3336 C C . SER B 1 196 ? 5.852 23.156 16.344 1 96.5 196 SER B C 1
ATOM 3338 O O . SER B 1 196 ? 5.703 23.766 17.406 1 96.5 196 SER B O 1
ATOM 3340 N N . GLU B 1 197 ? 5.891 23.797 15.242 1 96.62 197 GLU B N 1
ATOM 3341 C CA . GLU B 1 197 ? 5.855 25.25 15.156 1 96.62 197 GLU B CA 1
ATOM 3342 C C . GLU B 1 197 ? 4.441 25.75 14.891 1 96.62 197 GLU B C 1
ATOM 3344 O O . GLU B 1 197 ? 4.234 26.953 14.672 1 96.62 197 GLU B O 1
ATOM 3349 N N . GLY B 1 198 ? 3.514 24.828 14.805 1 95.94 198 GLY B N 1
ATOM 3350 C CA . GLY B 1 198 ? 2.105 25.188 14.719 1 95.94 198 GLY B CA 1
ATOM 3351 C C . GLY B 1 198 ? 1.678 25.609 13.328 1 95.94 198 GLY B C 1
ATOM 3352 O O . GLY B 1 198 ? 0.637 26.25 13.156 1 95.94 198 GLY B O 1
ATOM 3353 N N . ALA B 1 199 ? 2.434 25.281 12.328 1 97.75 199 ALA B N 1
ATOM 3354 C CA . ALA B 1 199 ? 2.18 25.719 10.961 1 97.75 199 ALA B CA 1
ATOM 3355 C C . ALA B 1 199 ? 1.321 24.719 10.203 1 97.75 199 ALA B C 1
ATOM 3357 O O . ALA B 1 199 ? 0.856 24.984 9.094 1 97.75 199 ALA B O 1
ATOM 3358 N N . ALA B 1 200 ? 1.105 23.547 10.758 1 98 200 ALA B N 1
ATOM 3359 C CA . ALA B 1 200 ? 0.294 22.5 10.148 1 98 200 ALA B CA 1
ATOM 3360 C C . ALA B 1 200 ? -0.65 21.859 11.164 1 98 200 ALA B C 1
ATOM 3362 O O . ALA B 1 200 ? -0.489 22.047 12.367 1 98 200 ALA B O 1
ATOM 3363 N N . GLU B 1 201 ? -1.653 21.281 10.68 1 97.38 201 GLU B N 1
ATOM 3364 C CA . GLU B 1 201 ? -2.555 20.438 11.461 1 97.38 201 GLU B CA 1
ATOM 3365 C C . GLU B 1 201 ? -2.389 18.969 11.102 1 97.38 201 GLU B C 1
ATOM 3367 O O . GLU B 1 201 ? -1.838 18.641 10.055 1 97.38 201 GLU B O 1
ATOM 3372 N N . VAL B 1 202 ? -2.801 18.125 12.062 1 98.06 202 VAL B N 1
ATOM 3373 C CA . VAL B 1 202 ? -2.547 16.703 11.852 1 98.06 202 VAL B CA 1
ATOM 3374 C C . VAL B 1 202 ? -3.793 15.898 12.203 1 98.06 202 VAL B C 1
ATOM 3376 O O . VAL B 1 202 ? -4.477 16.203 13.188 1 98.06 202 VAL B O 1
ATOM 3379 N N . ASP B 1 203 ? -4.207 15.008 11.328 1 97.81 203 ASP B N 1
ATOM 3380 C CA . ASP B 1 203 ? -5.156 13.938 11.609 1 97.81 203 ASP B CA 1
ATOM 3381 C C . ASP B 1 203 ? -4.453 12.586 11.711 1 97.81 203 ASP B C 1
ATOM 3383 O O . ASP B 1 203 ? -3.594 12.266 10.891 1 97.81 203 ASP B O 1
ATOM 3387 N N . ILE B 1 204 ? -4.734 11.805 12.742 1 97.94 204 ILE B N 1
ATOM 3388 C CA . ILE B 1 204 ? -4.148 10.484 12.953 1 97.94 204 ILE B CA 1
ATOM 3389 C C . ILE B 1 204 ? -5.246 9.422 12.914 1 97.94 204 ILE B C 1
ATOM 3391 O O . ILE B 1 204 ? -6.16 9.43 13.734 1 97.94 204 ILE B O 1
ATOM 3395 N N . LEU B 1 205 ? -5.184 8.531 11.969 1 97.94 205 LEU B N 1
ATOM 3396 C CA . LEU B 1 205 ? -6.172 7.473 11.789 1 97.94 205 LEU B CA 1
ATOM 3397 C C . LEU B 1 205 ? -5.531 6.102 11.969 1 97.94 205 LEU B C 1
ATOM 3399 O O . LEU B 1 205 ? -4.426 5.855 11.477 1 97.94 205 LEU B O 1
ATOM 3403 N N . ARG B 1 206 ? -6.203 5.266 12.719 1 97.19 206 ARG B N 1
ATOM 3404 C CA . ARG B 1 206 ? -5.844 3.855 12.836 1 97.19 206 ARG B CA 1
ATOM 3405 C C . ARG B 1 206 ? -6.609 3.006 11.828 1 97.19 206 ARG B C 1
ATOM 3407 O O . ARG B 1 206 ? -7.84 3.055 11.773 1 97.19 206 ARG B O 1
ATOM 3414 N N . ALA B 1 207 ? -5.875 2.367 10.961 1 94.88 207 ALA B N 1
ATOM 3415 C CA . ALA B 1 207 ? -6.516 1.6 9.898 1 94.88 207 ALA B CA 1
ATOM 3416 C C . ALA B 1 207 ? -6.074 0.139 9.93 1 94.88 207 ALA B C 1
ATOM 3418 O O . ALA B 1 207 ? -4.973 -0.172 10.391 1 94.88 207 ALA B O 1
ATOM 3419 N N . LYS B 1 208 ? -6.918 -0.693 9.523 1 90.12 208 LYS B N 1
ATOM 3420 C CA . LYS B 1 208 ? -6.602 -2.113 9.391 1 90.12 208 LYS B CA 1
ATOM 3421 C C . LYS B 1 208 ? -6.934 -2.625 7.996 1 90.12 208 LYS B C 1
ATOM 3423 O O . LYS B 1 208 ? -7.949 -2.238 7.414 1 90.12 208 LYS B O 1
ATOM 3428 N N . SER B 1 209 ? -5.941 -3.316 7.504 1 76.94 209 SER B N 1
ATOM 3429 C CA . SER B 1 209 ? -6.223 -3.93 6.207 1 76.94 209 SER B CA 1
ATOM 3430 C C . SER B 1 209 ? -7.406 -4.887 6.297 1 76.94 209 SER B C 1
ATOM 3432 O O . SER B 1 209 ? -7.359 -5.875 7.035 1 76.94 209 SER B O 1
ATOM 3434 N N . HIS B 1 210 ? -8.531 -4.43 5.809 1 66.38 210 HIS B N 1
ATOM 3435 C CA . HIS B 1 210 ? -9.766 -5.211 5.797 1 66.38 210 HIS B CA 1
ATOM 3436 C C . HIS B 1 210 ? -10.539 -5 4.496 1 66.38 210 HIS B C 1
ATOM 3438 O O . HIS B 1 210 ? -10.367 -3.98 3.826 1 66.38 210 HIS B O 1
ATOM 3444 N N . MET B 1 211 ? -11.164 -5.996 4.195 1 64.5 211 MET B N 1
ATOM 3445 C CA . MET B 1 211 ? -12.023 -5.859 3.02 1 64.5 211 MET B CA 1
ATOM 3446 C C . MET B 1 211 ? -13.281 -5.066 3.352 1 64.5 211 MET B C 1
ATOM 3448 O O . MET B 1 211 ? -13.898 -5.285 4.395 1 64.5 211 MET B O 1
ATOM 3452 N N . VAL B 1 212 ? -13.609 -4.145 2.527 1 62.22 212 VAL B N 1
ATOM 3453 C CA . VAL B 1 212 ? -14.828 -3.357 2.693 1 62.22 212 VAL B CA 1
ATOM 3454 C C . VAL B 1 212 ? -16.031 -4.285 2.793 1 62.22 212 VAL B C 1
ATOM 3456 O O . VAL B 1 212 ? -17.016 -3.975 3.477 1 62.22 212 VAL B O 1
ATOM 3459 N N . TRP B 1 213 ? -15.82 -5.453 2.213 1 68.62 213 TRP B N 1
ATOM 3460 C CA . TRP B 1 213 ? -17 -6.297 2.049 1 68.62 213 TRP B CA 1
ATOM 3461 C C . TRP B 1 213 ? -17.016 -7.414 3.088 1 68.62 213 TRP B C 1
ATOM 3463 O O . TRP B 1 213 ? -17.828 -8.336 3 1 68.62 213 TRP B O 1
ATOM 3473 N N . GLU B 1 214 ? -16.188 -7.176 4.059 1 68.06 214 GLU B N 1
ATOM 3474 C CA . GLU B 1 214 ? -16.125 -8.203 5.09 1 68.06 214 GLU B CA 1
ATOM 3475 C C . GLU B 1 214 ? -17.5 -8.453 5.707 1 68.06 214 GLU B C 1
ATOM 3477 O O . GLU B 1 214 ? -17.812 -9.57 6.105 1 68.06 214 GLU B O 1
ATOM 3482 N N . VAL B 1 215 ? -18.266 -7.449 5.695 1 63.28 215 VAL B N 1
ATOM 3483 C CA . VAL B 1 215 ? -19.562 -7.539 6.344 1 63.28 215 VAL B CA 1
ATOM 3484 C C . VAL B 1 215 ? -20.453 -8.531 5.594 1 63.28 215 VAL B C 1
ATOM 3486 O O . VAL B 1 215 ? -21.438 -9.039 6.141 1 63.28 215 VAL B O 1
ATOM 3489 N N . PHE B 1 216 ? -20 -8.789 4.449 1 62.88 216 PHE B N 1
ATOM 3490 C CA . PHE B 1 216 ? -20.812 -9.719 3.672 1 62.88 216 PHE B CA 1
ATOM 3491 C C . PHE B 1 216 ? -20.297 -11.141 3.82 1 62.88 216 PHE B C 1
ATOM 3493 O O . PHE B 1 216 ? -20.828 -12.07 3.207 1 62.88 216 PHE B O 1
ATOM 3500 N N . PHE B 1 217 ? -19.234 -11.18 4.617 1 66.19 217 PHE B N 1
ATOM 3501 C CA . PHE B 1 217 ? -18.656 -12.492 4.891 1 66.19 217 PHE B CA 1
ATOM 3502 C C . PHE B 1 217 ? -18.766 -12.836 6.371 1 66.19 217 PHE B C 1
ATOM 3504 O O . PHE B 1 217 ? -18.328 -12.07 7.227 1 66.19 217 PHE B O 1
#

Solvent-accessible surface area (backbone atoms only — not comparable to full-atom values): 22662 Å² total; per-residue (Å²): 78,34,31,42,35,35,36,40,33,48,92,80,38,38,61,88,71,54,55,68,72,55,51,50,50,36,50,52,52,52,46,53,34,34,71,71,51,33,36,74,43,64,26,36,18,29,44,92,84,79,64,42,43,26,39,31,41,31,37,35,42,80,38,88,42,73,67,54,50,52,52,54,53,54,64,36,50,50,42,60,70,68,46,31,49,73,53,75,43,43,37,45,63,57,57,64,50,56,66,49,64,74,47,88,52,72,46,46,66,60,69,51,43,72,71,91,63,84,78,77,59,66,72,38,43,36,32,39,39,41,35,39,37,75,48,40,88,53,34,62,85,72,28,41,56,59,36,36,48,48,52,50,18,28,28,67,33,55,32,29,51,44,61,28,25,29,33,80,88,48,27,46,37,33,36,34,29,58,67,73,46,68,69,57,46,48,61,66,51,50,69,29,53,38,48,62,71,62,46,28,49,74,49,80,43,43,25,34,40,43,64,90,59,51,85,68,49,77,34,31,41,37,37,38,39,31,48,93,80,39,37,61,90,72,54,54,68,72,55,52,50,51,34,49,52,51,54,46,51,34,34,71,74,50,34,35,75,42,65,26,36,18,30,45,93,86,78,63,43,43,25,39,32,42,32,37,36,41,80,39,89,41,72,67,54,49,52,51,53,53,54,65,37,49,50,41,61,70,67,47,31,49,71,52,74,43,45,37,44,63,57,58,63,50,56,64,51,67,76,46,89,54,71,48,46,63,63,69,51,42,74,70,92,64,84,77,78,58,66,71,38,44,37,32,39,38,41,35,39,36,75,48,41,88,53,34,61,84,73,28,42,58,60,35,36,49,48,51,50,18,29,28,68,32,53,33,30,50,46,62,27,24,29,34,80,88,48,26,46,38,34,37,34,29,57,66,72,46,69,70,57,47,48,60,66,51,50,70,29,54,39,48,62,71,64,45,29,47,76,49,80,44,44,28,32,42,43,64,89,59,44,86,60,60

Secondary structure (DSSP, 8-state):
-EEEEEEEEGGG--GGGS-HHHHHHHHHHHHHHHHHTSEEEEEEEE-TTT--EEEEEEEE-----HHHHHHHHHHSHHHHTTSEEEEEEEEEES-TTHHHHTSTTTTTTPPPPPPSS---S-TTEEEEEEEEES-HHHHIIIIIHHHHHHHHHHHHTT-EEEEEEE-TTS-EEEEEE--SSHHHHHHHHTTSHHHHTTSEEEEEEEEE---GGGGG-/-EEEEEEEEGGG--GGGS-HHHHHHHHHHHHHHHHHTSEEEEEEEE-TTT--EEEEEEEE-----HHHHHHHHHHSHHHHTTSEEEEEEEEEES-TTHHHHTSTTTTTT-PPPPPSS---S-TTEEEEEEEEES-HHHHIIIIIHHHHHHHHHHHHTT-EEEEEEE-TTS-EEEEEE--SSHHHHHHHHTTSHHHHTTSEEEEEEEEE---GGGGG-